Protein AF-0000000073623726 (afdb_homodimer)

Organism: Bos mutus grunniens (NCBI:txid30521)

Radius of gyration: 27.24 Å; Cα contacts (8 Å, |Δi|>4): 676; chains: 2; bounding box: 89×96×60 Å

pLDDT: mean 87.86, std 19.91, range [23.47, 98.88]

Sequence (420 aa):
MVPVLLALLLLLGPAVPEETQAGNYSLSFLYTGLSKPREGFPSFQAVAYLNDQPFFRYNSEGRRAEPLAPWSQVEGMEDWEKESALQRAREDIFMETLSDIMDYYKDREGSHTFQGAFGCELRNNESSGAFWGYAYDGQDFIKFDKEIPAWVPLDPAAQNTKRKWEAEAVYVQRAKAYLEEECPGMLRRYLPYSRTHLDRQGTRCCLCPPMVPVLLALLLLLGPAVPEETQAGNYSLSFLYTGLSKPREGFPSFQAVAYLNDQPFFRYNSEGRRAEPLAPWSQVEGMEDWEKESALQRAREDIFMETLSDIMDYYKDREGSHTFQGAFGCELRNNESSGAFWGYAYDGQDFIKFDKEIPAWVPLDPAAQNTKRKWEAEAVYVQRAKAYLEEECPGMLRRYLPYSRTHLDRQGTRCCLCPP

Structure (mmCIF, N/CA/C/O backbone):
data_AF-0000000073623726-model_v1
#
loop_
_entity.id
_entity.type
_entity.pdbx_description
1 polymer 'Alpha-2-glycoprotein 1, zinc-binding'
#
loop_
_atom_site.group_PDB
_atom_site.id
_atom_site.type_symbol
_atom_site.label_atom_id
_atom_site.label_alt_id
_atom_site.label_comp_id
_atom_site.label_asym_id
_atom_site.label_entity_id
_atom_site.label_seq_id
_atom_site.pdbx_PDB_ins_code
_atom_site.Cartn_x
_atom_site.Cartn_y
_atom_site.Cartn_z
_atom_site.occupancy
_atom_site.B_iso_or_equiv
_atom_site.auth_seq_id
_atom_site.auth_comp_id
_atom_site.auth_asym_id
_atom_site.auth_atom_id
_atom_site.pdbx_PDB_model_num
ATOM 1 N N . MET A 1 1 ? -65 44.281 23.531 1 35.31 1 MET A N 1
ATOM 2 C CA . MET A 1 1 ? -64.125 43.625 22.562 1 35.31 1 MET A CA 1
ATOM 3 C C . MET A 1 1 ? -62.75 43.344 23.172 1 35.31 1 MET A C 1
ATOM 5 O O . MET A 1 1 ? -61.938 44.25 23.344 1 35.31 1 MET A O 1
ATOM 9 N N . VAL A 1 2 ? -62.719 42.344 24.109 1 47.97 2 VAL A N 1
ATOM 10 C CA . VAL A 1 2 ? -61.594 41.938 24.922 1 47.97 2 VAL A CA 1
ATOM 11 C C . VAL A 1 2 ? -60.5 41.344 24.031 1 47.97 2 VAL A C 1
ATOM 13 O O . VAL A 1 2 ? -60.781 40.5 23.172 1 47.97 2 VAL A O 1
ATOM 16 N N . PRO A 1 3 ? -59.406 42.094 23.781 1 46.16 3 PRO A N 1
ATOM 17 C CA . PRO A 1 3 ? -58.312 41.594 22.969 1 46.16 3 PRO A CA 1
ATOM 18 C C . PRO A 1 3 ? -57.812 40.219 23.438 1 46.16 3 PRO A C 1
ATOM 20 O O . PRO A 1 3 ? -57.688 39.969 24.641 1 46.16 3 PRO A O 1
ATOM 23 N N . VAL A 1 4 ? -58.188 39.094 22.734 1 45.75 4 VAL A N 1
ATOM 24 C CA . VAL A 1 4 ? -57.688 37.719 22.922 1 45.75 4 VAL A CA 1
ATOM 25 C C . VAL A 1 4 ? -56.188 37.719 22.688 1 45.75 4 VAL A C 1
ATOM 27 O O . VAL A 1 4 ? -55.719 37.969 21.578 1 45.75 4 VAL A O 1
ATOM 30 N N . LEU A 1 5 ? -55.375 38.125 23.609 1 37.91 5 LEU A N 1
ATOM 31 C CA . LEU A 1 5 ? -53.938 37.844 23.562 1 37.91 5 LEU A CA 1
ATOM 32 C C . LEU A 1 5 ? -53.688 36.375 23.25 1 37.91 5 LEU A C 1
ATOM 34 O O . LEU A 1 5 ? -54 35.5 24.047 1 37.91 5 LEU A O 1
ATOM 38 N N . LEU A 1 6 ? -53.719 35.969 21.953 1 36.72 6 LEU A N 1
ATOM 39 C CA . LEU A 1 6 ? -53.25 34.656 21.547 1 36.72 6 LEU A CA 1
ATOM 40 C C . LEU A 1 6 ? -51.812 34.438 22 1 36.72 6 LEU A C 1
ATOM 42 O O . LEU A 1 6 ? -50.906 35.156 21.562 1 36.72 6 LEU A O 1
ATOM 46 N N . ALA A 1 7 ? -51.625 33.938 23.234 1 39 7 ALA A N 1
ATOM 47 C CA . ALA A 1 7 ? -50.312 33.469 23.672 1 39 7 ALA A CA 1
ATOM 48 C C . ALA A 1 7 ? -49.75 32.438 22.688 1 39 7 ALA A C 1
ATOM 50 O O . ALA A 1 7 ? -50.375 31.391 22.453 1 39 7 ALA A O 1
ATOM 51 N N . LEU A 1 8 ? -49.094 32.969 21.656 1 40.06 8 LEU A N 1
ATOM 52 C CA . LEU A 1 8 ? -48.281 32.062 20.844 1 40.06 8 LEU A CA 1
ATOM 53 C C . LEU A 1 8 ? -47.406 31.188 21.719 1 40.06 8 LEU A C 1
ATOM 55 O O . LEU A 1 8 ? -46.5 31.688 22.391 1 40.06 8 LEU A O 1
ATOM 59 N N . LEU A 1 9 ? -47.906 30.062 22.219 1 37.09 9 LEU A N 1
ATOM 60 C CA . LEU A 1 9 ? -47.094 29.016 22.812 1 37.09 9 LEU A CA 1
ATOM 61 C C . LEU A 1 9 ? -45.969 28.578 21.859 1 37.09 9 LEU A C 1
ATOM 63 O O . LEU A 1 9 ? -46.281 27.984 20.812 1 37.09 9 LEU A O 1
ATOM 67 N N . LEU A 1 10 ? -44.969 29.406 21.766 1 36.5 10 LEU A N 1
ATOM 68 C CA . LEU A 1 10 ? -43.75 28.859 21.125 1 36.5 10 LEU A CA 1
ATOM 69 C C . LEU A 1 10 ? -43.406 27.5 21.703 1 36.5 10 LEU A C 1
ATOM 71 O O . LEU A 1 10 ? -43.188 27.359 22.906 1 36.5 10 LEU A O 1
ATOM 75 N N . LEU A 1 11 ? -44.031 26.422 21.203 1 38 11 LEU A N 1
ATOM 76 C CA . LEU A 1 11 ? -43.594 25.047 21.453 1 38 11 LEU A CA 1
ATOM 77 C C . LEU A 1 11 ? -42.094 24.922 21.281 1 38 11 LEU A C 1
ATOM 79 O O . LEU A 1 11 ? -41.562 24.938 20.172 1 38 11 LEU A O 1
ATOM 83 N N . LEU A 1 12 ? -41.312 25.531 22.188 1 38.84 12 LEU A N 1
ATOM 84 C CA . LEU A 1 12 ? -39.938 25.109 22.219 1 38.84 12 LEU A CA 1
ATOM 85 C C . LEU A 1 12 ? -39.844 23.578 22.281 1 38.84 12 LEU A C 1
ATOM 87 O O . LEU A 1 12 ? -40.281 22.969 23.234 1 38.84 12 LEU A O 1
ATOM 91 N N . GLY A 1 13 ? -40.094 22.922 21.219 1 41.28 13 GLY A N 1
ATOM 92 C CA . GLY A 1 13 ? -39.781 21.5 21.188 1 41.28 13 GLY A CA 1
ATOM 93 C C . GLY A 1 13 ? -38.5 21.156 21.906 1 41.28 13 GLY A C 1
ATOM 94 O O . GLY A 1 13 ? -37.656 22.016 22.141 1 41.28 13 GLY A O 1
ATOM 95 N N . PRO A 1 14 ? -38.469 20.156 22.75 1 44.19 14 PRO A N 1
ATOM 96 C CA . PRO A 1 14 ? -37.25 19.766 23.453 1 44.19 14 PRO A CA 1
ATOM 97 C C . PRO A 1 14 ? -36.031 19.75 22.531 1 44.19 14 PRO A C 1
ATOM 99 O O . PRO A 1 14 ? -36.125 19.297 21.391 1 44.19 14 PRO A O 1
ATOM 102 N N . ALA A 1 15 ? -35.188 20.75 22.578 1 42.47 15 ALA A N 1
ATOM 103 C CA . ALA A 1 15 ? -33.844 20.531 22.016 1 42.47 15 ALA A CA 1
ATOM 104 C C . ALA A 1 15 ? -33.375 19.109 22.281 1 42.47 15 ALA A C 1
ATOM 106 O O . ALA A 1 15 ? -33.281 18.688 23.438 1 42.47 15 ALA A O 1
ATOM 107 N N . VAL A 1 16 ? -33.75 18.109 21.578 1 42.56 16 VAL A N 1
ATOM 108 C CA . VAL A 1 16 ? -32.969 16.859 21.641 1 42.56 16 VAL A CA 1
ATOM 109 C C . VAL A 1 16 ? -31.516 17.156 21.922 1 42.56 16 VAL A C 1
ATOM 111 O O . VAL A 1 16 ? -30.875 17.922 21.188 1 42.56 16 VAL A O 1
ATOM 114 N N . PRO A 1 17 ? -31.094 17.156 23.141 1 41.31 17 PRO A N 1
ATOM 115 C CA . PRO A 1 17 ? -29.656 17.328 23.281 1 41.31 17 PRO A CA 1
ATOM 116 C C . PRO A 1 17 ? -28.859 16.594 22.219 1 41.31 17 PRO A C 1
ATOM 118 O O . PRO A 1 17 ? -29.188 15.453 21.859 1 41.31 17 PRO A O 1
ATOM 121 N N . GLU A 1 18 ? -28.422 17.266 21.188 1 45.72 18 GLU A N 1
ATOM 122 C CA . GLU A 1 18 ? -27.344 16.578 20.484 1 45.72 18 GLU A CA 1
ATOM 123 C C . GLU A 1 18 ? -26.5 15.75 21.438 1 45.72 18 GLU A C 1
ATOM 125 O O . GLU A 1 18 ? -25.828 16.297 22.312 1 45.72 18 GLU A O 1
ATOM 130 N N . GLU A 1 19 ? -27.016 14.758 21.984 1 43.53 19 GLU A N 1
ATOM 131 C CA . GLU A 1 19 ? -26.141 13.883 22.75 1 43.53 19 GLU A CA 1
ATOM 132 C C . GLU A 1 19 ? -24.688 14.016 22.297 1 43.53 19 GLU A C 1
ATOM 134 O O . GLU A 1 19 ? -24.375 13.719 21.141 1 43.53 19 GLU A O 1
ATOM 139 N N . THR A 1 20 ? -23.969 15.039 22.562 1 49.38 20 THR A N 1
ATOM 140 C CA . THR A 1 20 ? -22.516 15.102 22.484 1 49.38 20 THR A CA 1
ATOM 141 C C . THR A 1 20 ? -21.906 13.719 22.703 1 49.38 20 THR A C 1
ATOM 143 O O . THR A 1 20 ? -21.844 13.227 23.828 1 49.38 20 THR A O 1
ATOM 146 N N . GLN A 1 21 ? -22.344 12.648 22.062 1 54.16 21 GLN A N 1
ATOM 147 C CA . GLN A 1 21 ? -21.766 11.328 22.281 1 54.16 21 GLN A CA 1
ATOM 148 C C . GLN A 1 21 ? -20.25 11.406 22.406 1 54.16 21 GLN A C 1
ATOM 150 O O . GLN A 1 21 ? -19.562 11.93 21.531 1 54.16 21 GLN A O 1
ATOM 155 N N . ALA A 1 22 ? -19.703 11.367 23.672 1 64.44 22 ALA A N 1
ATOM 156 C CA . ALA A 1 22 ? -18.391 11.203 24.297 1 64.44 22 ALA A CA 1
ATOM 157 C C . ALA A 1 22 ? -17.609 10.062 23.641 1 64.44 22 ALA A C 1
ATOM 159 O O . ALA A 1 22 ? -18.125 8.969 23.453 1 64.44 22 ALA A O 1
ATOM 160 N N . GLY A 1 23 ? -16.516 10.336 22.703 1 80.12 23 GLY A N 1
ATOM 161 C CA . GLY A 1 23 ? -15.625 9.297 22.203 1 80.12 23 GLY A CA 1
ATOM 162 C C . GLY A 1 23 ? -14.32 9.844 21.656 1 80.12 23 GLY A C 1
ATOM 163 O O . GLY A 1 23 ? -14.156 11.062 21.531 1 80.12 23 GLY A O 1
ATOM 164 N N . ASN A 1 24 ? -13.328 9.023 21.688 1 92.44 24 ASN A N 1
ATOM 165 C CA . ASN A 1 24 ? -12.023 9.32 21.094 1 92.44 24 ASN A CA 1
ATOM 166 C C . ASN A 1 24 ? -11.953 8.875 19.625 1 92.44 24 ASN A C 1
ATOM 168 O O . ASN A 1 24 ? -12.227 7.711 19.328 1 92.44 24 ASN A O 1
ATOM 172 N N . TYR A 1 25 ? -11.797 9.875 18.797 1 96.38 25 TYR A N 1
ATOM 173 C CA . TYR A 1 25 ? -11.719 9.578 17.375 1 96.38 25 TYR A CA 1
ATOM 174 C C . TYR A 1 25 ? -10.461 10.18 16.75 1 96.38 25 TYR A C 1
ATOM 176 O O . TYR A 1 25 ? -9.93 11.172 17.266 1 96.38 25 TYR A O 1
ATOM 184 N N . SER A 1 26 ? -9.984 9.594 15.703 1 97.69 26 SER A N 1
ATOM 185 C CA . SER A 1 26 ? -8.797 10.109 15.023 1 97.69 26 SER A CA 1
ATOM 186 C C . SER A 1 26 ? -8.914 9.938 13.508 1 97.69 26 SER A C 1
ATOM 188 O O . SER A 1 26 ? -9.648 9.07 13.031 1 97.69 26 SER A O 1
ATOM 190 N N . LEU A 1 27 ? -8.305 10.82 12.836 1 97.94 27 LEU A N 1
ATOM 191 C CA . LEU A 1 27 ? -8.086 10.773 11.391 1 97.94 27 LEU A CA 1
ATOM 192 C C . LEU A 1 27 ? -6.598 10.82 11.07 1 97.94 27 LEU A C 1
ATOM 194 O O . LEU A 1 27 ? -5.879 11.695 11.555 1 97.94 27 LEU A O 1
ATOM 198 N N . SER A 1 28 ? -6.141 9.844 10.312 1 98 28 SER A N 1
ATOM 199 C CA . SER A 1 28 ? -4.719 9.812 9.977 1 98 28 SER A CA 1
ATOM 200 C C . SER A 1 28 ? -4.508 9.398 8.523 1 98 28 SER A C 1
ATOM 202 O O . SER A 1 28 ? -5.344 8.703 7.938 1 98 28 SER A O 1
ATOM 204 N N . PHE A 1 29 ? -3.416 9.836 7.98 1 98.31 29 PHE A N 1
ATOM 205 C CA . PHE A 1 29 ? -2.99 9.547 6.617 1 98.31 29 PHE A CA 1
ATOM 206 C C . PHE A 1 29 ? -1.591 8.945 6.605 1 98.31 29 PHE A C 1
ATOM 208 O O . PHE A 1 29 ? -0.676 9.477 7.238 1 98.31 29 PHE A O 1
ATOM 215 N N . LEU A 1 30 ? -1.429 7.867 5.867 1 98.56 30 LEU A N 1
ATOM 216 C CA . LEU A 1 30 ? -0.131 7.227 5.691 1 98.56 30 LEU A CA 1
ATOM 217 C C . LEU A 1 30 ? 0.284 7.238 4.223 1 98.56 30 LEU A C 1
ATOM 219 O O . LEU A 1 30 ? -0.467 6.781 3.357 1 98.56 30 LEU A O 1
ATOM 223 N N . TYR A 1 31 ? 1.413 7.781 4.004 1 98.75 31 TYR A N 1
ATOM 224 C CA . TYR A 1 31 ? 1.994 7.848 2.668 1 98.75 31 TYR A CA 1
ATOM 225 C C . TYR A 1 31 ? 3.238 6.973 2.57 1 98.75 31 TYR A C 1
ATOM 227 O O . TYR A 1 31 ? 4.051 6.934 3.5 1 98.75 31 TYR A O 1
ATOM 235 N N . THR A 1 32 ? 3.375 6.238 1.497 1 98.75 32 THR A N 1
ATOM 236 C CA . THR A 1 32 ? 4.586 5.484 1.204 1 98.75 32 THR A CA 1
ATOM 237 C C . THR A 1 32 ? 5.035 5.715 -0.236 1 98.75 32 THR A C 1
ATOM 239 O O . THR A 1 32 ? 4.246 5.559 -1.17 1 98.75 32 THR A O 1
ATOM 242 N N . GLY A 1 33 ? 6.273 6.133 -0.398 1 98.81 33 GLY A N 1
ATOM 243 C CA . GLY A 1 33 ? 6.902 6.273 -1.7 1 98.81 33 GLY A CA 1
ATOM 244 C C . GLY A 1 33 ? 8.117 5.383 -1.872 1 98.81 33 GLY A C 1
ATOM 245 O O . GLY A 1 33 ? 8.906 5.203 -0.936 1 98.81 33 GLY A O 1
ATOM 246 N N . LEU A 1 34 ? 8.281 4.82 -3.031 1 98.81 34 LEU A N 1
ATOM 247 C CA . LEU A 1 34 ? 9.438 4.008 -3.42 1 98.81 34 LEU A CA 1
ATOM 248 C C . LEU A 1 34 ? 10.203 4.668 -4.559 1 98.81 34 LEU A C 1
ATOM 250 O O . LEU A 1 34 ? 9.609 5.082 -5.559 1 98.81 34 LEU A O 1
ATOM 254 N N . SER A 1 35 ? 11.531 4.68 -4.402 1 98.69 35 SER A N 1
ATOM 255 C CA . SER A 1 35 ? 12.328 5.309 -5.449 1 98.69 35 SER A CA 1
ATOM 256 C C . SER A 1 35 ? 12.484 4.387 -6.656 1 98.69 35 SER A C 1
ATOM 258 O O . SER A 1 35 ? 12.641 4.859 -7.785 1 98.69 35 SER A O 1
ATOM 260 N N . LYS A 1 36 ? 12.445 3.092 -6.41 1 97.62 36 LYS A N 1
ATOM 261 C CA . LYS A 1 36 ? 12.625 2.115 -7.477 1 97.62 36 LYS A CA 1
ATOM 262 C C . LYS A 1 36 ? 11.578 1.011 -7.398 1 97.62 36 LYS A C 1
ATOM 264 O O . LYS A 1 36 ? 11.906 -0.152 -7.16 1 97.62 36 LYS A O 1
ATOM 269 N N . PRO A 1 37 ? 10.391 1.395 -7.75 1 97.12 37 PRO A N 1
ATOM 270 C CA . PRO A 1 37 ? 9.375 0.341 -7.816 1 97.12 37 PRO A CA 1
ATOM 271 C C . PRO A 1 37 ? 9.562 -0.589 -9.016 1 97.12 37 PRO A C 1
ATOM 273 O O . PRO A 1 37 ? 10.062 -0.162 -10.055 1 97.12 37 PRO A O 1
ATOM 276 N N . ARG A 1 38 ? 9.234 -1.825 -8.781 1 95.25 38 ARG A N 1
ATOM 277 C CA . ARG A 1 38 ? 9.164 -2.695 -9.945 1 95.25 38 ARG A CA 1
ATOM 278 C C . ARG A 1 38 ? 8.117 -2.199 -10.938 1 95.25 38 ARG A C 1
ATOM 280 O O . ARG A 1 38 ? 7.125 -1.586 -10.539 1 95.25 38 ARG A O 1
ATOM 287 N N . GLU A 1 39 ? 8.383 -2.586 -12.18 1 93 39 GLU A N 1
ATOM 288 C CA . GLU A 1 39 ? 7.398 -2.23 -13.195 1 93 39 GLU A CA 1
ATOM 289 C C . GLU A 1 39 ? 6.02 -2.785 -12.852 1 93 39 GLU A C 1
ATOM 291 O O . GLU A 1 39 ? 5.895 -3.943 -12.445 1 93 39 GLU A O 1
ATOM 296 N N . GLY A 1 40 ? 5.035 -1.902 -13.023 1 90.81 40 GLY A N 1
ATOM 297 C CA . GLY A 1 40 ? 3.672 -2.316 -12.742 1 90.81 40 GLY A CA 1
ATOM 298 C C . GLY A 1 40 ? 3.242 -2.016 -11.312 1 90.81 40 GLY A C 1
ATOM 299 O O . GLY A 1 40 ? 2.062 -2.135 -10.977 1 90.81 40 GLY A O 1
ATOM 300 N N . PHE A 1 41 ? 4.168 -1.722 -10.461 1 96.25 41 PHE A N 1
ATOM 301 C CA . PHE A 1 41 ? 3.869 -1.354 -9.078 1 96.25 41 PHE A CA 1
ATOM 302 C C . PHE A 1 41 ? 3.748 0.158 -8.938 1 96.25 41 PHE A C 1
ATOM 304 O O . PHE A 1 41 ? 4.43 0.91 -9.633 1 96.25 41 PHE A O 1
ATOM 311 N N . PRO A 1 42 ? 2.936 0.604 -7.996 1 96.75 42 PRO A N 1
ATOM 312 C CA . PRO A 1 42 ? 2.885 2.047 -7.758 1 96.75 42 PRO A CA 1
ATOM 313 C C . PRO A 1 42 ? 4.125 2.57 -7.039 1 96.75 42 PRO A C 1
ATOM 315 O O . PRO A 1 42 ? 4.668 1.894 -6.16 1 96.75 42 PRO A O 1
ATOM 318 N N . SER A 1 43 ? 4.551 3.758 -7.445 1 98.19 43 SER A N 1
ATOM 319 C CA . SER A 1 43 ? 5.664 4.414 -6.766 1 98.19 43 SER A CA 1
ATOM 320 C C . SER A 1 43 ? 5.195 5.117 -5.496 1 98.19 43 SER A C 1
ATOM 322 O O . SER A 1 43 ? 6.004 5.418 -4.617 1 98.19 43 SER A O 1
ATOM 324 N N . PHE A 1 44 ? 3.91 5.414 -5.508 1 98.81 44 PHE A N 1
ATOM 325 C CA . PHE A 1 44 ? 3.328 6.152 -4.391 1 98.81 44 PHE A CA 1
ATOM 326 C C . PHE A 1 44 ? 1.977 5.566 -4 1 98.81 44 PHE A C 1
ATOM 328 O O . PHE A 1 44 ? 1.173 5.211 -4.867 1 98.81 44 PHE A O 1
ATOM 335 N N . GLN A 1 45 ? 1.792 5.492 -2.645 1 98.44 45 GLN A N 1
ATOM 336 C CA . GLN A 1 45 ? 0.503 5.059 -2.115 1 98.44 45 GLN A CA 1
ATOM 337 C C . GLN A 1 45 ? 0.112 5.871 -0.884 1 98.44 45 GLN A C 1
ATOM 339 O O . GLN A 1 45 ? 0.976 6.297 -0.114 1 98.44 45 GLN A O 1
ATOM 344 N N . ALA A 1 46 ? -1.178 6.059 -0.753 1 98.5 46 ALA A N 1
ATOM 345 C CA . ALA A 1 46 ? -1.742 6.727 0.415 1 98.5 46 ALA A CA 1
ATOM 346 C C . ALA A 1 46 ? -2.941 5.957 0.963 1 98.5 46 ALA A C 1
ATOM 348 O O . ALA A 1 46 ? -3.762 5.445 0.197 1 98.5 46 ALA A O 1
ATOM 349 N N . VAL A 1 47 ? -3.016 5.836 2.281 1 97.62 47 VAL A N 1
ATOM 350 C CA . VAL A 1 47 ? -4.188 5.281 2.955 1 97.62 47 VAL A CA 1
ATOM 351 C C . VAL A 1 47 ? -4.609 6.203 4.098 1 97.62 47 VAL A C 1
ATOM 353 O O . VAL A 1 47 ? -3.766 6.691 4.855 1 97.62 47 VAL A O 1
ATOM 356 N N . ALA A 1 48 ? -5.844 6.465 4.129 1 98 48 ALA A N 1
ATOM 357 C CA . ALA A 1 48 ? -6.391 7.227 5.25 1 98 48 ALA A CA 1
ATOM 358 C C . ALA A 1 48 ? -7.117 6.312 6.23 1 98 48 ALA A C 1
ATOM 360 O O . ALA A 1 48 ? -7.727 5.32 5.828 1 98 48 ALA A O 1
ATOM 361 N N . TYR A 1 49 ? -7.059 6.723 7.508 1 96.94 49 TYR A N 1
ATOM 362 C CA . TYR A 1 49 ? -7.672 5.914 8.555 1 96.94 49 TYR A CA 1
ATOM 363 C C . TYR A 1 49 ? -8.602 6.758 9.422 1 96.94 49 TYR A C 1
ATOM 365 O O . TYR A 1 49 ? -8.281 7.902 9.75 1 96.94 49 TYR A O 1
ATOM 373 N N . LEU A 1 50 ? -9.727 6.238 9.688 1 96.69 50 LEU A N 1
ATOM 374 C CA . LEU A 1 50 ? -10.555 6.66 10.812 1 96.69 50 LEU A CA 1
ATOM 375 C C . LEU A 1 50 ? -10.375 5.723 12 1 96.69 50 LEU A C 1
ATOM 377 O O . LEU A 1 50 ? -10.781 4.559 11.945 1 96.69 50 LEU A O 1
ATOM 381 N N . ASN A 1 51 ? -9.789 6.316 13.094 1 94.62 51 ASN A N 1
ATOM 382 C CA . ASN A 1 51 ? -9.242 5.438 14.117 1 94.62 51 ASN A CA 1
ATOM 383 C C . ASN A 1 51 ? -8.312 4.383 13.523 1 94.62 51 ASN A C 1
ATOM 385 O O . ASN A 1 51 ? -7.312 4.723 12.891 1 94.62 51 ASN A O 1
ATOM 389 N N . ASP A 1 52 ? -8.617 3.092 13.703 1 91.62 52 ASP A N 1
ATOM 390 C CA . ASP A 1 52 ? -7.746 2.039 13.18 1 91.62 52 ASP A CA 1
ATOM 391 C C . ASP A 1 52 ? -8.352 1.403 11.93 1 91.62 52 ASP A C 1
ATOM 393 O O . ASP A 1 52 ? -7.867 0.372 11.453 1 91.62 52 ASP A O 1
ATOM 397 N N . GLN A 1 53 ? -9.375 2.08 11.406 1 93.06 53 GLN A N 1
ATOM 398 C CA . GLN A 1 53 ? -10.07 1.532 10.242 1 93.06 53 GLN A CA 1
ATOM 399 C C . GLN A 1 53 ? -9.695 2.291 8.977 1 93.06 53 GLN A C 1
ATOM 401 O O . GLN A 1 53 ? -9.859 3.512 8.906 1 93.06 53 GLN A O 1
ATOM 406 N N . PRO A 1 54 ? -9.242 1.551 7.934 1 94.56 54 PRO A N 1
ATOM 407 C CA . PRO A 1 54 ? -8.969 2.25 6.676 1 94.56 54 PRO A CA 1
ATOM 408 C C . 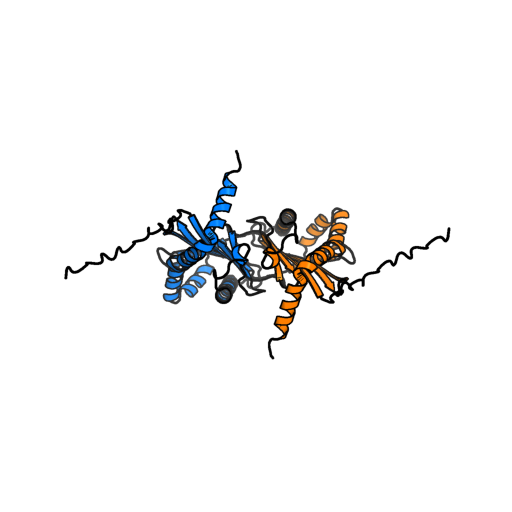PRO A 1 54 ? -10.227 2.854 6.051 1 94.56 54 PRO A C 1
ATOM 410 O O . PRO A 1 54 ? -11.281 2.225 6.055 1 94.56 54 PRO A O 1
ATOM 413 N N . PHE A 1 55 ? -10 4.051 5.559 1 94.31 55 PHE A N 1
ATOM 414 C CA . PHE A 1 55 ? -11.109 4.883 5.109 1 94.31 55 PHE A CA 1
ATOM 415 C C . PHE A 1 55 ? -11.102 5.016 3.59 1 94.31 55 PHE A C 1
ATOM 417 O O . PHE A 1 55 ? -12.125 4.801 2.938 1 94.31 55 PHE A O 1
ATOM 424 N N . PHE A 1 56 ? -9.984 5.398 3.051 1 96.56 56 PHE A N 1
ATOM 425 C CA . PHE A 1 56 ? -9.797 5.383 1.605 1 96.56 56 PHE A CA 1
ATOM 426 C C . PHE A 1 56 ? -8.344 5.09 1.248 1 96.56 56 PHE A C 1
ATOM 428 O O . PHE A 1 56 ? -7.465 5.145 2.109 1 96.56 56 PHE A O 1
ATOM 435 N N . ARG A 1 57 ? -8.203 4.828 -0.018 1 96.75 57 ARG A N 1
ATOM 436 C CA . ARG A 1 57 ? -6.863 4.551 -0.527 1 96.75 57 ARG A CA 1
ATOM 437 C C . ARG A 1 57 ? -6.609 5.293 -1.837 1 96.75 57 ARG A C 1
ATOM 439 O O . ARG A 1 57 ? -7.555 5.699 -2.516 1 96.75 57 ARG A O 1
ATOM 446 N N . TYR A 1 58 ? -5.379 5.504 -2.109 1 97.69 58 TYR A N 1
ATOM 447 C CA . TYR A 1 58 ? -4.863 6.137 -3.318 1 97.69 58 TYR A CA 1
ATOM 448 C C . TYR A 1 58 ? -3.508 5.555 -3.705 1 97.69 58 TYR A C 1
ATOM 450 O O . TYR A 1 58 ? -2.705 5.207 -2.836 1 97.69 58 TYR A O 1
ATOM 458 N N . ASN A 1 59 ? -3.291 5.383 -5.004 1 96.88 59 ASN A N 1
ATOM 459 C CA . ASN A 1 59 ? -1.938 5.062 -5.445 1 96.88 59 ASN A CA 1
ATOM 460 C C . ASN A 1 59 ? -1.613 5.715 -6.785 1 96.88 59 ASN A C 1
ATOM 462 O O . ASN A 1 59 ? -2.504 6.234 -7.457 1 96.88 59 ASN A O 1
ATOM 466 N N . SER A 1 60 ? -0.377 5.703 -7.133 1 97.75 60 SER A N 1
ATOM 467 C CA . SER A 1 60 ? 0.133 6.434 -8.289 1 97.75 60 SER A CA 1
ATOM 468 C C . SER A 1 60 ? -0.296 5.777 -9.594 1 97.75 60 SER A C 1
ATOM 470 O O . SER A 1 60 ? -0.186 6.379 -10.664 1 97.75 60 SER A O 1
ATOM 472 N N . GLU A 1 61 ? -0.776 4.527 -9.617 1 94.25 61 GLU A N 1
ATOM 473 C CA . GLU A 1 61 ? -1.229 3.852 -10.828 1 94.25 61 GLU A CA 1
ATOM 474 C C . GLU A 1 61 ? -2.652 4.266 -11.195 1 94.25 61 GLU A C 1
ATOM 476 O O . GLU A 1 61 ? -2.926 4.641 -12.336 1 94.25 61 GLU A O 1
ATOM 481 N N . GLY A 1 62 ? -3.484 4.258 -10.281 1 92.62 62 GLY A N 1
ATOM 482 C CA . GLY A 1 62 ? -4.875 4.621 -10.516 1 92.62 62 GLY A CA 1
ATOM 483 C C . GLY A 1 62 ? -5.125 6.113 -10.414 1 92.62 62 GLY A C 1
ATOM 484 O O . GLY A 1 62 ? -6.008 6.645 -11.094 1 92.62 62 GLY A O 1
ATOM 485 N N . ARG A 1 63 ? -4.367 6.758 -9.586 1 97.06 63 ARG A N 1
ATOM 486 C CA . ARG A 1 63 ? -4.395 8.195 -9.344 1 97.06 63 ARG A CA 1
ATOM 487 C C . ARG A 1 63 ? -5.801 8.664 -8.969 1 97.06 63 ARG A C 1
ATOM 489 O O . ARG A 1 63 ? -6.242 9.727 -9.391 1 97.06 63 ARG A O 1
ATOM 496 N N . ARG A 1 64 ? -6.512 7.832 -8.289 1 95.44 64 ARG A N 1
ATOM 497 C CA . ARG A 1 64 ? -7.836 8.125 -7.746 1 95.44 64 ARG A CA 1
ATOM 498 C C . ARG A 1 64 ? -7.922 7.73 -6.277 1 95.44 64 ARG A C 1
ATOM 500 O O . ARG A 1 64 ? -7.418 6.676 -5.883 1 95.44 64 ARG A O 1
ATOM 507 N N . ALA A 1 65 ? -8.531 8.625 -5.516 1 97 65 ALA A N 1
ATOM 508 C CA . ALA A 1 65 ? -8.898 8.258 -4.148 1 97 65 ALA A CA 1
ATOM 509 C C . ALA A 1 65 ? -10.18 7.438 -4.121 1 97 65 ALA A C 1
ATOM 511 O O . ALA A 1 65 ? -11.211 7.871 -4.629 1 97 65 ALA A O 1
ATOM 512 N N . GLU A 1 66 ? -10.125 6.289 -3.549 1 94.12 66 GLU A N 1
ATOM 513 C CA . GLU A 1 66 ? -11.266 5.371 -3.527 1 94.12 66 GLU A CA 1
ATOM 514 C C . GLU A 1 66 ? -11.648 5.004 -2.098 1 94.12 66 GLU A C 1
ATOM 516 O O . GLU A 1 66 ? -10.812 4.527 -1.327 1 94.12 66 GLU A O 1
ATOM 521 N N . PRO A 1 67 ? -12.922 5.188 -1.767 1 94.69 67 PRO A N 1
ATOM 522 C CA . PRO A 1 67 ? -13.336 4.797 -0.419 1 94.69 67 PRO A CA 1
ATOM 523 C C . PRO A 1 67 ? -13.281 3.287 -0.196 1 94.69 67 PRO A C 1
ATOM 525 O O . PRO A 1 67 ? -13.469 2.514 -1.139 1 94.69 67 PRO A O 1
ATOM 528 N N . LEU A 1 68 ? -13 2.91 1.03 1 94 68 LEU A N 1
ATOM 529 C CA . LEU A 1 68 ? -12.953 1.51 1.437 1 94 68 LEU A CA 1
ATOM 530 C C . LEU A 1 68 ? -14.195 1.135 2.232 1 94 68 LEU A C 1
ATOM 532 O O . LEU A 1 68 ? -14.852 2.002 2.818 1 94 68 LEU A O 1
ATOM 536 N N . ALA A 1 69 ? -14.523 -0.18 2.201 1 89.06 69 ALA A N 1
ATOM 537 C CA . ALA A 1 69 ? -15.656 -0.622 3.008 1 89.06 69 ALA A CA 1
ATOM 538 C C . ALA A 1 69 ? -15.414 -0.358 4.492 1 89.06 69 ALA A C 1
ATOM 540 O O . ALA A 1 69 ? -14.312 -0.578 4.992 1 89.06 69 ALA A O 1
ATOM 541 N N . PRO A 1 70 ? -16.453 0.123 5.137 1 89.19 70 PRO A N 1
ATOM 542 C CA . PRO A 1 70 ? -17.859 0.239 4.723 1 89.19 70 PRO A CA 1
ATOM 543 C C . PRO A 1 70 ? -18.188 1.609 4.133 1 89.19 70 PRO A C 1
ATOM 545 O O . PRO A 1 70 ? -19.312 1.847 3.705 1 89.19 70 PRO A O 1
ATOM 548 N N . TRP A 1 71 ? -17.203 2.445 4.031 1 92.81 71 TRP A N 1
ATOM 549 C CA . TRP A 1 71 ? -17.469 3.836 3.664 1 92.81 71 TRP A CA 1
ATOM 550 C C . TRP A 1 71 ? -17.734 3.963 2.17 1 92.81 71 TRP A C 1
ATOM 552 O O . TRP A 1 71 ? -18.25 4.984 1.712 1 92.81 71 TRP A O 1
ATOM 562 N N . SER A 1 72 ? -17.375 2.957 1.456 1 90.31 72 SER A N 1
ATOM 563 C CA . SER A 1 72 ? -17.656 2.963 0.025 1 90.31 72 SER A CA 1
ATOM 564 C C . SER A 1 72 ? -19.156 3.006 -0.239 1 90.31 72 SER A C 1
ATOM 566 O O . SER A 1 72 ? -19.594 3.334 -1.346 1 90.31 72 SER A O 1
ATOM 568 N N . GLN A 1 73 ? -19.891 2.705 0.73 1 86.94 73 GLN A N 1
ATOM 569 C CA . GLN A 1 73 ? -21.344 2.674 0.562 1 86.94 73 GLN A CA 1
ATOM 570 C C . GLN A 1 73 ? -21.984 3.955 1.089 1 86.94 73 GLN A C 1
ATOM 572 O O . GLN A 1 73 ? -23.203 4.105 1.044 1 86.94 73 GLN A O 1
ATOM 577 N N . VAL A 1 74 ? -21.156 4.773 1.585 1 88 74 VAL A N 1
ATOM 578 C CA . VAL A 1 74 ? -21.656 6.004 2.186 1 88 74 VAL A CA 1
ATOM 579 C C . VAL A 1 74 ? -21.609 7.137 1.167 1 88 74 VAL A C 1
ATOM 581 O O . VAL A 1 74 ? -20.531 7.52 0.714 1 88 74 VAL A O 1
ATOM 584 N N . GLU A 1 75 ? -22.734 7.664 0.846 1 86.75 75 GLU A N 1
ATOM 585 C CA . GLU A 1 75 ? -22.797 8.766 -0.106 1 86.75 75 GLU A CA 1
ATOM 586 C C . GLU A 1 75 ? -22.656 10.117 0.601 1 86.75 75 GLU A C 1
ATOM 588 O O . GLU A 1 75 ? -23.188 10.305 1.695 1 86.75 75 GLU A O 1
ATOM 593 N N . GLY A 1 76 ? -21.938 11.016 -0.008 1 87.38 76 GLY A N 1
ATOM 594 C CA . GLY A 1 76 ? -21.906 12.391 0.456 1 87.38 76 GLY A CA 1
ATOM 595 C C . GLY A 1 76 ? -20.828 12.648 1.504 1 87.38 76 GLY A C 1
ATOM 596 O O . GLY A 1 76 ? -20.625 13.789 1.924 1 87.38 76 GLY A O 1
ATOM 597 N N . MET A 1 77 ? -20.188 11.656 1.896 1 90.56 77 MET A N 1
ATOM 598 C CA . MET A 1 77 ? -19.188 11.812 2.953 1 90.56 77 MET A CA 1
ATOM 599 C C . MET A 1 77 ? -17.984 12.594 2.449 1 90.56 77 MET A C 1
ATOM 601 O O . MET A 1 77 ? -17.375 13.359 3.201 1 90.56 77 MET A O 1
ATOM 605 N N . GLU A 1 78 ? -17.594 12.359 1.273 1 94 78 GLU A N 1
ATOM 606 C CA . GLU A 1 78 ? -16.406 12.984 0.696 1 94 78 GLU A CA 1
ATOM 607 C C . GLU A 1 78 ? -16.578 13.203 -0.805 1 94 78 GLU A C 1
ATOM 609 O O . GLU A 1 78 ? -17.234 12.414 -1.481 1 94 78 GLU A O 1
ATOM 614 N N . ASP A 1 79 ? -16.156 14.398 -1.234 1 95.62 79 ASP A N 1
ATOM 615 C CA . ASP A 1 79 ? -15.992 14.594 -2.67 1 95.62 79 ASP A CA 1
ATOM 616 C C . ASP A 1 79 ? -14.742 13.883 -3.186 1 95.62 79 ASP A C 1
ATOM 618 O O . ASP A 1 79 ? -13.641 14.43 -3.133 1 95.62 79 ASP A O 1
ATOM 622 N N . TRP A 1 80 ? -14.898 12.781 -3.805 1 95.38 80 TRP A N 1
ATOM 623 C CA . TRP A 1 80 ? -13.781 11.898 -4.125 1 95.38 80 TRP A CA 1
ATOM 624 C C . TRP A 1 80 ? -12.969 12.445 -5.297 1 95.38 80 TRP A C 1
ATOM 626 O O . TRP A 1 80 ? -11.773 12.172 -5.414 1 95.38 80 TRP A O 1
ATOM 636 N N . GLU A 1 81 ? -13.57 13.164 -6.172 1 95.62 81 GLU A N 1
ATOM 637 C CA . GLU A 1 81 ? -12.805 13.805 -7.238 1 95.62 81 GLU A CA 1
ATOM 638 C C . GLU A 1 81 ? -11.867 14.867 -6.684 1 95.62 81 GLU A C 1
ATOM 640 O O . GLU A 1 81 ? -10.711 14.961 -7.105 1 95.62 81 GLU A O 1
ATOM 645 N N . LYS A 1 82 ? -12.398 15.625 -5.797 1 97.19 82 LYS A N 1
ATOM 646 C CA . LYS A 1 82 ? -11.562 16.641 -5.152 1 97.19 82 LYS A CA 1
ATOM 647 C C . LYS A 1 82 ? -10.453 15.992 -4.332 1 97.19 82 LYS A C 1
ATOM 649 O O . LYS A 1 82 ? -9.305 16.453 -4.367 1 97.19 82 LYS A O 1
ATOM 654 N N . GLU A 1 83 ? -10.836 14.961 -3.604 1 97.56 83 GLU A N 1
ATOM 655 C CA . GLU A 1 83 ? -9.836 14.242 -2.832 1 97.56 83 GLU A CA 1
ATOM 656 C C . GLU A 1 83 ? -8.766 13.633 -3.74 1 97.56 83 GLU A C 1
ATOM 658 O O . GLU A 1 83 ? -7.582 13.641 -3.406 1 97.56 83 GLU A O 1
ATOM 663 N N . SER A 1 84 ? -9.172 13.094 -4.898 1 98.12 84 SER A N 1
ATOM 664 C CA . SER A 1 84 ? -8.211 12.562 -5.863 1 98.12 84 SER A CA 1
ATOM 665 C C . SER A 1 84 ? -7.242 13.641 -6.328 1 98.12 84 SER A C 1
ATOM 667 O O . SER A 1 84 ? -6.031 13.406 -6.379 1 98.12 84 SER A O 1
ATOM 669 N N . ALA A 1 85 ? -7.773 14.781 -6.629 1 98.31 85 ALA A N 1
ATOM 670 C CA . ALA A 1 85 ? -6.934 15.898 -7.062 1 98.31 85 ALA A CA 1
ATOM 671 C C . ALA A 1 85 ? -5.938 16.281 -5.977 1 98.31 85 ALA A C 1
ATOM 673 O O . ALA A 1 85 ? -4.766 16.547 -6.266 1 98.31 85 ALA A O 1
ATOM 674 N N . LEU A 1 86 ? -6.426 16.312 -4.789 1 97.5 86 LEU A N 1
ATOM 675 C CA . LEU A 1 86 ? -5.57 16.641 -3.654 1 97.5 86 LEU A CA 1
ATOM 676 C C . LEU A 1 86 ? -4.453 15.609 -3.504 1 97.5 86 LEU A C 1
ATOM 678 O O . LEU A 1 86 ? -3.291 15.977 -3.297 1 97.5 86 LEU A O 1
ATOM 682 N N . GLN A 1 87 ? -4.773 14.367 -3.637 1 98.5 87 GLN A N 1
ATOM 683 C CA . GLN A 1 87 ? -3.773 13.312 -3.494 1 98.5 87 GLN A CA 1
ATOM 684 C C . GLN A 1 87 ? -2.76 13.359 -4.633 1 98.5 87 GLN A C 1
ATOM 686 O O . GLN A 1 87 ? -1.578 13.07 -4.434 1 98.5 87 GLN A O 1
ATOM 691 N N . ARG A 1 88 ? -3.191 13.688 -5.824 1 98.56 88 ARG A N 1
ATOM 692 C CA . ARG A 1 88 ? -2.268 13.844 -6.941 1 98.56 88 ARG A CA 1
ATOM 693 C C . ARG A 1 88 ? -1.249 14.945 -6.66 1 98.56 88 ARG A C 1
ATOM 695 O O . ARG A 1 88 ? -0.052 14.766 -6.898 1 98.56 88 ARG A O 1
ATOM 702 N N . ALA A 1 89 ? -1.754 16.047 -6.156 1 97.56 89 ALA A N 1
ATOM 703 C CA . ALA A 1 89 ? -0.866 17.156 -5.824 1 97.56 89 ALA A CA 1
ATOM 7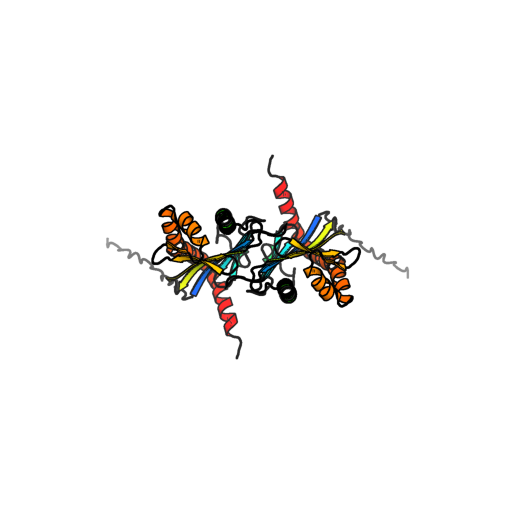04 C C . ALA A 1 89 ? 0.119 16.766 -4.727 1 97.56 89 ALA A C 1
ATOM 706 O O . ALA A 1 89 ? 1.309 17.078 -4.812 1 97.56 89 ALA A O 1
ATOM 707 N N . ARG A 1 90 ? -0.347 16.078 -3.781 1 97.12 90 ARG A N 1
ATOM 708 C CA . ARG A 1 90 ? 0.502 15.648 -2.68 1 97.12 90 ARG A CA 1
ATOM 709 C C . ARG A 1 90 ? 1.527 14.617 -3.154 1 97.12 90 ARG A C 1
ATOM 711 O O . ARG A 1 90 ? 2.676 14.633 -2.707 1 97.12 90 ARG A O 1
ATOM 718 N N . GLU A 1 91 ? 1.078 13.711 -3.994 1 98.62 91 GLU A N 1
ATOM 719 C CA . GLU A 1 91 ? 1.992 12.75 -4.598 1 98.62 91 GLU A CA 1
ATOM 720 C C . GLU A 1 91 ? 3.16 13.445 -5.285 1 98.62 91 GLU A C 1
ATOM 722 O O . GLU A 1 91 ? 4.316 13.062 -5.102 1 98.62 91 GLU A O 1
ATOM 727 N N . ASP A 1 92 ? 2.902 14.461 -6.039 1 98.12 92 ASP A N 1
ATOM 728 C CA . ASP A 1 92 ? 3.936 15.18 -6.781 1 98.12 92 ASP A CA 1
ATOM 729 C C . ASP A 1 92 ? 4.973 15.781 -5.836 1 98.12 92 ASP A C 1
ATOM 731 O O . ASP A 1 92 ? 6.176 15.602 -6.031 1 98.12 92 ASP A O 1
ATOM 735 N N . ILE A 1 93 ? 4.492 16.438 -4.828 1 97.31 93 ILE A N 1
ATOM 736 C CA . ILE A 1 93 ? 5.383 17.062 -3.857 1 97.31 93 ILE A CA 1
ATOM 737 C C . ILE A 1 93 ? 6.176 15.992 -3.111 1 97.31 93 ILE A C 1
ATOM 739 O O . ILE A 1 93 ? 7.379 16.141 -2.896 1 97.31 93 ILE A O 1
ATOM 743 N N . PHE A 1 94 ? 5.523 14.953 -2.775 1 98.5 94 PHE A N 1
ATOM 744 C CA . PHE A 1 94 ? 6.098 13.867 -1.999 1 98.5 94 PHE A CA 1
ATOM 745 C C . PHE A 1 94 ? 7.227 13.188 -2.768 1 98.5 94 PHE A C 1
ATOM 747 O O . PHE A 1 94 ? 8.32 12.992 -2.234 1 98.5 94 PHE A O 1
ATOM 754 N N . MET A 1 95 ? 6.949 12.883 -4.016 1 98.75 95 MET A N 1
ATOM 755 C CA . MET A 1 95 ? 7.926 12.156 -4.824 1 98.75 95 MET A CA 1
ATOM 756 C C . MET A 1 95 ? 9.07 13.078 -5.242 1 98.75 95 MET A C 1
ATOM 758 O O . MET A 1 95 ? 10.211 12.633 -5.363 1 98.75 95 MET A O 1
ATOM 762 N N . GLU A 1 96 ? 8.82 14.344 -5.426 1 98.38 96 GLU A N 1
ATOM 763 C CA . GLU A 1 96 ? 9.898 15.312 -5.652 1 98.38 96 GLU A CA 1
ATOM 764 C C . GLU A 1 96 ? 10.828 15.383 -4.449 1 98.38 96 GLU A C 1
ATOM 766 O O . GLU A 1 96 ? 12.055 15.461 -4.609 1 98.38 96 GLU A O 1
ATOM 771 N N . THR A 1 97 ? 10.227 15.406 -3.309 1 98.56 97 THR A N 1
ATOM 772 C CA . THR A 1 97 ? 11.031 15.453 -2.09 1 98.56 97 THR A CA 1
ATOM 773 C C . THR A 1 97 ? 11.945 14.234 -2.002 1 98.56 97 THR A C 1
ATOM 775 O O . THR A 1 97 ? 13.125 14.352 -1.679 1 98.56 97 THR A O 1
ATOM 778 N N . LEU A 1 98 ? 11.422 13.055 -2.281 1 98.75 98 LEU A N 1
ATOM 779 C CA . LEU A 1 98 ? 12.234 11.844 -2.291 1 98.75 98 LEU A CA 1
ATOM 780 C C . LEU A 1 98 ? 13.398 11.977 -3.266 1 98.75 98 LEU A C 1
ATOM 782 O O . LEU A 1 98 ? 14.539 11.641 -2.93 1 98.75 98 LEU A O 1
ATOM 786 N N . SER A 1 99 ? 13.164 12.516 -4.41 1 98.44 99 SER A N 1
ATOM 787 C CA . SER A 1 99 ? 14.203 12.727 -5.418 1 98.44 99 SER A CA 1
ATOM 788 C C . SER A 1 99 ? 15.281 13.68 -4.914 1 98.44 99 SER A C 1
ATOM 790 O O . SER A 1 99 ? 16.469 13.445 -5.125 1 98.44 99 SER A O 1
ATOM 792 N N . ASP A 1 100 ? 14.844 14.727 -4.262 1 98.56 100 ASP A N 1
ATOM 793 C CA . ASP A 1 100 ? 15.789 15.695 -3.707 1 98.56 100 ASP A CA 1
ATOM 794 C C . ASP A 1 100 ? 16.703 15.039 -2.674 1 98.56 100 ASP A C 1
ATOM 796 O O . ASP A 1 100 ? 17.891 15.344 -2.613 1 98.56 100 ASP A O 1
ATOM 800 N N . ILE A 1 101 ? 16.109 14.219 -1.819 1 98.69 101 ILE A N 1
ATOM 801 C CA . ILE A 1 101 ? 16.891 13.508 -0.808 1 98.69 101 ILE A CA 1
ATOM 802 C C . ILE A 1 101 ? 17.953 12.648 -1.483 1 98.69 101 ILE A C 1
ATOM 804 O O . ILE A 1 101 ? 19.125 12.664 -1.088 1 98.69 101 ILE A O 1
ATOM 808 N N . MET A 1 102 ? 17.547 11.969 -2.496 1 98.5 102 MET A N 1
ATOM 809 C CA . MET A 1 102 ? 18.469 11.094 -3.215 1 98.5 102 MET A CA 1
ATOM 810 C C . MET A 1 102 ? 19.594 11.898 -3.861 1 98.5 102 MET A C 1
ATOM 812 O O . MET A 1 102 ? 20.734 11.453 -3.879 1 98.5 102 MET A O 1
ATOM 816 N N . ASP A 1 103 ? 19.25 13.047 -4.398 1 98.19 103 ASP A N 1
ATOM 817 C CA . ASP A 1 103 ? 20.266 13.93 -4.977 1 98.19 103 ASP A CA 1
ATOM 818 C C . ASP A 1 103 ? 21.266 14.391 -3.918 1 98.19 103 ASP A C 1
ATOM 820 O O . ASP A 1 103 ? 22.469 14.43 -4.172 1 98.19 103 ASP A O 1
ATOM 824 N N . TYR A 1 104 ? 20.75 14.742 -2.766 1 98.12 104 TYR A N 1
ATOM 825 C CA . TYR A 1 104 ? 21.609 15.188 -1.675 1 98.12 104 TYR A CA 1
ATOM 826 C C . TYR A 1 104 ? 22.641 14.117 -1.332 1 98.12 104 TYR A C 1
ATOM 828 O O . TYR A 1 104 ? 23.828 14.43 -1.136 1 98.12 104 TYR A O 1
ATOM 836 N N . TYR A 1 105 ? 22.25 12.906 -1.342 1 97.88 105 TYR A N 1
ATOM 837 C CA . TYR A 1 105 ? 23.141 11.812 -0.947 1 97.88 105 TYR A CA 1
ATOM 838 C C . TYR A 1 105 ? 23.844 11.219 -2.16 1 97.88 105 TYR A C 1
ATOM 840 O O . TYR A 1 105 ? 24.5 10.188 -2.051 1 97.88 105 TYR A O 1
ATOM 848 N N . LYS A 1 106 ? 23.609 11.758 -3.285 1 97.62 106 LYS A N 1
ATOM 849 C CA . LYS A 1 106 ? 24.234 11.328 -4.535 1 97.62 106 LYS A CA 1
ATOM 850 C C . LYS A 1 106 ? 23.938 9.859 -4.82 1 97.62 106 LYS A C 1
ATOM 852 O O . LYS A 1 106 ? 24.844 9.102 -5.184 1 97.62 106 LYS A O 1
ATOM 857 N N . ASP A 1 107 ? 22.703 9.453 -4.574 1 96.44 107 ASP A N 1
ATOM 858 C CA . ASP A 1 107 ? 22.266 8.07 -4.777 1 96.44 107 ASP A CA 1
ATOM 859 C C . ASP A 1 107 ? 20.938 8.023 -5.512 1 96.44 107 ASP A C 1
ATOM 861 O O . ASP A 1 107 ? 19.969 7.41 -5.027 1 96.44 107 ASP A O 1
ATOM 865 N N . ARG A 1 108 ? 20.906 8.453 -6.699 1 93.75 108 ARG A N 1
ATOM 866 C CA . ARG A 1 108 ? 19.688 8.578 -7.488 1 93.75 108 ARG A CA 1
ATOM 867 C C . ARG A 1 108 ? 19.219 7.215 -7.992 1 93.75 108 ARG A C 1
ATOM 869 O O . ARG A 1 108 ? 18.047 7.031 -8.297 1 93.75 108 ARG A O 1
ATOM 876 N N . GLU A 1 109 ? 20.109 6.336 -8.039 1 94.56 109 GLU A N 1
ATOM 877 C CA . GLU A 1 109 ? 19.766 5.043 -8.633 1 94.56 109 GLU A CA 1
ATOM 878 C C . GLU A 1 109 ? 19.422 4.02 -7.555 1 94.56 109 GLU A C 1
ATOM 880 O O . GLU A 1 109 ? 19 2.9 -7.867 1 94.56 109 GLU A O 1
ATOM 885 N N . GLY A 1 110 ? 19.547 4.438 -6.344 1 95.88 110 GLY A N 1
ATOM 886 C CA . GLY A 1 110 ? 19.312 3.502 -5.254 1 95.88 110 GLY A CA 1
ATOM 887 C C . GLY A 1 110 ? 17.844 3.262 -4.98 1 95.88 110 GLY A C 1
ATOM 888 O O . GLY A 1 110 ? 16.984 4.008 -5.461 1 95.88 110 GLY A O 1
ATOM 889 N N . SER A 1 111 ? 17.578 2.168 -4.316 1 97.69 111 SER A N 1
ATOM 890 C CA . SER A 1 111 ? 16.234 1.862 -3.816 1 97.69 111 SER A CA 1
ATOM 891 C C . SER A 1 111 ? 16.031 2.436 -2.42 1 97.69 111 SER A C 1
ATOM 893 O O . SER A 1 111 ? 16.703 2.039 -1.47 1 97.69 111 SER A O 1
ATOM 895 N N . HIS A 1 112 ? 15.125 3.336 -2.332 1 98.62 112 HIS A N 1
ATOM 896 C CA . HIS A 1 112 ? 14.852 4.023 -1.076 1 98.62 112 HIS A CA 1
ATOM 897 C C . HIS A 1 112 ? 13.352 4.148 -0.825 1 98.62 112 HIS A C 1
ATOM 899 O O . HIS A 1 112 ? 12.555 4.066 -1.761 1 98.62 112 HIS A O 1
ATOM 905 N N . THR A 1 113 ? 13.023 4.258 0.441 1 98.75 113 THR A N 1
ATOM 906 C CA . THR A 1 113 ? 11.641 4.473 0.857 1 98.75 113 THR A CA 1
ATOM 907 C C . THR A 1 113 ? 11.484 5.828 1.536 1 98.75 113 THR A C 1
ATOM 909 O O . THR A 1 113 ? 12.391 6.289 2.234 1 98.75 113 THR A O 1
ATOM 912 N N . PHE A 1 114 ? 10.453 6.508 1.178 1 98.88 114 PHE A N 1
ATOM 913 C CA . PHE A 1 114 ? 10 7.715 1.86 1 98.88 114 PHE A CA 1
ATOM 914 C C . PHE A 1 114 ? 8.586 7.543 2.387 1 98.88 114 PHE A C 1
ATOM 916 O O . PHE A 1 114 ? 7.691 7.105 1.656 1 98.88 114 PHE A O 1
ATOM 923 N N . GLN A 1 115 ? 8.375 7.711 3.717 1 98.88 115 GLN A N 1
ATOM 924 C CA . GLN A 1 115 ? 7.07 7.492 4.328 1 98.88 115 GLN A CA 1
ATOM 925 C C . GLN A 1 115 ? 6.621 8.719 5.117 1 98.88 115 GLN A C 1
ATOM 927 O O . GLN A 1 115 ? 7.445 9.422 5.707 1 98.88 115 GLN A O 1
ATOM 932 N N . GLY A 1 116 ? 5.395 9.031 5.051 1 98.69 116 GLY A N 1
ATOM 933 C CA . GLY A 1 116 ? 4.789 10.141 5.773 1 98.69 116 GLY A CA 1
ATOM 934 C C . GLY A 1 116 ? 3.555 9.734 6.555 1 98.69 116 GLY A C 1
ATOM 935 O O . GLY A 1 116 ? 2.758 8.914 6.094 1 98.69 116 GLY A O 1
ATOM 936 N N . ALA A 1 117 ? 3.42 10.289 7.742 1 98.44 117 ALA A N 1
ATOM 937 C CA . ALA A 1 117 ? 2.225 10.117 8.562 1 98.44 117 ALA A CA 1
ATOM 938 C C . ALA A 1 117 ? 1.767 11.453 9.148 1 98.44 117 ALA A C 1
ATOM 940 O O . ALA A 1 117 ? 2.58 12.227 9.656 1 98.44 117 ALA A O 1
ATOM 941 N N . PHE A 1 118 ? 0.488 11.711 9.047 1 98.31 118 PHE A N 1
ATOM 942 C CA . PHE A 1 118 ? -0.067 12.914 9.664 1 98.31 118 PHE A CA 1
ATOM 943 C C . PHE A 1 118 ? -1.547 12.727 9.977 1 98.31 118 PHE A C 1
ATOM 945 O O . PHE A 1 118 ? -2.205 11.859 9.391 1 98.31 118 PHE A O 1
ATOM 952 N N . GLY A 1 119 ? -1.942 13.5 10.961 1 98.12 119 GLY A N 1
ATOM 953 C CA . GLY A 1 119 ? -3.318 13.312 11.398 1 98.12 119 GLY A CA 1
ATOM 954 C C . GLY A 1 119 ? -3.676 14.148 12.609 1 98.12 119 GLY A C 1
ATOM 955 O O . GLY A 1 119 ? -2.891 15 13.039 1 98.12 119 GLY A O 1
ATOM 956 N N . CYS A 1 120 ? -4.918 13.938 12.992 1 98.31 120 CYS A N 1
ATOM 957 C CA . CYS A 1 120 ? -5.488 14.664 14.125 1 98.31 120 CYS A CA 1
ATOM 958 C C . CYS A 1 120 ? -6.355 13.75 14.977 1 98.31 120 CYS A C 1
ATOM 960 O O . CYS A 1 120 ? -6.688 12.633 14.562 1 98.31 120 CYS A O 1
ATOM 962 N N . GLU A 1 121 ? -6.613 14.219 16.234 1 97.44 121 GLU A N 1
ATOM 963 C CA . GLU A 1 121 ? -7.438 13.469 17.172 1 97.44 121 GLU A CA 1
ATOM 964 C C . GLU A 1 121 ? -8.477 14.375 17.844 1 97.44 121 GLU A C 1
ATOM 966 O O . GLU A 1 121 ? -8.188 15.531 18.141 1 97.44 121 GLU A O 1
ATOM 971 N N . LEU A 1 122 ? -9.672 13.789 17.984 1 96.56 122 LEU A N 1
ATOM 972 C CA . LEU A 1 122 ? -10.727 14.438 18.766 1 96.56 122 LEU A CA 1
ATOM 973 C C . LEU A 1 122 ? -11.031 13.656 20.031 1 96.56 122 LEU A C 1
ATOM 975 O O . LEU A 1 122 ? -11.188 12.438 20 1 96.56 122 LEU A O 1
ATOM 979 N N . ARG A 1 123 ? -11.008 14.336 21.172 1 93.31 123 ARG A N 1
ATOM 980 C CA . ARG A 1 123 ? -11.508 13.82 22.438 1 93.31 123 ARG A CA 1
ATOM 981 C C . ARG A 1 123 ? -12.719 14.609 22.922 1 93.31 123 ARG A C 1
ATOM 983 O O . ARG A 1 123 ? -12.625 15.82 23.156 1 93.31 123 ARG A O 1
ATOM 990 N N . ASN A 1 124 ? -13.766 13.836 23.078 1 90.44 124 ASN A N 1
ATOM 991 C CA . ASN A 1 124 ? -15.008 14.5 23.453 1 90.44 124 ASN A CA 1
ATOM 992 C C . ASN A 1 124 ? -15.258 15.734 22.578 1 90.44 124 ASN A C 1
ATOM 994 O O . ASN A 1 124 ? -15.523 16.812 23.109 1 90.44 124 ASN A O 1
ATOM 998 N N . ASN A 1 125 ? -14.984 15.57 21.391 1 88.94 125 ASN A N 1
ATOM 999 C CA . ASN A 1 125 ? -15.25 16.547 20.328 1 88.94 125 ASN A CA 1
ATOM 1000 C C . ASN A 1 125 ? -14.305 17.734 20.406 1 88.94 125 ASN A C 1
ATOM 1002 O O . ASN A 1 125 ? -14.555 18.781 19.797 1 88.94 125 ASN A O 1
ATOM 1006 N N . GLU A 1 126 ? -13.328 17.609 21.141 1 93.25 126 GLU A N 1
ATOM 1007 C CA . GLU A 1 126 ? -12.289 18.641 21.219 1 93.25 126 GLU A CA 1
ATOM 1008 C C . GLU A 1 126 ? -10.977 18.141 20.625 1 93.25 126 GLU A C 1
ATOM 1010 O O . GLU A 1 126 ? -10.586 16.984 20.844 1 93.25 126 GLU A O 1
ATOM 1015 N N . SER A 1 127 ? -10.43 19.125 19.891 1 93.38 127 SER A N 1
ATOM 1016 C CA . SER A 1 127 ? -9.125 18.75 19.344 1 93.38 127 SER A CA 1
ATOM 1017 C C . SER A 1 127 ? -8.133 18.438 20.453 1 93.38 127 SER A C 1
ATOM 1019 O O . SER A 1 127 ? -7.945 19.234 21.375 1 93.38 127 SER A O 1
ATOM 1021 N N . SER A 1 128 ? -7.457 17.219 20.344 1 90.81 128 SER A N 1
ATOM 1022 C CA . SER A 1 128 ? -6.621 16.781 21.453 1 90.81 128 SER A CA 1
ATOM 1023 C C . SER A 1 128 ? -5.219 16.422 20.969 1 90.81 128 SER A C 1
ATOM 1025 O O . SER A 1 128 ? -4.316 16.203 21.781 1 90.81 128 SER A O 1
ATOM 1027 N N . GLY A 1 129 ? -5.023 16.266 19.75 1 93.5 129 GLY A N 1
ATOM 1028 C CA . GLY A 1 129 ? -3.713 15.867 19.25 1 93.5 129 GLY A CA 1
ATOM 1029 C C . GLY A 1 129 ? -3.596 15.945 17.75 1 93.5 129 GLY A C 1
ATOM 1030 O O . GLY A 1 129 ? -4.59 15.797 17.031 1 93.5 129 GLY A O 1
ATOM 1031 N N . ALA A 1 130 ? -2.443 16.234 17.312 1 96.75 130 ALA A N 1
ATOM 1032 C CA . ALA A 1 130 ? -2.098 16.234 15.898 1 96.75 130 ALA A CA 1
ATOM 1033 C C . ALA A 1 130 ? -0.626 15.891 15.695 1 96.75 130 ALA A C 1
ATOM 1035 O O . ALA A 1 130 ? 0.194 16.062 16.594 1 96.75 130 ALA A O 1
ATOM 1036 N N . PHE A 1 131 ? -0.326 15.344 14.617 1 97.88 131 PHE A N 1
ATOM 1037 C CA . PHE A 1 131 ? 1.047 14.984 14.281 1 97.88 131 PHE A CA 1
ATOM 1038 C C . PHE A 1 131 ? 1.276 15.055 12.773 1 97.88 131 PHE A C 1
ATOM 1040 O O . PHE A 1 131 ? 0.333 14.93 11.992 1 97.88 131 PHE A O 1
ATOM 1047 N N . TRP A 1 132 ? 2.457 15.336 12.375 1 98.5 132 TRP A N 1
ATOM 1048 C CA . TRP A 1 132 ? 2.891 15.352 10.984 1 98.5 132 TRP A CA 1
ATOM 1049 C C . TRP A 1 132 ? 4.387 15.078 10.875 1 98.5 132 TRP A C 1
ATOM 1051 O O . TRP A 1 132 ? 5.207 15.906 11.266 1 98.5 132 TRP A O 1
ATOM 1061 N N . GLY A 1 133 ? 4.754 13.898 10.305 1 98.56 133 GLY A N 1
ATOM 1062 C CA . GLY A 1 133 ? 6.152 13.523 10.195 1 98.56 133 GLY A CA 1
ATOM 1063 C C . GLY A 1 133 ? 6.445 12.656 8.984 1 98.56 133 GLY A C 1
ATOM 1064 O O . GLY A 1 133 ? 5.551 12 8.453 1 98.56 133 GLY A O 1
ATOM 1065 N N . TYR A 1 134 ? 7.668 12.711 8.578 1 98.69 134 TYR A N 1
ATOM 1066 C CA . TYR A 1 134 ? 8.156 11.922 7.449 1 98.69 134 TYR A CA 1
ATOM 1067 C C . TYR A 1 134 ? 9.406 11.133 7.84 1 98.69 134 TYR A C 1
ATOM 1069 O O . TYR A 1 134 ? 10.148 11.539 8.734 1 98.69 134 TYR A O 1
ATOM 1077 N N . ALA A 1 135 ? 9.562 10.039 7.172 1 98.81 135 ALA A N 1
ATOM 1078 C CA . ALA A 1 135 ? 10.711 9.164 7.391 1 98.81 135 ALA A CA 1
ATOM 1079 C C . ALA A 1 135 ? 11.367 8.773 6.066 1 98.81 135 ALA A C 1
ATOM 1081 O O . ALA A 1 135 ? 10.68 8.57 5.066 1 98.81 135 ALA A O 1
ATOM 1082 N N . TYR A 1 136 ? 12.641 8.742 6.074 1 98.75 136 TYR A N 1
ATOM 1083 C CA . TYR A 1 136 ? 13.445 8.281 4.953 1 98.75 136 TYR A CA 1
ATOM 1084 C C . TYR A 1 136 ? 14.195 6.996 5.305 1 98.75 136 TYR A C 1
ATOM 1086 O O . TYR A 1 136 ? 14.953 6.965 6.273 1 98.75 136 TYR A O 1
ATOM 1094 N N . ASP A 1 137 ? 13.93 5.98 4.496 1 98.25 137 ASP A N 1
ATOM 1095 C CA . ASP A 1 137 ? 14.531 4.668 4.734 1 98.25 137 ASP A CA 1
ATOM 1096 C C . ASP A 1 137 ? 14.312 4.219 6.176 1 98.25 137 ASP A C 1
ATOM 1098 O O . ASP A 1 137 ? 15.242 3.734 6.828 1 98.25 137 ASP A O 1
ATOM 1102 N N . GLY A 1 138 ? 13.125 4.488 6.668 1 97.56 138 GLY A N 1
ATOM 1103 C CA . GLY A 1 138 ? 12.688 3.986 7.957 1 97.56 138 GLY A CA 1
ATOM 1104 C C . GLY A 1 138 ? 13.133 4.855 9.117 1 97.56 138 GLY A C 1
ATOM 1105 O O . GLY A 1 138 ? 12.773 4.598 10.266 1 97.56 138 GLY A O 1
ATOM 1106 N N . GLN A 1 139 ? 13.859 5.883 8.82 1 97.69 139 GLN A N 1
ATOM 1107 C CA . GLN A 1 139 ? 14.359 6.781 9.859 1 97.69 139 GLN A CA 1
ATOM 1108 C C . GLN A 1 139 ? 13.68 8.141 9.781 1 97.69 139 GLN A C 1
ATOM 1110 O O . GLN A 1 139 ? 13.43 8.656 8.688 1 97.69 139 GLN A O 1
ATOM 1115 N N . ASP A 1 140 ? 13.453 8.664 11.023 1 98.31 140 ASP A N 1
ATOM 1116 C CA . ASP A 1 140 ? 12.82 9.977 11.055 1 98.31 140 ASP A CA 1
ATOM 1117 C C . ASP A 1 140 ? 13.602 10.984 10.227 1 98.31 140 ASP A C 1
ATOM 1119 O O . ASP A 1 140 ? 14.828 11.086 10.352 1 98.31 140 ASP A O 1
ATOM 1123 N N . PHE A 1 141 ? 12.898 11.734 9.445 1 98.75 141 PHE A N 1
ATOM 1124 C CA . PHE A 1 141 ? 13.539 12.633 8.5 1 98.75 141 PHE A CA 1
ATOM 1125 C C . PHE A 1 141 ? 13.211 14.086 8.828 1 98.75 141 PHE A C 1
ATOM 1127 O O . PHE A 1 141 ? 14.102 14.922 8.969 1 98.75 141 PHE A O 1
ATOM 1134 N N . ILE A 1 142 ? 11.906 14.375 8.883 1 98.81 142 ILE A N 1
ATOM 1135 C CA . ILE A 1 142 ? 11.43 15.727 9.172 1 98.81 142 ILE A CA 1
ATOM 1136 C C . ILE A 1 142 ? 10.047 15.656 9.805 1 98.81 142 ILE A C 1
ATOM 1138 O O . ILE A 1 142 ? 9.258 14.758 9.5 1 98.81 142 ILE A O 1
ATOM 1142 N N . LYS A 1 143 ? 9.773 16.547 10.75 1 98.75 143 LYS A N 1
ATOM 1143 C CA . LYS A 1 143 ? 8.453 16.609 11.367 1 98.75 143 LYS A CA 1
ATOM 1144 C C . LYS A 1 143 ? 8 18.062 11.555 1 98.75 143 LYS A C 1
ATOM 1146 O O . LYS A 1 143 ? 8.828 18.969 11.57 1 98.75 143 LYS A O 1
ATOM 1151 N N . PHE A 1 144 ? 6.695 18.25 11.633 1 98.69 144 PHE A N 1
ATOM 1152 C CA . PHE A 1 144 ? 6.145 19.578 11.812 1 98.69 144 PHE A CA 1
ATOM 1153 C C . PHE A 1 144 ? 5.852 19.859 13.281 1 98.69 144 PHE A C 1
ATOM 1155 O O . PHE A 1 144 ? 5.227 19.031 13.953 1 98.69 144 PHE A O 1
ATOM 1162 N N . ASP A 1 145 ? 6.383 20.984 13.773 1 98.12 145 ASP A N 1
ATOM 1163 C CA . ASP A 1 145 ? 6.055 21.469 15.109 1 98.12 145 ASP A CA 1
ATOM 1164 C C . ASP A 1 145 ? 4.949 22.531 15.055 1 98.12 145 ASP A C 1
ATOM 1166 O O . ASP A 1 145 ? 5.172 23.641 14.594 1 98.12 145 ASP A O 1
ATOM 1170 N N . LYS A 1 146 ? 3.883 22.172 15.617 1 95.75 146 LYS A N 1
ATOM 1171 C CA . LYS A 1 146 ? 2.762 23.094 15.5 1 95.75 146 LYS A CA 1
ATOM 1172 C C . LYS A 1 146 ? 2.801 24.141 16.609 1 95.75 146 LYS A C 1
ATOM 1174 O O . LYS A 1 146 ? 2.119 25.172 16.531 1 95.75 146 LYS A O 1
ATOM 1179 N N . GLU A 1 147 ? 3.457 23.859 17.734 1 95.5 147 GLU A N 1
ATOM 1180 C CA . GLU A 1 147 ? 3.576 24.828 18.812 1 95.5 147 GLU A CA 1
ATOM 1181 C C . GLU A 1 147 ? 4.453 26.016 18.391 1 95.5 147 GLU A C 1
ATOM 1183 O O . GLU A 1 147 ? 4.09 27.172 18.609 1 95.5 147 GLU A O 1
ATOM 1188 N N . ILE A 1 148 ? 5.637 25.672 17.984 1 96.31 148 ILE A N 1
ATOM 1189 C CA . ILE A 1 148 ? 6.473 26.625 17.266 1 96.31 148 ILE A CA 1
ATOM 1190 C C . ILE A 1 148 ? 6.461 26.281 15.773 1 96.31 148 ILE A C 1
ATOM 1192 O O . ILE A 1 148 ? 7.297 25.516 15.297 1 96.31 148 ILE A O 1
ATOM 1196 N N . PRO A 1 149 ? 5.48 26.875 15.148 1 97.25 149 PRO A N 1
ATOM 1197 C CA . PRO A 1 149 ? 5.211 26.406 13.789 1 97.25 149 PRO A CA 1
ATOM 1198 C C . PRO A 1 149 ? 6.453 26.422 12.898 1 97.25 149 PRO A C 1
ATOM 1200 O O . PRO A 1 149 ? 6.949 27.484 12.531 1 97.25 149 PRO A O 1
ATOM 1203 N N . ALA A 1 150 ? 6.957 25.25 12.648 1 98.31 150 ALA A N 1
ATOM 1204 C CA . ALA A 1 150 ? 8.133 25.047 11.805 1 98.31 150 ALA A CA 1
ATOM 1205 C C . ALA A 1 150 ? 8.367 23.578 11.523 1 98.31 150 ALA A C 1
ATOM 1207 O O . ALA A 1 150 ? 7.91 22.719 12.281 1 98.31 150 ALA A O 1
ATOM 1208 N N . TRP A 1 151 ? 9 23.359 10.406 1 98.62 151 TRP A N 1
ATOM 1209 C CA . TRP A 1 151 ? 9.5 22.016 10.148 1 98.62 151 TRP A CA 1
ATOM 1210 C C . TRP A 1 151 ? 10.812 21.766 10.875 1 98.62 151 TRP A C 1
ATOM 1212 O O . TRP A 1 151 ? 11.727 22.594 10.82 1 98.62 151 TRP A O 1
ATOM 1222 N N . VAL A 1 152 ? 10.898 20.641 11.578 1 98.81 152 VAL A N 1
ATOM 1223 C CA . VAL A 1 152 ? 12.086 20.266 12.344 1 98.81 152 VAL A CA 1
ATOM 1224 C C . VAL A 1 152 ? 12.859 19.172 11.609 1 98.81 152 VAL A C 1
ATOM 1226 O O . VAL A 1 152 ? 12.414 18.031 11.547 1 98.81 152 VAL A O 1
ATOM 1229 N N . PRO A 1 153 ? 14.031 19.547 11.055 1 98.75 153 PRO A N 1
ATOM 1230 C CA . PRO A 1 153 ? 14.828 18.531 10.367 1 98.75 153 PRO A CA 1
ATOM 1231 C C . PRO A 1 153 ? 15.453 17.531 11.328 1 98.75 153 PRO A C 1
ATOM 1233 O O . PRO A 1 153 ? 15.977 17.906 12.375 1 98.75 153 PRO A O 1
ATOM 1236 N N . LEU A 1 154 ? 15.383 16.266 10.953 1 98.69 154 LEU A N 1
ATOM 1237 C CA . LEU A 1 154 ? 15.938 15.195 11.781 1 98.69 154 LEU A CA 1
ATOM 1238 C C . LEU A 1 154 ? 16.969 14.391 11.008 1 98.69 154 LEU A C 1
ATOM 1240 O O . LEU A 1 154 ? 17.438 13.352 11.484 1 98.69 154 LEU A O 1
ATOM 1244 N N . ASP A 1 155 ? 17.234 14.773 9.852 1 98.19 155 ASP A N 1
ATOM 1245 C CA . ASP A 1 155 ? 18.219 14.258 8.906 1 98.19 155 ASP A CA 1
ATOM 1246 C C . ASP A 1 155 ? 18.984 15.398 8.234 1 98.19 155 ASP A C 1
ATOM 1248 O O . ASP A 1 155 ? 18.422 16.469 7.984 1 98.19 155 ASP A O 1
ATOM 1252 N N . PRO A 1 156 ? 20.281 15.188 7.938 1 98.19 156 PRO A N 1
ATOM 1253 C CA . PRO A 1 156 ? 21.031 16.266 7.285 1 98.19 156 PRO A CA 1
ATOM 1254 C C . PRO A 1 156 ? 20.375 16.734 5.992 1 98.19 156 PRO A C 1
ATOM 1256 O O . PRO A 1 156 ? 20.328 17.938 5.727 1 98.19 156 PRO A O 1
ATOM 1259 N N . ALA A 1 157 ? 19.844 15.836 5.246 1 98.44 157 ALA A N 1
ATOM 1260 C CA . ALA A 1 157 ? 19.219 16.203 3.977 1 98.44 157 ALA A CA 1
ATOM 1261 C C . ALA A 1 157 ? 17.922 16.984 4.203 1 98.44 157 ALA A C 1
ATOM 1263 O O . ALA A 1 157 ? 17.453 17.688 3.303 1 98.44 157 ALA A O 1
ATOM 1264 N N . ALA A 1 158 ? 17.344 16.828 5.391 1 98.81 158 ALA A N 1
ATOM 1265 C CA . ALA A 1 158 ? 16.062 17.438 5.68 1 98.81 158 ALA A CA 1
ATOM 1266 C C . ALA A 1 158 ? 16.188 18.953 5.812 1 98.81 158 ALA A C 1
ATOM 1268 O O . ALA A 1 158 ? 15.18 19.672 5.75 1 98.81 158 ALA A O 1
ATOM 1269 N N . GLN A 1 159 ? 17.422 19.453 6.004 1 98.44 159 GLN A N 1
ATOM 1270 C CA . GLN A 1 159 ? 17.641 20.906 6.059 1 98.44 159 GLN A CA 1
ATOM 1271 C C . GLN A 1 159 ? 17.219 21.562 4.75 1 98.44 159 GLN A C 1
ATOM 1273 O O . GLN A 1 159 ? 16.625 22.656 4.762 1 98.44 159 GLN A O 1
ATOM 1278 N N . ASN A 1 160 ? 17.531 20.938 3.637 1 98.19 160 ASN A N 1
ATOM 1279 C CA . ASN A 1 160 ? 17.125 21.453 2.334 1 98.19 160 ASN A CA 1
ATOM 1280 C C . ASN A 1 160 ? 15.602 21.422 2.174 1 98.19 160 ASN A C 1
ATOM 1282 O O . ASN A 1 160 ? 15.016 22.359 1.621 1 98.19 160 ASN A O 1
ATOM 1286 N N . THR A 1 161 ? 14.984 20.359 2.641 1 98.19 161 THR A N 1
ATOM 1287 C CA . THR A 1 161 ? 13.531 20.234 2.588 1 98.19 161 THR A CA 1
ATOM 1288 C C . THR A 1 161 ? 12.859 21.328 3.41 1 98.19 161 THR A C 1
ATOM 1290 O O . THR A 1 161 ? 11.898 21.938 2.959 1 98.19 161 THR A O 1
ATOM 1293 N N . LYS A 1 162 ? 13.406 21.516 4.594 1 98.31 162 LYS A N 1
ATOM 1294 C CA . LYS A 1 162 ? 12.898 22.578 5.453 1 98.31 162 LYS A CA 1
ATOM 1295 C C . LYS A 1 162 ? 12.945 23.938 4.734 1 98.31 162 LYS A C 1
ATOM 1297 O O . LYS A 1 162 ? 11.961 24.672 4.738 1 98.31 162 LYS A O 1
ATOM 1302 N N . ARG A 1 163 ? 14.055 24.234 4.141 1 97.81 163 ARG A N 1
ATOM 1303 C CA . ARG A 1 163 ? 14.203 25.5 3.445 1 97.81 163 ARG A CA 1
ATOM 1304 C C . ARG A 1 163 ? 13.172 25.641 2.334 1 97.81 163 ARG A C 1
ATOM 1306 O O . ARG A 1 163 ? 12.555 26.703 2.186 1 97.81 163 ARG A O 1
ATOM 1313 N N . LYS A 1 164 ? 12.93 24.562 1.591 1 96.88 164 LYS A N 1
ATOM 1314 C CA . LYS A 1 164 ? 11.977 24.578 0.487 1 96.88 164 LYS A CA 1
ATOM 1315 C C . LYS A 1 164 ? 10.547 24.734 1.001 1 96.88 164 LYS A C 1
ATOM 1317 O O . LYS A 1 164 ? 9.766 25.516 0.461 1 96.88 164 LYS A O 1
ATOM 1322 N N . TRP A 1 165 ? 10.211 24 2.055 1 97.44 165 TRP A N 1
ATOM 1323 C CA . TRP A 1 165 ? 8.844 23.938 2.549 1 97.44 165 TRP A CA 1
ATOM 1324 C C . TRP A 1 165 ? 8.508 25.172 3.387 1 97.44 165 TRP A C 1
ATOM 1326 O O . TRP A 1 165 ? 7.332 25.453 3.645 1 97.44 165 TRP A O 1
ATOM 1336 N N . GLU A 1 166 ? 9.547 25.938 3.801 1 97.56 166 GLU A N 1
ATOM 1337 C CA . GLU A 1 166 ? 9.336 27.156 4.574 1 97.56 166 GLU A CA 1
ATOM 1338 C C . GLU A 1 166 ? 9.695 28.391 3.76 1 97.56 166 GLU A C 1
ATOM 1340 O O . GLU A 1 166 ? 9.891 29.469 4.316 1 97.56 166 GLU A O 1
ATOM 1345 N N . ALA A 1 167 ? 9.875 28.219 2.445 1 96.38 167 ALA A N 1
ATOM 1346 C CA . ALA A 1 167 ? 10.328 29.297 1.585 1 96.38 167 ALA A CA 1
ATOM 1347 C C . ALA A 1 167 ? 9.398 30.516 1.705 1 96.38 167 ALA A C 1
ATOM 1349 O O . ALA A 1 167 ? 9.852 31.656 1.606 1 96.38 167 ALA A O 1
ATOM 1350 N N . GLU A 1 168 ? 8.133 30.234 1.793 1 95.38 168 GLU A N 1
ATOM 1351 C CA . GLU A 1 168 ? 7.137 31.266 2.064 1 95.38 168 GLU A CA 1
ATOM 1352 C C . GLU A 1 168 ? 6.41 31 3.379 1 95.38 168 GLU A C 1
ATOM 1354 O O . GLU A 1 168 ? 6.023 29.859 3.66 1 95.38 168 GLU A O 1
ATOM 1359 N N . ALA A 1 169 ? 6.176 32.062 4.066 1 94.81 169 ALA A N 1
ATOM 1360 C CA . ALA A 1 169 ? 5.547 31.953 5.379 1 94.81 169 ALA A CA 1
ATOM 1361 C C . ALA A 1 169 ? 4.164 31.312 5.27 1 94.81 169 ALA A C 1
ATOM 1363 O O . ALA A 1 169 ? 3.734 30.578 6.168 1 94.81 169 ALA A O 1
ATOM 1364 N N . VAL A 1 170 ? 3.592 31.531 4.195 1 96.25 170 VAL A N 1
ATOM 1365 C CA . VAL A 1 170 ? 2.219 31.078 4.008 1 96.25 170 VAL A CA 1
ATOM 1366 C C . VAL A 1 170 ? 2.174 29.547 4.02 1 96.25 170 VAL A C 1
ATOM 1368 O O . VAL A 1 170 ? 1.19 28.953 4.469 1 96.25 170 VAL A O 1
ATOM 1371 N N . TYR A 1 171 ? 3.188 28.891 3.559 1 95.5 171 TYR A N 1
ATOM 1372 C CA . TYR A 1 171 ? 3.211 27.438 3.535 1 95.5 171 TYR A CA 1
ATOM 1373 C C . TYR A 1 171 ? 3.223 26.875 4.949 1 95.5 171 TYR A C 1
ATOM 1375 O O . TYR A 1 171 ? 2.543 25.875 5.234 1 95.5 171 TYR A O 1
ATOM 1383 N N . VAL A 1 172 ? 3.934 27.484 5.844 1 97.44 172 VAL A N 1
ATOM 1384 C CA . VAL A 1 172 ? 4.008 27.062 7.238 1 97.44 172 VAL A CA 1
ATOM 1385 C C . VAL A 1 172 ? 2.662 27.297 7.922 1 97.44 172 VAL A C 1
ATOM 1387 O O . VAL A 1 172 ? 2.176 26.453 8.664 1 97.44 172 VAL A O 1
ATOM 1390 N N . GLN A 1 173 ? 2.104 28.422 7.637 1 96.88 173 GLN A N 1
ATOM 1391 C CA . GLN A 1 173 ? 0.806 28.75 8.219 1 96.88 173 GLN A CA 1
ATOM 1392 C C . GLN A 1 173 ? -0.268 27.766 7.762 1 96.88 173 GLN A C 1
ATOM 1394 O O . GLN A 1 173 ? -1.135 27.375 8.547 1 96.88 173 GLN A O 1
ATOM 1399 N N . ARG A 1 174 ? -0.181 27.406 6.566 1 96.56 174 ARG A N 1
ATOM 1400 C CA . ARG A 1 174 ? -1.142 26.438 6.027 1 96.56 174 ARG A CA 1
ATOM 1401 C C . ARG A 1 174 ? -0.981 25.078 6.691 1 96.56 174 ARG A C 1
ATOM 1403 O O . ARG A 1 174 ? -1.97 24.391 6.957 1 96.56 174 ARG A O 1
ATOM 1410 N N . ALA A 1 175 ? 0.25 24.656 6.855 1 97.31 175 ALA A N 1
ATOM 1411 C CA . ALA A 1 175 ? 0.501 23.406 7.547 1 97.31 175 ALA A CA 1
ATOM 1412 C C . ALA A 1 175 ? -0.086 23.422 8.953 1 97.31 175 ALA A C 1
ATOM 1414 O O . ALA A 1 175 ? -0.728 22.453 9.375 1 97.31 175 ALA A O 1
ATOM 1415 N N . LYS A 1 176 ? 0.104 24.5 9.641 1 97.25 176 LYS A N 1
ATOM 1416 C CA . LYS A 1 176 ? -0.466 24.656 10.977 1 97.25 176 LYS A CA 1
ATOM 1417 C C . LYS A 1 176 ? -1.991 24.609 10.93 1 97.25 176 LYS A C 1
ATOM 1419 O O . LYS A 1 176 ? -2.627 23.953 11.75 1 97.25 176 LYS A O 1
ATOM 1424 N N . ALA A 1 177 ? -2.518 25.359 10 1 97.31 177 ALA A N 1
ATOM 1425 C CA . ALA A 1 177 ? -3.969 25.422 9.852 1 97.31 177 ALA A CA 1
ATOM 1426 C C . ALA A 1 177 ? -4.551 24.047 9.539 1 97.31 177 ALA A C 1
ATOM 1428 O O . ALA A 1 177 ? -5.641 23.703 10 1 97.31 177 ALA A O 1
ATOM 1429 N N . TYR A 1 178 ? -3.863 23.328 8.742 1 97.25 178 TYR A N 1
ATOM 1430 C CA . TYR A 1 178 ? -4.332 21.969 8.438 1 97.25 178 TYR A CA 1
ATOM 1431 C C . TYR A 1 178 ? -4.477 21.141 9.703 1 97.25 178 TYR A C 1
ATOM 1433 O O . TYR A 1 178 ? -5.508 20.5 9.922 1 97.25 178 TYR A O 1
ATOM 1441 N N . LEU A 1 179 ? -3.465 21.125 10.523 1 97.5 179 LEU A N 1
ATOM 1442 C CA . LEU A 1 179 ? -3.439 20.281 11.711 1 97.5 179 LEU A CA 1
ATOM 1443 C C . LEU A 1 179 ? -4.441 20.781 12.75 1 97.5 179 LEU A C 1
ATOM 1445 O O . LEU A 1 179 ? -5.062 19.969 13.445 1 97.5 179 LEU A O 1
ATOM 1449 N N . GLU A 1 180 ? -4.645 22.062 12.836 1 96.5 180 GLU A N 1
ATOM 1450 C CA . GLU A 1 180 ? -5.418 22.625 13.938 1 96.5 180 GLU A CA 1
ATOM 1451 C C . GLU A 1 180 ? -6.883 22.812 13.547 1 96.5 180 GLU A C 1
ATOM 1453 O O . GLU A 1 180 ? -7.766 22.797 14.406 1 96.5 180 GLU A O 1
ATOM 1458 N N . GLU A 1 181 ? -7.105 22.969 12.258 1 96.81 181 GLU A N 1
ATOM 1459 C CA . GLU A 1 181 ? -8.453 23.328 11.836 1 96.81 181 GLU A CA 1
ATOM 1460 C C . GLU A 1 181 ? -9 22.344 10.805 1 96.81 181 GLU A C 1
ATOM 1462 O O . GLU A 1 181 ? -10.023 21.703 11.031 1 96.81 181 GLU A O 1
ATOM 1467 N N . GLU A 1 182 ? -8.242 22.203 9.711 1 97.19 182 GLU A N 1
ATOM 1468 C CA . GLU A 1 182 ? -8.781 21.453 8.578 1 97.19 182 GLU A CA 1
ATOM 1469 C C . GLU A 1 182 ? -8.945 19.969 8.93 1 97.19 182 GLU A C 1
ATOM 1471 O O . GLU A 1 182 ? -10.008 19.391 8.695 1 97.19 182 GLU A O 1
ATOM 1476 N N . CYS A 1 183 ? -7.91 19.359 9.516 1 97.94 183 CYS A N 1
ATOM 1477 C CA . CYS A 1 183 ? -7.949 17.938 9.875 1 97.94 183 CYS A CA 1
ATOM 1478 C C . CYS A 1 183 ? -9.047 17.656 10.891 1 97.94 183 CYS A C 1
ATOM 1480 O O . CYS A 1 183 ? -9.906 16.812 10.664 1 97.94 183 CYS A O 1
ATOM 1482 N N . PRO A 1 184 ? -9.109 18.391 11.992 1 97.75 184 PRO A N 1
ATOM 1483 C CA . PRO A 1 184 ? -10.219 18.172 12.93 1 97.75 184 PRO A CA 1
ATOM 1484 C C . PRO A 1 184 ? -11.586 18.453 12.305 1 97.75 184 PRO A C 1
ATOM 1486 O O . PRO A 1 184 ? -12.555 17.75 12.617 1 97.75 184 PRO A O 1
ATOM 1489 N N . GLY A 1 185 ? -11.648 19.484 11.453 1 96.44 185 GLY A N 1
ATOM 1490 C CA . GLY A 1 185 ? -12.898 19.766 10.766 1 96.44 185 GLY A CA 1
ATOM 1491 C C . GLY A 1 185 ? -13.375 18.625 9.898 1 96.44 185 GLY A C 1
ATOM 1492 O O . GLY A 1 185 ? -14.562 18.281 9.891 1 96.44 185 GLY A O 1
ATOM 1493 N N . MET A 1 186 ? -12.492 18.078 9.094 1 96.94 186 MET A N 1
ATOM 1494 C CA . MET A 1 186 ? -12.812 16.906 8.273 1 96.94 186 MET A CA 1
ATOM 1495 C C . MET A 1 186 ? -13.305 15.75 9.141 1 96.94 186 MET A C 1
ATOM 1497 O O . MET A 1 186 ? -14.312 15.117 8.828 1 96.94 186 MET A O 1
ATOM 1501 N N . LEU A 1 187 ? -12.531 15.5 10.242 1 96.88 187 LEU A N 1
ATOM 1502 C CA . LEU A 1 187 ? -12.898 14.414 11.148 1 96.88 187 LEU A CA 1
ATOM 1503 C C . LEU A 1 187 ? -14.305 14.617 11.695 1 96.88 187 LEU A C 1
ATOM 1505 O O . LEU A 1 187 ? -15.109 13.68 11.703 1 96.88 187 LEU A O 1
ATOM 1509 N N . ARG A 1 188 ? -14.672 15.789 12.078 1 95.69 188 ARG A N 1
ATOM 1510 C CA . ARG A 1 188 ? -16 16.094 12.578 1 95.69 188 ARG A CA 1
ATOM 1511 C C . ARG A 1 188 ? -17.062 15.844 11.508 1 95.69 188 ARG A C 1
ATOM 1513 O O . ARG A 1 188 ? -18.156 15.375 11.805 1 95.69 188 ARG A O 1
ATOM 1520 N N . ARG A 1 189 ? -16.719 16.188 10.336 1 95.12 189 ARG A N 1
ATOM 1521 C CA . ARG A 1 189 ? -17.656 16 9.227 1 95.12 189 ARG A CA 1
ATOM 1522 C C . ARG A 1 189 ? -17.875 14.516 8.945 1 95.12 189 ARG A C 1
ATOM 1524 O O . ARG A 1 189 ? -18.969 14.117 8.516 1 95.12 189 ARG A O 1
ATOM 1531 N N . TYR A 1 190 ? -16.922 13.695 9.164 1 96.06 190 TYR A N 1
ATOM 1532 C CA . TYR A 1 190 ? -17 12.266 8.859 1 96.06 190 TYR A CA 1
ATOM 1533 C C . TYR A 1 190 ? -17.75 11.516 9.953 1 96.06 190 TYR A C 1
ATOM 1535 O O . TYR A 1 190 ? -18.328 10.461 9.711 1 96.06 190 TYR A O 1
ATOM 1543 N N . LEU A 1 191 ? -17.734 11.984 11.125 1 94.38 191 LEU A N 1
ATOM 1544 C CA . LEU A 1 191 ? -18.141 11.234 12.305 1 94.38 191 LEU A CA 1
ATOM 1545 C C . LEU A 1 191 ? -19.641 10.914 12.242 1 94.38 191 LEU A C 1
ATOM 1547 O O . LEU A 1 191 ? -20.047 9.805 12.586 1 94.38 191 LEU A O 1
ATOM 1551 N N . PRO A 1 192 ? -20.453 11.805 11.805 1 92.69 192 PRO A N 1
ATOM 1552 C CA . PRO A 1 192 ? -21.875 11.438 11.719 1 92.69 192 PRO A CA 1
ATOM 1553 C C . PRO A 1 192 ? -22.109 10.18 10.875 1 92.69 192 PRO A C 1
ATOM 1555 O O . PRO A 1 192 ? -23.047 9.422 11.141 1 92.69 192 PRO A O 1
ATOM 1558 N N . TYR A 1 193 ? -21.25 9.961 9.938 1 92.25 193 TYR A N 1
ATOM 1559 C CA . TYR A 1 193 ? -21.391 8.812 9.055 1 92.25 193 TYR A CA 1
ATOM 1560 C C . TYR A 1 193 ? -20.672 7.59 9.633 1 92.25 193 TYR A C 1
ATOM 1562 O O . TYR A 1 193 ? -20.828 6.477 9.125 1 92.25 193 TYR A O 1
ATOM 1570 N N . SER A 1 194 ? -19.859 7.77 10.703 1 93.06 194 SER A N 1
ATOM 1571 C CA . SER A 1 194 ? -18.859 6.738 11 1 93.06 194 SER A CA 1
ATOM 1572 C C . SER A 1 194 ? -18.938 6.312 12.461 1 93.06 194 SER A C 1
ATOM 1574 O O . SER A 1 194 ? -18.422 5.254 12.828 1 93.06 194 SER A O 1
ATOM 1576 N N . ARG A 1 195 ? -19.516 7.039 13.273 1 90.44 195 ARG A N 1
ATOM 1577 C CA . ARG A 1 195 ? -19.469 6.828 14.719 1 90.44 195 ARG A CA 1
ATOM 1578 C C . ARG A 1 195 ? -19.984 5.438 15.086 1 90.44 195 ARG A C 1
ATOM 1580 O O . ARG A 1 195 ? -19.359 4.738 15.891 1 90.44 195 ARG A O 1
ATOM 1587 N N . THR A 1 196 ? -21.094 5.16 14.523 1 87.38 196 THR A N 1
ATOM 1588 C CA . THR A 1 196 ? -21.703 3.879 14.859 1 87.38 196 THR A CA 1
ATOM 1589 C C . THR A 1 196 ? -20.75 2.727 14.547 1 87.38 196 THR A C 1
ATOM 1591 O O . THR A 1 196 ? -20.594 1.806 15.352 1 87.38 196 THR A O 1
ATOM 1594 N N . HIS A 1 197 ? -20.156 2.83 13.453 1 88.06 197 HIS A N 1
ATOM 1595 C CA . HIS A 1 197 ? -19.234 1.786 13.039 1 88.06 197 HIS A CA 1
ATOM 1596 C C . HIS A 1 197 ? -17.969 1.798 13.898 1 88.06 197 HIS A C 1
ATOM 1598 O O . HIS A 1 197 ? -17.484 0.743 14.312 1 88.06 197 HIS A O 1
ATOM 1604 N N . LEU A 1 198 ? -17.438 2.914 14.172 1 90.38 198 LEU A N 1
ATOM 1605 C CA . LEU A 1 198 ? -16.188 3.051 14.906 1 90.38 198 LEU A CA 1
ATOM 1606 C C . LEU A 1 198 ? -16.375 2.648 16.359 1 90.38 198 LEU A C 1
ATOM 1608 O O . LEU A 1 198 ? -15.461 2.068 16.969 1 90.38 198 LEU A O 1
ATOM 1612 N N . ASP A 1 199 ? -17.516 2.918 16.891 1 87.38 199 ASP A N 1
ATOM 1613 C CA . ASP A 1 199 ? -17.797 2.584 18.281 1 87.38 199 ASP A CA 1
ATOM 1614 C C . ASP A 1 199 ? -18.047 1.086 18.438 1 87.38 199 ASP A C 1
ATOM 1616 O O . ASP A 1 199 ? -17.781 0.521 19.5 1 87.38 199 ASP A O 1
ATOM 1620 N N . ARG A 1 200 ? -18.578 0.439 17.516 1 77 200 ARG A N 1
ATOM 1621 C CA . ARG A 1 200 ? -18.812 -1 17.562 1 77 200 ARG A CA 1
ATOM 1622 C C . ARG A 1 200 ? -17.484 -1.769 17.516 1 77 200 ARG A C 1
ATOM 1624 O O . ARG A 1 200 ? -17.328 -2.787 18.203 1 77 200 ARG A O 1
ATOM 1631 N N . GLN A 1 201 ? -16.594 -1.45 16.703 1 68.62 201 GLN A N 1
ATOM 1632 C CA . GLN A 1 201 ? -15.312 -2.127 16.562 1 68.62 201 GLN A CA 1
ATOM 1633 C C . GLN A 1 201 ? -14.453 -1.957 17.812 1 68.62 201 GLN A C 1
ATOM 1635 O O . GLN A 1 201 ? -13.648 -2.832 18.141 1 68.62 201 GLN A O 1
ATOM 1640 N N . GLY A 1 202 ? -14.5 -0.886 18.453 1 54.84 202 GLY A N 1
ATOM 1641 C CA . GLY A 1 202 ? -13.773 -0.657 19.688 1 54.84 202 GLY A CA 1
ATOM 1642 C C . GLY A 1 202 ? -14.227 -1.56 20.828 1 54.84 202 GLY A C 1
ATOM 1643 O O . GLY A 1 202 ? -13.422 -1.934 21.688 1 54.84 202 GLY A O 1
ATOM 1644 N N . THR A 1 203 ? -15.422 -1.81 20.891 1 47.53 203 THR A N 1
ATOM 1645 C CA . THR A 1 203 ? -15.945 -2.689 21.938 1 47.53 203 THR A CA 1
ATOM 1646 C C . THR A 1 203 ? -15.57 -4.145 21.656 1 47.53 203 THR A C 1
ATOM 1648 O O . THR A 1 203 ? -15.578 -4.98 22.562 1 47.53 203 THR A O 1
ATOM 1651 N N . ARG A 1 204 ? -15.445 -4.516 20.359 1 43.06 204 ARG A N 1
ATOM 1652 C CA . ARG A 1 204 ? -15.156 -5.914 20.062 1 43.06 204 ARG A CA 1
ATOM 1653 C C . ARG A 1 204 ? -13.797 -6.324 20.625 1 43.06 204 ARG A C 1
ATOM 1655 O O . ARG A 1 204 ? -13.602 -7.484 21 1 43.06 204 ARG A O 1
ATOM 1662 N N . CYS A 1 205 ? -12.875 -5.551 20.703 1 39.47 205 CYS A N 1
ATOM 1663 C CA . CYS A 1 205 ? -11.609 -6.035 21.234 1 39.47 205 CYS A CA 1
ATOM 1664 C C . CYS A 1 205 ? -11.719 -6.328 22.734 1 39.47 205 CYS A C 1
ATOM 1666 O O . CYS A 1 205 ? -10.82 -6.941 23.312 1 39.47 205 CYS A O 1
ATOM 1668 N N . CYS A 1 206 ? -12.5 -5.625 23.453 1 34.75 206 CYS A N 1
ATOM 1669 C CA . CYS A 1 206 ? -12.32 -5.762 24.891 1 34.75 206 CYS A CA 1
ATOM 1670 C C . CYS A 1 206 ? -12.953 -7.051 25.406 1 34.75 206 CYS A C 1
ATOM 1672 O O . CYS A 1 206 ? -12.82 -7.387 26.578 1 34.75 206 CYS A O 1
ATOM 1674 N N . LEU A 1 207 ? -13.945 -7.508 24.766 1 29.61 207 LEU A N 1
ATOM 1675 C CA . LEU A 1 207 ? -14.586 -8.57 25.516 1 29.61 207 LEU A CA 1
ATOM 1676 C C . LEU A 1 207 ? -13.883 -9.906 25.281 1 29.61 207 LEU A C 1
ATOM 1678 O O . LEU A 1 207 ? -14.469 -10.836 24.734 1 29.61 207 LEU A O 1
ATOM 1682 N N . CYS A 1 208 ? -12.609 -9.93 24.844 1 30.38 208 CYS A N 1
ATOM 1683 C CA . CYS A 1 208 ? -12.062 -11.258 25.062 1 30.38 208 CYS A CA 1
ATOM 1684 C C . CYS A 1 208 ? -12.148 -11.641 26.531 1 30.38 208 CYS A C 1
ATOM 1686 O O . CYS A 1 208 ? -11.688 -10.891 27.406 1 30.38 208 CYS A O 1
ATOM 1688 N N . PRO A 1 209 ? -13.086 -12.453 26.859 1 25.39 209 PRO A N 1
ATOM 1689 C CA . PRO A 1 209 ? -12.977 -12.891 28.25 1 25.39 209 PRO A CA 1
ATOM 1690 C C . PRO A 1 209 ? -11.547 -13.25 28.641 1 25.39 209 PRO A C 1
ATOM 1692 O O . PRO A 1 209 ? -10.742 -13.625 27.781 1 25.39 209 PRO A O 1
ATOM 1695 N N . PRO A 1 210 ? -11.141 -12.875 30 1 23.47 210 PRO A N 1
ATOM 1696 C CA . PRO A 1 210 ? -9.844 -13.406 30.453 1 23.47 210 PRO A CA 1
ATOM 1697 C C . PRO A 1 210 ? -9.664 -14.883 30.109 1 23.47 210 PRO A C 1
ATOM 1699 O O . PRO A 1 210 ? -10.641 -15.625 30.016 1 23.47 210 PRO A O 1
ATOM 1702 N N . MET B 1 1 ? -56.406 -53.75 -24.656 1 35.53 1 MET B N 1
ATOM 1703 C CA . MET B 1 1 ? -55.719 -52.812 -23.781 1 35.53 1 MET B CA 1
ATOM 1704 C C . MET B 1 1 ? -54.531 -52.188 -24.516 1 35.53 1 MET B C 1
ATOM 1706 O O . MET B 1 1 ? -53.531 -52.844 -24.766 1 35.53 1 MET B O 1
ATOM 1710 N N . VAL B 1 2 ? -54.875 -51.219 -25.406 1 48.75 2 VAL B N 1
ATOM 1711 C CA . VAL B 1 2 ? -53.969 -50.5 -26.297 1 48.75 2 VAL B CA 1
ATOM 1712 C C . VAL B 1 2 ? -52.969 -49.688 -25.484 1 48.75 2 VAL B C 1
ATOM 1714 O O . VAL B 1 2 ? -53.344 -48.969 -24.562 1 48.75 2 VAL B O 1
ATOM 1717 N N . PRO B 1 3 ? -51.688 -50.156 -25.359 1 47.03 3 PRO B N 1
ATOM 1718 C CA . PRO B 1 3 ? -50.656 -49.469 -24.594 1 47.03 3 PRO B CA 1
ATOM 1719 C C . PRO B 1 3 ? -50.469 -48 -25.047 1 47.03 3 PRO B C 1
ATOM 1721 O O . PRO B 1 3 ? -50.406 -47.75 -26.25 1 47.03 3 PRO B O 1
ATOM 1724 N N . VAL B 1 4 ? -51.125 -47 -24.359 1 46.31 4 VAL B N 1
ATOM 1725 C CA . VAL B 1 4 ? -50.906 -45.562 -24.578 1 46.31 4 VAL B CA 1
ATOM 1726 C C . VAL B 1 4 ? -49.438 -45.219 -24.391 1 46.31 4 VAL B C 1
ATOM 1728 O O . VAL B 1 4 ? -48.875 -45.406 -23.297 1 46.31 4 VAL B O 1
ATOM 1731 N N . LEU B 1 5 ? -48.594 -45.375 -25.359 1 38.91 5 LEU B N 1
ATOM 1732 C CA . LEU B 1 5 ? -47.25 -44.844 -25.375 1 38.91 5 LEU B CA 1
ATOM 1733 C C . LEU B 1 5 ? -47.25 -43.375 -25.031 1 38.91 5 LEU B C 1
ATOM 1735 O O . LEU B 1 5 ? -47.75 -42.562 -25.797 1 38.91 5 LEU B O 1
ATOM 1739 N N . LEU B 1 6 ? -47.375 -43 -23.734 1 37.66 6 LEU B N 1
ATOM 1740 C CA . LEU B 1 6 ? -47.156 -41.625 -23.312 1 37.66 6 LEU B CA 1
ATOM 1741 C C . LEU B 1 6 ? -45.812 -41.094 -23.812 1 37.66 6 LEU B C 1
ATOM 1743 O O . LEU B 1 6 ? -44.75 -41.594 -23.422 1 37.66 6 LEU B O 1
ATOM 1747 N N . ALA B 1 7 ? -45.812 -40.469 -25.016 1 40 7 ALA B N 1
ATOM 1748 C CA . ALA B 1 7 ? -44.656 -39.719 -25.5 1 40 7 ALA B CA 1
ATOM 1749 C C . ALA B 1 7 ? -44.219 -38.656 -24.5 1 40 7 ALA B C 1
ATOM 1751 O O . ALA B 1 7 ? -45 -37.719 -24.219 1 40 7 ALA B O 1
ATOM 1752 N N . LEU B 1 8 ? -43.438 -39.062 -23.516 1 40.31 8 LEU B N 1
ATOM 1753 C CA . LEU B 1 8 ? -42.781 -38.062 -22.672 1 40.31 8 LEU B CA 1
ATOM 1754 C C . LEU B 1 8 ? -42.094 -37 -23.531 1 40.31 8 LEU B C 1
ATOM 1756 O O . LEU B 1 8 ? -41.125 -37.312 -24.234 1 40.31 8 LEU B O 1
ATOM 1760 N N . LEU B 1 9 ? -42.844 -36 -24 1 37.94 9 LEU B N 1
ATOM 1761 C CA . LEU B 1 9 ? -42.219 -34.781 -24.594 1 37.94 9 LEU B CA 1
ATOM 1762 C C . LEU B 1 9 ? -41.219 -34.188 -23.641 1 37.94 9 LEU B C 1
ATOM 1764 O O . LEU B 1 9 ? -41.562 -33.625 -22.594 1 37.94 9 LEU B O 1
ATOM 1768 N N . LEU B 1 10 ? -40.031 -34.812 -23.609 1 36.81 10 LEU B N 1
ATOM 1769 C CA . LEU B 1 10 ? -38.938 -34.062 -22.984 1 36.81 10 LEU B CA 1
ATOM 1770 C C . LEU B 1 10 ? -38.844 -32.656 -23.531 1 36.81 10 LEU B C 1
ATOM 1772 O O . LEU B 1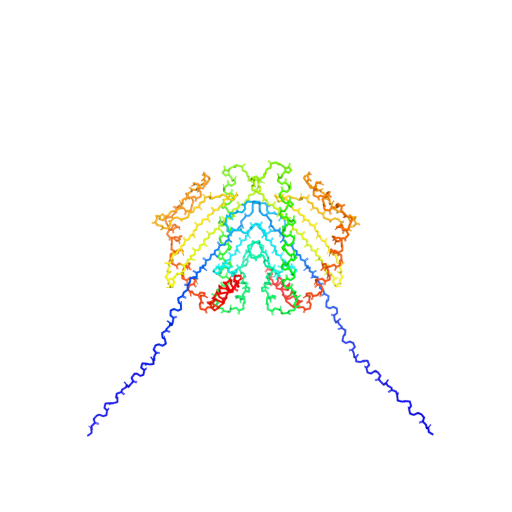 10 ? -38.625 -32.469 -24.734 1 36.81 10 LEU B O 1
ATOM 1776 N N . LEU B 1 11 ? -39.656 -31.719 -23.047 1 38.5 11 LEU B N 1
ATOM 1777 C CA . LEU B 1 11 ? -39.469 -30.297 -23.281 1 38.5 11 LEU B CA 1
ATOM 1778 C C . LEU B 1 11 ? -38 -29.906 -23.094 1 38.5 11 LEU B C 1
ATOM 1780 O O . LEU B 1 11 ? -37.5 -29.844 -21.969 1 38.5 11 LEU B O 1
ATOM 1784 N N . LEU B 1 12 ? -37.156 -30.344 -24.016 1 39.34 12 LEU B N 1
ATOM 1785 C CA . LEU B 1 12 ? -35.844 -29.688 -24.031 1 39.34 12 LEU B CA 1
ATOM 1786 C C . LEU B 1 12 ? -36 -28.172 -24.047 1 39.34 12 LEU B C 1
ATOM 1788 O O . LEU B 1 12 ? -36.531 -27.609 -25 1 39.34 12 LEU B O 1
ATOM 1792 N N . GLY B 1 13 ? -36.406 -27.594 -22.969 1 41.94 13 GLY B N 1
ATOM 1793 C CA . GLY B 1 13 ? -36.312 -26.141 -22.906 1 41.94 13 GLY B CA 1
ATOM 1794 C C . GLY B 1 13 ? -35.094 -25.578 -23.578 1 41.94 13 GLY B C 1
ATOM 1795 O O . GLY B 1 13 ? -34.125 -26.281 -23.797 1 41.94 13 GLY B O 1
ATOM 1796 N N . PRO B 1 14 ? -35.219 -24.547 -24.391 1 44.94 14 PRO B N 1
ATOM 1797 C CA . PRO B 1 14 ? -34.062 -23.953 -25.062 1 44.94 14 PRO B CA 1
ATOM 1798 C C . PRO B 1 14 ? -32.875 -23.781 -24.125 1 44.94 14 PRO B C 1
ATOM 1800 O O . PRO B 1 14 ? -33.031 -23.359 -22.969 1 44.94 14 PRO B O 1
ATOM 1803 N N . ALA B 1 15 ? -31.906 -24.656 -24.172 1 43.69 15 ALA B N 1
ATOM 1804 C CA . ALA B 1 15 ? -30.609 -24.281 -23.594 1 43.69 15 ALA B CA 1
ATOM 1805 C C . ALA B 1 15 ? -30.312 -22.812 -23.844 1 43.69 15 ALA B C 1
ATOM 1807 O O . ALA B 1 15 ? -30.219 -22.375 -24.984 1 43.69 15 ALA B O 1
ATOM 1808 N N . VAL B 1 16 ? -30.844 -21.891 -23.125 1 42.91 16 VAL B N 1
ATOM 1809 C CA . VAL B 1 16 ? -30.266 -20.547 -23.172 1 42.91 16 VAL B CA 1
ATOM 1810 C C . VAL B 1 16 ? -28.75 -20.641 -23.391 1 42.91 16 VAL B C 1
ATOM 1812 O O . VAL B 1 16 ? -28.047 -21.312 -22.641 1 42.91 16 VAL B O 1
ATOM 1815 N N . PRO B 1 17 ? -28.297 -20.547 -24.609 1 40.97 17 PRO B N 1
ATOM 1816 C CA . PRO B 1 17 ? -26.844 -20.531 -24.703 1 40.97 17 PRO B CA 1
ATOM 1817 C C . PRO B 1 17 ? -26.188 -19.734 -23.578 1 40.97 17 PRO B C 1
ATOM 1819 O O . PRO B 1 17 ? -26.672 -18.656 -23.219 1 40.97 17 PRO B O 1
ATOM 1822 N N . GLU B 1 18 ? -25.734 -20.359 -22.547 1 45.72 18 GLU B N 1
ATOM 1823 C CA . GLU B 1 18 ? -24.766 -19.578 -21.781 1 45.72 18 GLU B CA 1
ATOM 1824 C C . GLU B 1 18 ? -23.984 -18.625 -22.703 1 45.72 18 GLU B C 1
ATOM 1826 O O . GLU B 1 18 ? -23.219 -19.078 -23.562 1 45.72 18 GLU B O 1
ATOM 1831 N N . GLU B 1 19 ? -24.609 -17.688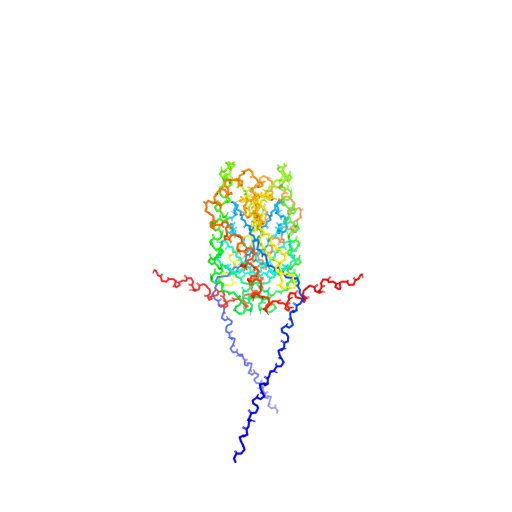 -23.25 1 43.84 19 GLU B N 1
ATOM 1832 C CA . GLU B 1 19 ? -23.812 -16.719 -23.969 1 43.84 19 GLU B CA 1
ATOM 1833 C C . GLU B 1 19 ? -22.375 -16.703 -23.469 1 43.84 19 GLU B C 1
ATOM 1835 O O . GLU B 1 19 ? -22.125 -16.406 -22.297 1 43.84 19 GLU B O 1
ATOM 1840 N N . THR B 1 20 ? -21.531 -17.641 -23.734 1 49.25 20 THR B N 1
ATOM 1841 C CA . THR B 1 20 ? -20.078 -17.531 -23.609 1 49.25 20 THR B CA 1
ATOM 1842 C C . THR B 1 20 ? -19.625 -16.094 -23.766 1 49.25 20 THR B C 1
ATOM 1844 O O . THR B 1 20 ? -19.594 -15.562 -24.875 1 49.25 20 THR B O 1
ATOM 1847 N N . GLN B 1 21 ? -20.203 -15.109 -23.125 1 54.28 21 GLN B N 1
ATOM 1848 C CA . GLN B 1 21 ? -19.766 -13.727 -23.281 1 54.28 21 GLN B CA 1
ATOM 1849 C C . GLN B 1 21 ? -18.25 -13.633 -23.359 1 54.28 21 GLN B C 1
ATOM 1851 O O . GLN B 1 21 ? -17.547 -14.094 -22.469 1 54.28 21 GLN B O 1
ATOM 1856 N N . ALA B 1 22 ? -17.656 -13.523 -24.609 1 64.88 22 ALA B N 1
ATOM 1857 C CA . ALA B 1 22 ? -16.359 -13.219 -25.203 1 64.88 22 ALA B CA 1
ATOM 1858 C C . ALA B 1 22 ? -15.711 -12.016 -24.531 1 64.88 22 ALA B C 1
ATOM 1860 O O . ALA B 1 22 ? -16.344 -10.977 -24.344 1 64.88 22 ALA B O 1
ATOM 1861 N N . GLY B 1 23 ? -14.656 -12.18 -23.516 1 80.5 23 GLY B N 1
ATOM 1862 C CA . GLY B 1 23 ? -13.883 -11.055 -23 1 80.5 23 GLY B CA 1
ATOM 1863 C C . GLY B 1 23 ? -12.547 -11.477 -22.422 1 80.5 23 GLY B C 1
ATOM 1864 O O . GLY B 1 23 ? -12.266 -12.664 -22.281 1 80.5 23 GLY B O 1
ATOM 1865 N N . ASN B 1 24 ? -11.648 -10.547 -22.422 1 92.5 24 ASN B N 1
ATOM 1866 C CA . ASN B 1 24 ? -10.336 -10.719 -21.781 1 92.5 24 ASN B CA 1
ATOM 1867 C C . ASN B 1 24 ? -10.359 -10.266 -20.328 1 92.5 24 ASN B C 1
ATOM 1869 O O . ASN B 1 24 ? -10.758 -9.133 -20.031 1 92.5 24 ASN B O 1
ATOM 1873 N N . TYR B 1 25 ? -10.109 -11.234 -19.484 1 96.38 25 TYR B N 1
ATOM 1874 C CA . TYR B 1 25 ? -10.102 -10.93 -18.062 1 96.38 25 TYR B CA 1
ATOM 1875 C C . TYR B 1 25 ? -8.812 -11.398 -17.406 1 96.38 25 TYR B C 1
ATOM 1877 O O . TYR B 1 25 ? -8.164 -12.328 -17.891 1 96.38 25 TYR B O 1
ATOM 1885 N N . SER B 1 26 ? -8.43 -10.766 -16.344 1 97.69 26 SER B N 1
ATOM 1886 C CA . SER B 1 26 ? -7.219 -11.156 -15.617 1 97.69 26 SER B CA 1
ATOM 1887 C C . SER B 1 26 ? -7.398 -11 -14.117 1 97.69 26 SER B C 1
ATOM 1889 O O . SER B 1 26 ? -8.234 -10.219 -13.656 1 97.69 26 SER B O 1
ATOM 1891 N N . LEU B 1 27 ? -6.73 -11.812 -13.414 1 97.94 27 LEU B N 1
ATOM 1892 C CA . LEU B 1 27 ? -6.559 -11.75 -11.969 1 97.94 27 LEU B CA 1
ATOM 1893 C C . LEU B 1 27 ? -5.082 -11.641 -11.602 1 97.94 27 LEU B C 1
ATOM 1895 O O . LEU B 1 27 ? -4.262 -12.445 -12.055 1 97.94 27 LEU B O 1
ATOM 1899 N N . SER B 1 28 ? -4.746 -10.617 -10.844 1 98 28 SER B N 1
ATOM 1900 C CA . SER B 1 28 ? -3.348 -10.445 -10.461 1 98 28 SER B CA 1
ATOM 1901 C C . SER B 1 28 ? -3.221 -10.008 -9.008 1 98 28 SER B C 1
ATOM 1903 O O . SER B 1 28 ? -4.145 -9.414 -8.445 1 98 28 SER B O 1
ATOM 1905 N N . PHE B 1 29 ? -2.105 -10.336 -8.43 1 98.25 29 PHE B N 1
ATOM 1906 C CA . PHE B 1 29 ? -1.753 -10 -7.059 1 98.25 29 PHE B CA 1
ATOM 1907 C C . PHE B 1 29 ? -0.425 -9.258 -7.004 1 98.25 29 PHE B C 1
ATOM 1909 O O . PHE B 1 29 ? 0.557 -9.68 -7.613 1 98.25 29 PHE B O 1
ATOM 1916 N N . LEU B 1 30 ? -0.397 -8.18 -6.262 1 98.56 30 LEU B N 1
ATOM 1917 C CA . LEU B 1 30 ? 0.821 -7.402 -6.047 1 98.56 30 LEU B CA 1
ATOM 1918 C C . LEU B 1 30 ? 1.19 -7.375 -4.566 1 98.56 30 LEU B C 1
ATOM 1920 O O . LEU B 1 30 ? 0.369 -7.008 -3.723 1 98.56 30 LEU B O 1
ATOM 1924 N N . TYR B 1 31 ? 2.367 -7.789 -4.316 1 98.75 31 TYR B N 1
ATOM 1925 C CA . TYR B 1 31 ? 2.912 -7.793 -2.963 1 98.75 31 TYR B CA 1
ATOM 1926 C C . TYR B 1 31 ? 4.055 -6.793 -2.83 1 98.75 31 TYR B C 1
ATOM 1928 O O . TYR B 1 31 ? 4.887 -6.668 -3.734 1 98.75 31 TYR B O 1
ATOM 1936 N N . THR B 1 32 ? 4.074 -6.059 -1.747 1 98.81 32 THR B N 1
ATOM 1937 C CA . THR B 1 32 ? 5.191 -5.18 -1.42 1 98.81 32 THR B CA 1
ATOM 1938 C C . THR B 1 32 ? 5.621 -5.367 0.033 1 98.81 32 THR B C 1
ATOM 1940 O O . THR B 1 32 ? 4.793 -5.293 0.944 1 98.81 32 THR B O 1
ATOM 1943 N N . GLY B 1 33 ? 6.887 -5.652 0.235 1 98.81 33 GLY B N 1
ATOM 1944 C CA . GLY B 1 33 ? 7.496 -5.73 1.554 1 98.81 33 GLY B CA 1
ATOM 1945 C C . GLY B 1 33 ? 8.602 -4.715 1.76 1 98.81 33 GLY B C 1
ATOM 1946 O O . GLY B 1 33 ? 9.391 -4.453 0.846 1 98.81 33 GLY B O 1
ATOM 1947 N N . LEU B 1 34 ? 8.664 -4.145 2.928 1 98.81 34 LEU B N 1
ATOM 1948 C CA . LEU B 1 34 ? 9.711 -3.215 3.35 1 98.81 34 LEU B CA 1
ATOM 1949 C C . LEU B 1 34 ? 10.516 -3.789 4.512 1 98.81 34 LEU B C 1
ATOM 1951 O O . LEU B 1 34 ? 9.938 -4.266 5.492 1 98.81 34 LEU B O 1
ATOM 1955 N N . SER B 1 35 ? 11.836 -3.656 4.398 1 98.69 35 SER B N 1
ATOM 1956 C CA . SER B 1 35 ? 12.664 -4.199 5.469 1 98.69 35 SER B CA 1
ATOM 1957 C C . SER B 1 35 ? 12.688 -3.27 6.68 1 98.69 35 SER B C 1
ATOM 1959 O O . SER B 1 35 ? 12.867 -3.719 7.812 1 98.69 35 SER B O 1
ATOM 1961 N N . LYS B 1 36 ? 12.516 -1.987 6.43 1 97.62 36 LYS B N 1
ATOM 1962 C CA . LYS B 1 36 ? 12.57 -0.996 7.5 1 97.62 36 LYS B CA 1
ATOM 1963 C C . LYS B 1 36 ? 11.414 -0.008 7.395 1 97.62 36 LYS B C 1
ATOM 1965 O O . LYS B 1 36 ? 11.625 1.184 7.16 1 97.62 36 LYS B O 1
ATOM 1970 N N . PRO B 1 37 ? 10.258 -0.517 7.699 1 97.19 37 PRO B N 1
ATOM 1971 C CA . PRO B 1 37 ? 9.133 0.423 7.734 1 97.19 37 PRO B CA 1
ATOM 1972 C C . PRO B 1 37 ? 9.195 1.366 8.938 1 97.19 37 PRO B C 1
ATOM 1974 O O . PRO B 1 37 ? 9.695 0.991 10 1 97.19 37 PRO B O 1
ATOM 1977 N N . ARG B 1 38 ? 8.75 2.574 8.688 1 95.38 38 ARG B N 1
ATOM 1978 C CA . ARG B 1 38 ? 8.555 3.432 9.852 1 95.38 38 ARG B CA 1
ATOM 1979 C C . ARG B 1 38 ? 7.527 2.828 10.805 1 95.38 38 ARG B C 1
ATOM 1981 O O . ARG B 1 38 ? 6.613 2.119 10.383 1 95.38 38 ARG B O 1
ATOM 1988 N N . GLU B 1 39 ? 7.715 3.229 12.062 1 93.12 39 GLU B N 1
ATOM 1989 C CA . GLU B 1 39 ? 6.742 2.771 13.047 1 93.12 39 GLU B CA 1
ATOM 1990 C C . GLU B 1 39 ? 5.324 3.184 12.656 1 93.12 39 GLU B C 1
ATOM 1992 O O . GLU B 1 39 ? 5.094 4.324 12.25 1 93.12 39 GLU B O 1
ATOM 1997 N N . GLY B 1 40 ? 4.43 2.199 12.789 1 91 40 GLY B N 1
ATOM 1998 C CA . GLY B 1 40 ? 3.041 2.473 12.461 1 91 40 GLY B CA 1
ATOM 1999 C C . GLY B 1 40 ? 2.688 2.125 11.023 1 91 40 GLY B C 1
ATOM 2000 O O . GLY B 1 40 ? 1.513 2.117 10.656 1 91 40 GLY B O 1
ATOM 2001 N N . PHE B 1 41 ? 3.664 1.934 10.195 1 96.31 41 PHE B N 1
ATOM 2002 C CA . PHE B 1 41 ? 3.447 1.535 8.812 1 96.31 41 PHE B CA 1
ATOM 2003 C C . PHE B 1 41 ? 3.488 0.018 8.672 1 96.31 41 PHE B C 1
ATOM 2005 O O . PHE B 1 41 ? 4.223 -0.658 9.398 1 96.31 41 PHE B O 1
ATOM 2012 N N . PRO B 1 42 ? 2.754 -0.505 7.703 1 96.81 42 PRO B N 1
ATOM 2013 C CA . PRO B 1 42 ? 2.861 -1.946 7.465 1 96.81 42 PRO B CA 1
ATOM 2014 C C . PRO B 1 42 ? 4.176 -2.336 6.789 1 96.81 42 PRO B C 1
ATOM 2016 O O . PRO B 1 42 ? 4.668 -1.604 5.926 1 96.81 42 PRO B O 1
ATOM 2019 N N . SER B 1 43 ? 4.711 -3.477 7.223 1 98.19 43 SER B N 1
ATOM 2020 C CA . SER B 1 43 ? 5.906 -4.012 6.578 1 98.19 43 SER B CA 1
ATOM 2021 C C . SER B 1 43 ? 5.555 -4.758 5.297 1 98.19 43 SER B C 1
ATOM 2023 O O . SER B 1 43 ? 6.414 -4.969 4.438 1 98.19 43 SER B O 1
ATOM 2025 N N . PHE B 1 44 ? 4.301 -5.195 5.273 1 98.81 44 PHE B N 1
ATOM 2026 C CA . PHE B 1 44 ? 3.834 -5.984 4.141 1 98.81 44 PHE B CA 1
ATOM 2027 C C . PHE B 1 44 ? 2.441 -5.543 3.709 1 98.81 44 PHE B C 1
ATOM 2029 O O . PHE B 1 44 ? 1.581 -5.273 4.551 1 98.81 44 PHE B O 1
ATOM 2036 N N . GLN B 1 45 ? 2.291 -5.488 2.348 1 98.44 45 GLN B N 1
ATOM 2037 C CA . GLN B 1 45 ? 0.981 -5.191 1.776 1 98.44 45 GLN B CA 1
ATOM 2038 C C . GLN B 1 45 ? 0.716 -6.039 0.538 1 98.44 45 GLN B C 1
ATOM 2040 O O . GLN B 1 45 ? 1.644 -6.375 -0.202 1 98.44 45 GLN B O 1
ATOM 2045 N N . ALA B 1 46 ? -0.542 -6.359 0.37 1 98.56 46 ALA B N 1
ATOM 2046 C CA . ALA B 1 46 ? -0.998 -7.082 -0.815 1 98.56 46 ALA B CA 1
ATOM 2047 C C . ALA B 1 46 ? -2.252 -6.438 -1.401 1 98.56 46 ALA B C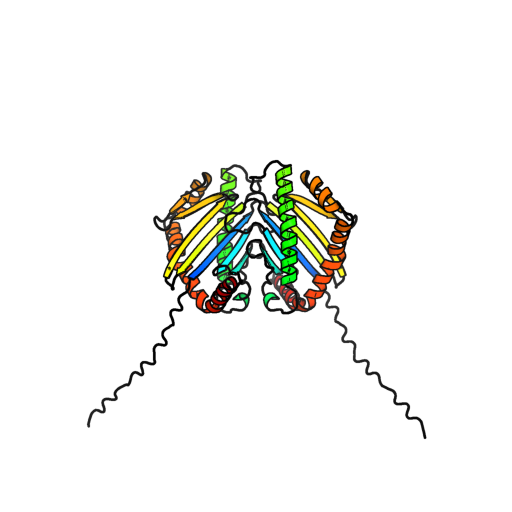 1
ATOM 2049 O O . ALA B 1 46 ? -3.141 -6.012 -0.662 1 98.56 46 ALA B O 1
ATOM 2050 N N . VAL B 1 47 ? -2.299 -6.32 -2.723 1 97.69 47 VAL B N 1
ATOM 2051 C CA . VAL B 1 47 ? -3.5 -5.891 -3.434 1 97.69 47 VAL B CA 1
ATOM 2052 C C . VAL B 1 47 ? -3.791 -6.852 -4.586 1 97.69 47 VAL B C 1
ATOM 2054 O O . VAL B 1 47 ? -2.879 -7.254 -5.312 1 97.69 47 VAL B O 1
ATOM 2057 N N . ALA B 1 48 ? -4.988 -7.234 -4.656 1 98 48 ALA B N 1
ATOM 2058 C CA . ALA B 1 48 ? -5.422 -8.047 -5.789 1 98 48 ALA B CA 1
ATOM 2059 C C . ALA B 1 48 ? -6.207 -7.215 -6.797 1 98 48 ALA B C 1
ATOM 2061 O O . ALA B 1 48 ? -6.93 -6.289 -6.414 1 98 48 ALA B O 1
ATOM 2062 N N . TYR B 1 49 ? -6.07 -7.621 -8.078 1 97 49 TYR B N 1
ATOM 2063 C CA . TYR B 1 49 ? -6.734 -6.879 -9.141 1 97 49 TYR B CA 1
ATOM 2064 C C . TYR B 1 49 ? -7.543 -7.812 -10.031 1 97 49 TYR B C 1
ATOM 2066 O O . TYR B 1 49 ? -7.098 -8.922 -10.352 1 97 49 TYR B O 1
ATOM 2074 N N . LEU B 1 50 ? -8.711 -7.418 -10.336 1 96.75 50 LEU B N 1
ATOM 2075 C CA . LEU B 1 50 ? -9.453 -7.922 -11.484 1 96.75 50 LEU B CA 1
ATOM 2076 C C . LEU B 1 50 ? -9.336 -6.965 -12.664 1 96.75 50 LEU B C 1
ATOM 2078 O O . LEU B 1 50 ? -9.867 -5.852 -12.625 1 96.75 50 LEU B O 1
ATOM 2082 N N . ASN B 1 51 ? -8.664 -7.492 -13.734 1 94.62 51 ASN B N 1
ATOM 2083 C CA . ASN B 1 51 ? -8.195 -6.559 -14.75 1 94.62 51 ASN B CA 1
ATOM 2084 C C . ASN B 1 51 ? -7.395 -5.414 -14.125 1 94.62 51 ASN B C 1
ATOM 2086 O O . ASN B 1 51 ? -6.391 -5.645 -13.453 1 94.62 51 ASN B O 1
ATOM 2090 N N . ASP B 1 52 ? -7.809 -4.164 -14.312 1 91.56 52 ASP B N 1
ATOM 2091 C CA . ASP B 1 52 ? -7.074 -3.029 -13.766 1 91.56 52 ASP B CA 1
ATOM 2092 C C . ASP B 1 52 ? -7.773 -2.461 -12.539 1 91.56 52 ASP B C 1
ATOM 2094 O O . ASP B 1 52 ? -7.414 -1.387 -12.047 1 91.56 52 ASP B O 1
ATOM 2098 N N . GLN B 1 53 ? -8.75 -3.242 -12.047 1 93.06 53 GLN B N 1
ATOM 2099 C CA . GLN B 1 53 ? -9.531 -2.77 -10.906 1 93.06 53 GLN B CA 1
ATOM 2100 C C . GLN B 1 53 ? -9.109 -3.484 -9.625 1 93.06 53 GLN B C 1
ATOM 2102 O O . GLN B 1 53 ? -9.141 -4.715 -9.555 1 93.06 53 GLN B O 1
ATOM 2107 N N . PRO B 1 54 ? -8.773 -2.697 -8.57 1 94.56 54 PRO B N 1
ATOM 2108 C CA . PRO B 1 54 ? -8.461 -3.363 -7.301 1 94.56 54 PRO B CA 1
ATOM 2109 C C . PRO B 1 54 ? -9.656 -4.098 -6.707 1 94.56 54 PRO B C 1
ATOM 2111 O O . PRO B 1 54 ? -10.781 -3.58 -6.738 1 94.56 54 PRO B O 1
ATOM 2114 N N . PHE B 1 55 ? -9.328 -5.262 -6.211 1 94.38 55 PHE B N 1
ATOM 2115 C CA . PHE B 1 55 ? -10.359 -6.211 -5.797 1 94.38 55 PHE B CA 1
ATOM 2116 C C . PHE B 1 55 ? -10.383 -6.348 -4.277 1 94.38 55 PHE B C 1
ATOM 2118 O O . PHE B 1 55 ? -11.445 -6.25 -3.658 1 94.38 55 PHE B O 1
ATOM 2125 N N . PHE B 1 56 ? -9.242 -6.605 -3.707 1 96.56 56 PHE B N 1
ATOM 2126 C CA . PHE B 1 56 ? -9.109 -6.574 -2.254 1 96.56 56 PHE B CA 1
ATOM 2127 C C . PHE B 1 56 ? -7.707 -6.133 -1.852 1 96.56 56 PHE B C 1
ATOM 2129 O O . PHE B 1 56 ? -6.797 -6.094 -2.686 1 96.56 56 PHE B O 1
ATOM 2136 N N . ARG B 1 57 ? -7.625 -5.855 -0.587 1 96.75 57 ARG B N 1
ATOM 2137 C CA . ARG B 1 57 ? -6.34 -5.441 -0.036 1 96.75 57 ARG B CA 1
ATOM 2138 C C . ARG B 1 57 ? -6.051 -6.152 1.281 1 96.75 57 ARG B C 1
ATOM 2140 O O . ARG B 1 57 ? -6.969 -6.656 1.935 1 96.75 57 ARG B O 1
ATOM 2147 N N . TYR B 1 58 ? -4.82 -6.23 1.59 1 97.69 58 TYR B N 1
ATOM 2148 C CA . TYR B 1 58 ? -4.277 -6.809 2.814 1 97.69 58 TYR B CA 1
ATOM 2149 C C . TYR B 1 58 ? -3.002 -6.09 3.238 1 97.69 58 TYR B C 1
ATOM 2151 O O . TYR B 1 58 ? -2.213 -5.66 2.395 1 97.69 58 TYR B O 1
ATOM 2159 N N . ASN B 1 59 ? -2.838 -5.91 4.559 1 97 59 ASN B N 1
ATOM 2160 C CA . ASN B 1 59 ? -1.538 -5.449 5.035 1 97 59 ASN B CA 1
ATOM 2161 C C . ASN B 1 59 ? -1.188 -6.066 6.387 1 97 59 ASN B C 1
ATOM 2163 O O . ASN B 1 59 ? -2.039 -6.68 7.035 1 97 59 ASN B O 1
ATOM 2167 N N . SER B 1 60 ? 0.027 -5.926 6.766 1 97.81 60 SER B N 1
ATOM 2168 C CA . SER B 1 60 ? 0.575 -6.605 7.934 1 97.81 60 SER B CA 1
ATOM 2169 C C . SER B 1 60 ? 0.043 -5.996 9.227 1 97.81 60 SER B C 1
ATOM 2171 O O . SER B 1 60 ? 0.187 -6.582 10.305 1 97.81 60 SER B O 1
ATOM 2173 N N . GLU B 1 61 ? -0.565 -4.805 9.234 1 94.31 61 GLU B N 1
ATOM 2174 C CA . GLU B 1 61 ? -1.122 -4.184 10.438 1 94.31 61 GLU B CA 1
ATOM 2175 C C . GLU B 1 61 ? -2.504 -4.746 10.758 1 94.31 61 GLU B C 1
ATOM 2177 O O . GLU B 1 61 ? -2.766 -5.156 11.891 1 94.31 61 GLU B O 1
ATOM 2182 N N . GLY B 1 62 ? -3.314 -4.812 9.82 1 92.75 62 GLY B N 1
ATOM 2183 C CA . GLY B 1 62 ? -4.664 -5.32 10.016 1 92.75 62 GLY B CA 1
ATOM 2184 C C . GLY B 1 62 ? -4.754 -6.832 9.906 1 92.75 62 GLY B C 1
ATOM 2185 O O . GLY B 1 62 ? -5.605 -7.453 10.547 1 92.75 62 GLY B O 1
ATOM 2186 N N . ARG B 1 63 ? -3.908 -7.395 9.102 1 97.12 63 ARG B N 1
ATOM 2187 C CA . ARG B 1 63 ? -3.779 -8.828 8.852 1 97.12 63 ARG B CA 1
ATOM 2188 C C . ARG B 1 63 ? -5.113 -9.438 8.438 1 97.12 63 ARG B C 1
ATOM 2190 O O . ARG B 1 63 ? -5.457 -10.539 8.859 1 97.12 63 ARG B O 1
ATOM 2197 N N . ARG B 1 64 ? -5.883 -8.68 7.734 1 95.5 64 ARG B N 1
ATOM 2198 C CA . ARG B 1 64 ? -7.152 -9.109 7.156 1 95.5 64 ARG B CA 1
ATOM 2199 C C . ARG B 1 64 ? -7.238 -8.727 5.684 1 95.5 64 ARG B C 1
ATOM 2201 O O . ARG B 1 64 ? -6.836 -7.625 5.301 1 95.5 64 ARG B O 1
ATOM 2208 N N . ALA B 1 65 ? -7.73 -9.68 4.902 1 97.06 65 ALA B N 1
ATOM 2209 C CA . ALA B 1 65 ? -8.086 -9.359 3.521 1 97.06 65 ALA B CA 1
ATOM 2210 C C . ALA B 1 65 ? -9.445 -8.672 3.457 1 97.06 65 ALA B C 1
ATOM 2212 O O . ALA B 1 65 ? -10.445 -9.211 3.936 1 97.06 65 ALA B O 1
ATOM 2213 N N . GLU B 1 66 ? -9.5 -7.523 2.885 1 94.25 66 GLU B N 1
ATOM 2214 C CA . GLU B 1 66 ? -10.719 -6.727 2.828 1 94.25 66 GLU B CA 1
ATOM 2215 C C . GLU B 1 66 ? -11.102 -6.402 1.386 1 94.25 66 GLU B C 1
ATOM 2217 O O . GLU B 1 66 ? -10.297 -5.844 0.636 1 94.25 66 GLU B O 1
ATOM 2222 N N . PRO B 1 67 ? -12.336 -6.719 1.02 1 94.75 67 PRO B N 1
ATOM 2223 C CA . PRO B 1 67 ? -12.758 -6.371 -0.34 1 94.75 67 PRO B CA 1
ATOM 2224 C C . PRO B 1 67 ? -12.852 -4.863 -0.562 1 94.75 67 PRO B C 1
ATOM 2226 O O . PRO B 1 67 ? -13.141 -4.113 0.376 1 94.75 67 PRO B O 1
ATOM 2229 N N . LEU B 1 68 ? -12.578 -4.457 -1.783 1 94 68 LEU B N 1
ATOM 2230 C CA . LEU B 1 68 ? -12.664 -3.059 -2.186 1 94 68 LEU B CA 1
ATOM 2231 C C . LEU B 1 68 ? -13.922 -2.812 -3.018 1 94 68 LEU B C 1
ATOM 2233 O O . LEU B 1 68 ? -14.469 -3.744 -3.611 1 94 68 LEU B O 1
ATOM 2237 N N . ALA B 1 69 ? -14.375 -1.538 -2.998 1 89 69 ALA B N 1
ATOM 2238 C CA . ALA B 1 69 ? -15.531 -1.218 -3.838 1 89 69 ALA B CA 1
ATOM 2239 C C . ALA B 1 69 ? -15.211 -1.459 -5.312 1 89 69 ALA B C 1
ATOM 2241 O O . ALA B 1 69 ? -14.125 -1.126 -5.785 1 89 69 ALA B O 1
ATOM 2242 N N . PRO B 1 70 ? -16.188 -2.041 -5.988 1 89.19 70 PRO B N 1
ATOM 2243 C CA . PRO B 1 70 ? -17.578 -2.305 -5.609 1 89.19 70 PRO B CA 1
ATOM 2244 C C . PRO B 1 70 ? -17.781 -3.703 -5.027 1 89.19 70 PRO B C 1
ATOM 2246 O O . PRO B 1 70 ? -18.891 -4.062 -4.637 1 89.19 70 PRO B O 1
ATOM 2249 N N . TRP B 1 71 ? -16.719 -4.43 -4.898 1 92.94 71 TRP B N 1
ATOM 2250 C CA . TRP B 1 71 ? -16.828 -5.84 -4.531 1 92.94 71 TRP B CA 1
ATOM 2251 C C . TRP B 1 71 ? -17.141 -5.992 -3.047 1 92.94 71 TRP B C 1
ATOM 2253 O O . TRP B 1 71 ? -17.547 -7.066 -2.6 1 92.94 71 TRP B O 1
ATOM 2263 N N . SER B 1 72 ? -16.906 -4.961 -2.326 1 90.62 72 SER B N 1
ATOM 2264 C CA . SER B 1 72 ? -17.234 -4.996 -0.903 1 90.62 72 SER B CA 1
ATOM 2265 C C . SER B 1 72 ? -18.719 -5.195 -0.683 1 90.62 72 SER B C 1
ATOM 2267 O O . SER B 1 72 ? -19.156 -5.57 0.412 1 90.62 72 SER B O 1
ATOM 2269 N N . GLN B 1 73 ? -19.453 -4.973 -1.672 1 87.19 73 GLN B N 1
ATOM 2270 C CA . GLN B 1 73 ? -20.906 -5.094 -1.546 1 87.19 73 GLN B CA 1
ATOM 2271 C C . GLN B 1 73 ? -21.391 -6.43 -2.094 1 87.19 73 GLN B C 1
ATOM 2273 O O . GLN B 1 73 ? -22.594 -6.707 -2.088 1 87.19 73 GLN B O 1
ATOM 2278 N N . VAL B 1 74 ? -20.453 -7.16 -2.561 1 88.44 74 VAL B N 1
ATOM 2279 C CA . VAL B 1 74 ? -20.812 -8.43 -3.18 1 88.44 74 VAL B CA 1
ATOM 2280 C C . VAL B 1 74 ? -20.688 -9.562 -2.16 1 88.44 74 VAL B C 1
ATOM 2282 O O . VAL B 1 74 ? -19.578 -9.828 -1.664 1 88.44 74 VAL B O 1
ATOM 2285 N N . GLU B 1 75 ? -21.75 -10.195 -1.887 1 87.12 75 GLU B N 1
ATOM 2286 C CA . GLU B 1 75 ? -21.734 -11.305 -0.936 1 87.12 75 GLU B CA 1
ATOM 2287 C C . GLU B 1 75 ? -21.438 -12.625 -1.636 1 87.12 75 GLU B C 1
ATOM 2289 O O . GLU B 1 75 ? -21.906 -12.867 -2.746 1 87.12 75 GLU B O 1
ATOM 2294 N N . GLY B 1 76 ? -20.641 -13.453 -1.001 1 87.69 76 GLY B N 1
ATOM 2295 C CA . GLY B 1 76 ? -20.453 -14.82 -1.461 1 87.69 76 GLY B CA 1
ATOM 2296 C C . GLY B 1 76 ? -19.344 -14.961 -2.475 1 87.69 76 GLY B C 1
ATOM 2297 O O . GLY B 1 76 ? -19 -16.078 -2.891 1 87.69 76 GLY B O 1
ATOM 2298 N N . MET B 1 77 ? -18.781 -13.914 -2.848 1 90.81 77 MET B N 1
ATOM 2299 C CA . MET B 1 77 ? -17.75 -13.969 -3.871 1 90.81 77 MET B CA 1
ATOM 2300 C C . MET B 1 77 ? -16.469 -14.617 -3.328 1 90.81 77 MET B C 1
ATOM 2302 O O . MET B 1 77 ? -15.766 -15.312 -4.059 1 90.81 77 MET B O 1
ATOM 2306 N N . GLU B 1 78 ? -16.156 -14.344 -2.139 1 94.12 78 GLU B N 1
ATOM 2307 C CA . GLU B 1 78 ? -14.938 -14.844 -1.525 1 94.12 78 GLU B CA 1
ATOM 2308 C C . GLU B 1 78 ? -15.117 -15.07 -0.029 1 94.12 78 GLU B C 1
ATOM 2310 O O . GLU B 1 78 ? -15.875 -14.352 0.627 1 94.12 78 GLU B O 1
ATOM 2315 N N . ASP B 1 79 ? -14.586 -16.219 0.416 1 95.69 79 ASP B N 1
ATOM 2316 C CA . ASP B 1 79 ? -14.438 -16.406 1.856 1 95.69 79 ASP B CA 1
ATOM 2317 C C . ASP B 1 79 ? -13.289 -15.562 2.404 1 95.69 79 ASP B C 1
ATOM 2319 O O . ASP B 1 79 ? -12.133 -16 2.383 1 95.69 79 ASP B O 1
ATOM 2323 N N . TRP B 1 80 ? -13.578 -14.484 3.01 1 95.5 80 TRP B N 1
ATOM 2324 C CA . TRP B 1 80 ? -12.57 -13.492 3.359 1 95.5 80 TRP B CA 1
ATOM 2325 C C . TRP B 1 80 ? -11.742 -13.945 4.559 1 95.5 80 TRP B C 1
ATOM 2327 O O . TRP B 1 80 ? -10.586 -13.547 4.711 1 95.5 80 TRP B O 1
ATOM 2337 N N . GLU B 1 81 ? -12.281 -14.719 5.422 1 95.75 81 GLU B N 1
ATOM 2338 C CA . GLU B 1 81 ? -11.484 -15.281 6.512 1 95.75 81 GLU B CA 1
ATOM 2339 C C . GLU B 1 81 ? -10.422 -16.234 5.984 1 95.75 81 GLU B C 1
ATOM 2341 O O . GLU B 1 81 ? -9.273 -16.219 6.438 1 95.75 81 GLU B O 1
ATOM 2346 N N . LYS B 1 82 ? -10.844 -17.047 5.082 1 97.19 82 LYS B N 1
ATOM 2347 C CA . LYS B 1 82 ? -9.898 -17.969 4.465 1 97.19 82 LYS B CA 1
ATOM 2348 C C . LYS B 1 82 ? -8.828 -17.203 3.68 1 97.19 82 LYS B C 1
ATOM 2350 O O . LYS B 1 82 ? -7.645 -17.547 3.748 1 97.19 82 LYS B O 1
ATOM 2355 N N . GLU B 1 83 ? -9.305 -16.219 2.939 1 97.62 83 GLU B N 1
ATOM 2356 C CA . GLU B 1 83 ? -8.359 -15.398 2.195 1 97.62 83 GLU B CA 1
ATOM 2357 C C . GLU B 1 83 ? -7.387 -14.688 3.137 1 97.62 83 GLU B C 1
ATOM 2359 O O . GLU B 1 83 ? -6.199 -14.57 2.836 1 97.62 83 GLU B O 1
ATOM 2364 N N . SER B 1 84 ? -7.875 -14.188 4.277 1 98.19 84 SER B N 1
ATOM 2365 C CA . SER B 1 84 ? -7.008 -13.562 5.266 1 98.19 84 SER B CA 1
ATOM 2366 C C . SER B 1 84 ? -5.938 -14.531 5.762 1 98.19 84 SER B C 1
ATOM 2368 O O . SER B 1 84 ? -4.762 -14.18 5.848 1 98.19 84 SER B O 1
ATOM 2370 N N . ALA B 1 85 ? -6.355 -15.719 6.043 1 98.31 85 ALA B N 1
ATOM 2371 C CA . ALA B 1 85 ? -5.414 -16.734 6.504 1 98.31 85 ALA B CA 1
ATOM 2372 C C . ALA B 1 85 ? -4.352 -17.031 5.445 1 98.31 85 ALA B C 1
ATOM 2374 O O . ALA B 1 85 ? -3.17 -17.172 5.77 1 98.31 85 ALA B O 1
ATOM 2375 N N . LEU B 1 86 ? -4.809 -17.094 4.246 1 97.44 86 LEU B N 1
ATOM 2376 C CA . LEU B 1 86 ? -3.889 -17.328 3.141 1 97.44 86 LEU B CA 1
ATOM 2377 C C . LEU B 1 86 ? -2.879 -16.203 3.021 1 97.44 86 LEU B C 1
ATOM 2379 O O . LEU B 1 86 ? -1.683 -16.438 2.85 1 97.44 86 LEU B O 1
ATOM 2383 N N . GLN B 1 87 ? -3.33 -14.992 3.145 1 98.5 87 GLN B N 1
ATOM 2384 C CA . GLN B 1 87 ? -2.439 -13.844 3.033 1 98.5 87 GLN B CA 1
ATOM 2385 C C . GLN B 1 87 ? -1.462 -13.789 4.203 1 98.5 87 GLN B C 1
ATOM 2387 O O . GLN B 1 87 ? -0.312 -13.375 4.039 1 98.5 87 GLN B O 1
ATOM 2392 N N . ARG B 1 88 ? -1.896 -14.156 5.379 1 98.56 88 ARG B N 1
ATOM 2393 C CA . ARG B 1 88 ? -0.992 -14.219 6.523 1 98.56 88 ARG B CA 1
ATOM 2394 C C . ARG B 1 88 ? 0.143 -15.203 6.273 1 98.56 88 ARG B C 1
ATOM 2396 O O . ARG B 1 88 ? 1.307 -14.906 6.547 1 98.56 88 ARG B O 1
ATOM 2403 N N . ALA B 1 89 ? -0.225 -16.359 5.758 1 97.5 89 ALA B N 1
ATOM 2404 C CA . ALA B 1 89 ? 0.783 -17.359 5.449 1 97.5 89 ALA B CA 1
ATOM 2405 C C . ALA B 1 89 ? 1.755 -16.875 4.383 1 97.5 89 ALA B C 1
ATOM 2407 O O . ALA B 1 89 ? 2.967 -17.062 4.504 1 97.5 89 ALA B O 1
ATOM 2408 N N . ARG B 1 90 ? 1.245 -16.234 3.424 1 97.06 90 ARG B N 1
ATOM 2409 C CA . ARG B 1 90 ? 2.078 -15.711 2.348 1 97.06 90 ARG B CA 1
ATOM 2410 C C . ARG B 1 90 ? 2.977 -14.586 2.854 1 97.06 90 ARG B C 1
ATOM 2412 O O . ARG B 1 90 ? 4.133 -14.477 2.445 1 97.06 90 ARG B O 1
ATOM 2419 N N . GLU B 1 91 ? 2.396 -13.734 3.682 1 98.62 91 GLU B N 1
ATOM 2420 C CA . GLU B 1 91 ? 3.186 -12.68 4.316 1 98.62 91 GLU B CA 1
ATOM 2421 C C . GLU B 1 91 ? 4.395 -13.258 5.039 1 98.62 91 GLU B C 1
ATOM 2423 O O . GLU B 1 91 ? 5.512 -12.758 4.895 1 98.62 91 GLU B O 1
ATOM 2428 N N . ASP B 1 92 ? 4.223 -14.289 5.785 1 98.12 92 ASP B N 1
ATOM 2429 C CA . ASP B 1 92 ? 5.301 -14.891 6.562 1 98.12 92 ASP B CA 1
ATOM 2430 C C . ASP B 1 92 ? 6.426 -15.383 5.652 1 98.12 92 ASP B C 1
ATOM 2432 O O . ASP B 1 92 ? 7.594 -15.07 5.883 1 98.12 92 ASP B O 1
ATOM 2436 N N . ILE B 1 93 ? 6.051 -16.078 4.629 1 97.25 93 ILE B N 1
ATOM 2437 C CA . ILE B 1 93 ? 7.031 -16.609 3.691 1 97.25 93 ILE B CA 1
ATOM 2438 C C . ILE B 1 93 ? 7.73 -15.469 2.969 1 97.25 93 ILE B C 1
ATOM 2440 O O . ILE B 1 93 ? 8.953 -15.492 2.789 1 97.25 93 ILE B O 1
ATOM 2444 N N . PHE B 1 94 ? 6.984 -14.508 2.607 1 98.5 94 PHE B N 1
ATOM 2445 C CA . PHE B 1 94 ? 7.465 -13.359 1.846 1 98.5 94 PHE B CA 1
ATOM 2446 C C . PHE B 1 94 ? 8.492 -12.57 2.65 1 98.5 94 PHE B C 1
ATOM 2448 O O . PHE B 1 94 ? 9.578 -12.266 2.15 1 98.5 94 PHE B O 1
ATOM 2455 N N . MET B 1 95 ? 8.148 -12.305 3.889 1 98.75 95 MET B N 1
ATOM 2456 C CA . MET B 1 95 ? 9.016 -11.484 4.727 1 98.75 95 MET B CA 1
ATOM 2457 C C . MET B 1 95 ? 10.242 -12.273 5.18 1 98.75 95 MET B C 1
ATOM 2459 O O . MET B 1 95 ? 11.328 -11.711 5.336 1 98.75 95 MET B O 1
ATOM 2463 N N . GLU B 1 96 ? 10.117 -13.562 5.355 1 98.38 96 GLU B N 1
ATOM 2464 C CA . GLU B 1 96 ? 11.273 -14.414 5.617 1 98.38 96 GLU B CA 1
ATOM 2465 C C . GLU B 1 96 ? 12.25 -14.391 4.441 1 98.38 96 GLU B C 1
ATOM 2467 O O . GLU B 1 96 ? 13.469 -14.336 4.641 1 98.38 96 GLU B O 1
ATOM 2472 N N . THR B 1 97 ? 11.688 -14.477 3.283 1 98.56 97 THR B N 1
ATOM 2473 C CA . THR B 1 97 ? 12.523 -14.43 2.092 1 98.56 97 THR B CA 1
ATOM 2474 C C . THR B 1 97 ? 13.305 -13.117 2.029 1 98.56 97 THR B C 1
ATOM 2476 O O . THR B 1 97 ? 14.508 -13.117 1.746 1 98.56 97 THR B O 1
ATOM 2479 N N . LEU B 1 98 ? 12.664 -12.008 2.291 1 98.75 98 LEU B N 1
ATOM 2480 C CA . LEU B 1 98 ? 13.344 -10.711 2.324 1 98.75 98 LEU B CA 1
ATOM 2481 C C . LEU B 1 98 ? 14.484 -10.727 3.334 1 98.75 98 LEU B C 1
ATOM 2483 O O . LEU B 1 98 ? 15.594 -10.281 3.033 1 98.75 98 LEU B O 1
ATOM 2487 N N . SER B 1 99 ? 14.266 -11.297 4.465 1 98.5 99 SER B N 1
ATOM 2488 C CA . SER B 1 99 ? 15.289 -11.391 5.504 1 98.5 99 SER B CA 1
ATOM 2489 C C . SER B 1 99 ? 16.469 -12.234 5.039 1 98.5 99 SER B C 1
ATOM 2491 O O . SER B 1 99 ? 17.625 -11.875 5.281 1 98.5 99 SER B O 1
ATOM 2493 N N . ASP B 1 100 ? 16.172 -13.32 4.371 1 98.56 100 ASP B N 1
ATOM 2494 C CA . ASP B 1 100 ? 17.234 -14.188 3.848 1 98.56 100 ASP B CA 1
ATOM 2495 C C . ASP B 1 100 ? 18.109 -13.438 2.842 1 98.56 100 ASP B C 1
ATOM 2497 O O . ASP B 1 100 ? 19.328 -13.609 2.818 1 98.56 100 ASP B O 1
ATOM 2501 N N . ILE B 1 101 ? 17.469 -12.672 1.979 1 98.69 101 ILE B N 1
ATOM 2502 C CA . ILE B 1 101 ? 18.203 -11.883 0.991 1 98.69 101 ILE B CA 1
ATOM 2503 C C . ILE B 1 101 ? 19.141 -10.914 1.698 1 98.69 101 ILE B C 1
ATOM 2505 O O . ILE B 1 101 ? 20.328 -10.812 1.339 1 98.69 101 ILE B O 1
ATOM 2509 N N . MET B 1 102 ? 18.625 -10.281 2.689 1 98.5 102 MET B N 1
ATOM 2510 C CA . MET B 1 102 ? 19.438 -9.312 3.436 1 98.5 102 MET B CA 1
ATOM 2511 C C . MET B 1 102 ? 20.609 -10 4.121 1 98.5 102 MET B C 1
ATOM 2513 O O . MET B 1 102 ? 21.703 -9.445 4.172 1 98.5 102 MET B O 1
ATOM 2517 N N . ASP B 1 103 ? 20.391 -11.18 4.648 1 98.19 103 ASP B N 1
ATOM 2518 C CA . ASP B 1 103 ? 21.453 -11.961 5.258 1 98.19 103 ASP B CA 1
ATOM 2519 C C . ASP B 1 103 ? 22.531 -12.305 4.23 1 98.19 103 ASP B C 1
ATOM 2521 O O . ASP B 1 103 ? 23.734 -12.227 4.527 1 98.19 103 ASP B O 1
ATOM 2525 N N . TYR B 1 104 ? 22.109 -12.703 3.066 1 98.19 104 TYR B N 1
ATOM 2526 C CA . TYR B 1 104 ? 23.031 -13.055 2.004 1 98.19 104 TYR B CA 1
ATOM 2527 C C . TYR B 1 104 ? 23.969 -11.883 1.69 1 98.19 104 TYR B C 1
ATOM 2529 O O . TYR B 1 104 ? 25.172 -12.07 1.533 1 98.19 104 TYR B O 1
ATOM 2537 N N . TYR B 1 105 ? 23.438 -10.719 1.681 1 97.94 105 TYR B N 1
ATOM 2538 C CA . TYR B 1 105 ? 24.219 -9.547 1.313 1 97.94 105 TYR B CA 1
ATOM 2539 C C . TYR B 1 105 ? 24.812 -8.883 2.547 1 97.94 105 TYR B C 1
ATOM 2541 O O . TYR B 1 105 ? 25.375 -7.789 2.461 1 97.94 105 TYR B O 1
ATOM 2549 N N . LYS B 1 106 ? 24.609 -9.445 3.674 1 97.62 106 LYS B N 1
ATOM 2550 C CA . LYS B 1 106 ? 25.141 -8.961 4.941 1 97.62 106 LYS B CA 1
ATOM 2551 C C . LYS B 1 106 ? 24.688 -7.531 5.219 1 97.62 106 LYS B C 1
ATOM 2553 O O . LYS B 1 106 ? 25.5 -6.684 5.613 1 97.62 106 LYS B O 1
ATOM 2558 N N . ASP B 1 107 ? 23.438 -7.254 4.918 1 96.44 107 ASP B N 1
ATOM 2559 C CA . ASP B 1 107 ? 22.859 -5.93 5.109 1 96.44 107 ASP B CA 1
ATOM 2560 C C . ASP B 1 107 ? 21.5 -6.02 5.797 1 96.44 107 ASP B C 1
ATOM 2562 O O . ASP B 1 107 ? 20.5 -5.512 5.281 1 96.44 107 ASP B O 1
ATOM 2566 N N . ARG B 1 108 ? 21.484 -6.465 7.004 1 93.88 108 ARG B N 1
ATOM 2567 C CA . ARG B 1 108 ? 20.266 -6.711 7.75 1 93.88 108 ARG B CA 1
ATOM 2568 C C . ARG B 1 108 ? 19.641 -5.406 8.234 1 93.88 108 ARG B C 1
ATOM 2570 O O . ARG B 1 108 ? 18.438 -5.344 8.508 1 93.88 108 ARG B O 1
ATOM 2577 N N . GLU B 1 109 ? 20.422 -4.434 8.305 1 94.62 109 GLU B N 1
ATOM 2578 C CA . GLU B 1 109 ? 19.938 -3.18 8.875 1 94.62 109 GLU B CA 1
ATOM 2579 C C . GLU B 1 109 ? 19.531 -2.197 7.789 1 94.62 109 GLU B C 1
ATOM 2581 O O . GLU B 1 109 ? 18.984 -1.128 8.078 1 94.62 109 GLU B O 1
ATOM 2586 N N . GLY B 1 110 ? 19.719 -2.592 6.566 1 95.94 110 GLY B N 1
ATOM 2587 C CA . GLY B 1 110 ? 19.438 -1.688 5.469 1 95.94 110 GLY B CA 1
ATOM 2588 C C . GLY B 1 110 ? 17.953 -1.6 5.148 1 95.94 110 GLY B C 1
ATOM 2589 O O . GLY B 1 110 ? 17.156 -2.428 5.605 1 95.94 110 GLY B O 1
ATOM 2590 N N . SER B 1 111 ? 17.609 -0.537 4.477 1 97.69 111 SER B N 1
ATOM 2591 C CA . SER B 1 111 ? 16.266 -0.37 3.941 1 97.69 111 SER B CA 1
ATOM 2592 C C . SER B 1 111 ? 16.156 -0.962 2.541 1 97.69 111 SER B C 1
ATOM 2594 O O . SER B 1 111 ? 16.812 -0.5 1.61 1 97.69 111 SER B O 1
ATOM 2596 N N . HIS B 1 112 ? 15.344 -1.948 2.422 1 98.62 112 HIS B N 1
ATOM 2597 C CA . HIS B 1 112 ? 15.18 -2.66 1.159 1 98.62 112 HIS B CA 1
ATOM 2598 C C . HIS B 1 112 ? 13.711 -2.936 0.866 1 98.62 112 HIS B C 1
ATOM 2600 O O . HIS B 1 112 ? 12.883 -2.943 1.779 1 98.62 112 HIS B O 1
ATOM 2606 N N . THR B 1 113 ? 13.422 -3.084 -0.396 1 98.75 113 THR B N 1
ATOM 2607 C CA . THR B 1 113 ? 12.086 -3.441 -0.851 1 98.75 113 THR B CA 1
ATOM 2608 C C . THR B 1 113 ? 12.094 -4.805 -1.532 1 98.75 113 THR B C 1
ATOM 2610 O O . THR B 1 113 ? 13.062 -5.172 -2.197 1 98.75 113 THR B O 1
ATOM 2613 N N . PHE B 1 114 ? 11.125 -5.582 -1.214 1 98.81 114 PHE B N 1
ATOM 2614 C CA . PHE B 1 114 ? 10.82 -6.832 -1.906 1 98.81 114 PHE B CA 1
ATOM 2615 C C . PHE B 1 114 ? 9.414 -6.805 -2.479 1 98.81 114 PHE B C 1
ATOM 2617 O O . PHE B 1 114 ? 8.461 -6.469 -1.775 1 98.81 114 PHE B O 1
ATOM 2624 N N . GLN B 1 115 ? 9.273 -6.996 -3.816 1 98.88 115 GLN B N 1
ATOM 2625 C CA . GLN B 1 115 ? 7.973 -6.914 -4.469 1 98.88 115 GLN B CA 1
ATOM 2626 C C . GLN B 1 115 ? 7.676 -8.18 -5.266 1 98.88 115 GLN B C 1
ATOM 2628 O O . GLN B 1 115 ? 8.586 -8.797 -5.824 1 98.88 115 GLN B O 1
ATOM 2633 N N . GLY B 1 116 ? 6.48 -8.617 -5.238 1 98.69 116 GLY B N 1
ATOM 2634 C CA . GLY B 1 116 ? 6.016 -9.781 -5.977 1 98.69 116 GLY B CA 1
ATOM 2635 C C . GLY B 1 116 ? 4.773 -9.508 -6.801 1 98.69 116 GLY B C 1
ATOM 2636 O O . GLY B 1 116 ? 3.883 -8.773 -6.363 1 98.69 116 GLY B O 1
ATOM 2637 N N . ALA B 1 117 ? 4.73 -10.062 -7.98 1 98.44 117 ALA B N 1
ATOM 2638 C CA . ALA B 1 117 ? 3.549 -10.023 -8.836 1 98.44 117 ALA B CA 1
ATOM 2639 C C . ALA B 1 117 ? 3.25 -11.398 -9.43 1 98.44 117 ALA B C 1
ATOM 2641 O O . ALA B 1 117 ? 4.156 -12.086 -9.914 1 98.44 117 ALA B O 1
ATOM 2642 N N . PHE B 1 118 ? 1.999 -11.789 -9.375 1 98.31 118 PHE B N 1
ATOM 2643 C CA . PHE B 1 118 ? 1.593 -13.031 -10.008 1 98.31 118 PHE B CA 1
ATOM 2644 C C . PHE B 1 118 ? 0.111 -13 -10.367 1 98.31 118 PHE B C 1
ATOM 2646 O O . PHE B 1 118 ? -0.653 -12.219 -9.797 1 98.31 118 PHE B O 1
ATOM 2653 N N . GLY B 1 119 ? -0.172 -13.812 -11.359 1 98.12 119 GLY B N 1
ATOM 2654 C CA . GLY B 1 119 ? -1.547 -13.773 -11.836 1 98.12 119 GLY B CA 1
ATOM 2655 C C . GLY B 1 119 ? -1.781 -14.648 -13.055 1 98.12 119 GLY B C 1
ATOM 2656 O O . GLY B 1 119 ? -0.899 -15.406 -13.461 1 98.12 119 GLY B O 1
ATOM 2657 N N . CYS B 1 120 ? -3.027 -14.562 -13.484 1 98.31 120 CYS B N 1
ATOM 2658 C CA . CYS B 1 120 ? -3.488 -15.336 -14.625 1 98.31 120 CYS B CA 1
ATOM 2659 C C . CYS B 1 120 ? -4.422 -14.516 -15.508 1 98.31 120 CYS B C 1
ATOM 2661 O O . CYS B 1 120 ? -4.875 -13.445 -15.102 1 98.31 120 CYS B O 1
ATOM 2663 N N . GLU B 1 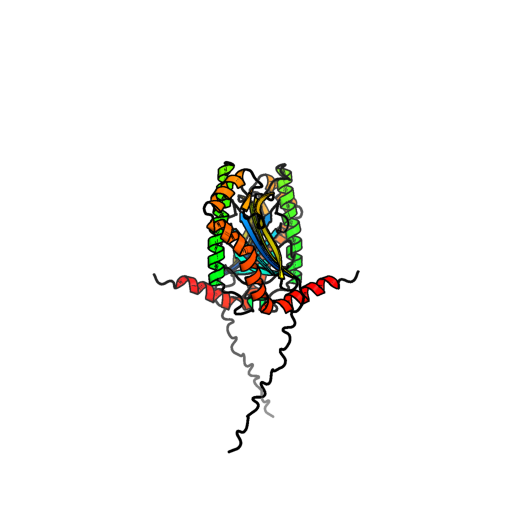121 ? -4.578 -15.016 -16.766 1 97.44 121 GLU B N 1
ATOM 2664 C CA . GLU B 1 121 ? -5.453 -14.359 -17.734 1 97.44 121 GLU B CA 1
ATOM 2665 C C . GLU B 1 121 ? -6.367 -15.367 -18.422 1 97.44 121 GLU B C 1
ATOM 2667 O O . GLU B 1 121 ? -5.957 -16.484 -18.719 1 97.44 121 GLU B O 1
ATOM 2672 N N . LEU B 1 122 ? -7.617 -14.906 -18.609 1 96.56 122 LEU B N 1
ATOM 2673 C CA . LEU B 1 122 ? -8.578 -15.656 -19.406 1 96.56 122 LEU B CA 1
ATOM 2674 C C . LEU B 1 122 ? -8.914 -14.914 -20.703 1 96.56 122 LEU B C 1
ATOM 2676 O O . LEU B 1 122 ? -9.203 -13.711 -20.672 1 96.56 122 LEU B O 1
ATOM 2680 N N . ARG B 1 123 ? -8.797 -15.578 -21.828 1 93.25 123 ARG B N 1
ATOM 2681 C CA . ARG B 1 123 ? -9.297 -15.117 -23.109 1 93.25 123 ARG B CA 1
ATOM 2682 C C . ARG B 1 123 ? -10.398 -16.031 -23.641 1 93.25 123 ARG B C 1
ATOM 2684 O O . ARG B 1 123 ? -10.172 -17.219 -23.859 1 93.25 123 ARG B O 1
ATOM 2691 N N . ASN B 1 124 ? -11.523 -15.375 -23.812 1 90.44 124 ASN B N 1
ATOM 2692 C CA . ASN B 1 124 ? -12.68 -16.172 -24.219 1 90.44 124 ASN B CA 1
ATOM 2693 C C . ASN B 1 124 ? -12.82 -17.422 -23.375 1 90.44 124 ASN B C 1
ATOM 2695 O O . ASN B 1 124 ? -12.953 -18.531 -23.906 1 90.44 124 ASN B O 1
ATOM 2699 N N . ASN B 1 125 ? -12.602 -17.234 -22.156 1 88.81 125 ASN B N 1
ATOM 2700 C CA . ASN B 1 125 ? -12.797 -18.219 -21.109 1 88.81 125 ASN B CA 1
ATOM 2701 C C . ASN B 1 125 ? -11.727 -19.312 -21.156 1 88.81 125 ASN B C 1
ATOM 2703 O O . ASN B 1 125 ? -11.898 -20.375 -20.562 1 88.81 125 ASN B O 1
ATOM 2707 N N . GLU B 1 126 ? -10.75 -19.078 -21.875 1 93.25 126 GLU B N 1
ATOM 2708 C CA . GLU B 1 126 ? -9.609 -19.984 -21.906 1 93.25 126 GLU B CA 1
ATOM 2709 C C . GLU B 1 126 ? -8.375 -19.359 -21.266 1 93.25 126 GLU B C 1
ATOM 2711 O O . GLU B 1 126 ? -8.094 -18.172 -21.484 1 93.25 126 GLU B O 1
ATOM 2716 N N . SER B 1 127 ? -7.754 -20.281 -20.531 1 93.31 127 SER B N 1
ATOM 2717 C CA . SER B 1 127 ? -6.52 -19.781 -19.938 1 93.31 127 SER B CA 1
ATOM 2718 C C . SER B 1 127 ? -5.523 -19.359 -21.016 1 93.31 127 SER B C 1
ATOM 2720 O O . SER B 1 127 ? -5.227 -20.141 -21.922 1 93.31 127 SER B O 1
ATOM 2722 N N . SER B 1 128 ? -4.988 -18.078 -20.891 1 90.75 128 SER B N 1
ATOM 2723 C CA . SER B 1 128 ? -4.164 -17.562 -21.969 1 90.75 128 SER B CA 1
ATOM 2724 C C . SER B 1 128 ? -2.824 -17.047 -21.453 1 90.75 128 SER B C 1
ATOM 2726 O O . SER B 1 128 ? -1.919 -16.766 -22.234 1 90.75 128 SER B O 1
ATOM 2728 N N . GLY B 1 129 ? -2.686 -16.875 -20.219 1 93.62 129 GLY B N 1
ATOM 2729 C CA . GLY B 1 129 ? -1.437 -16.359 -19.688 1 93.62 129 GLY B CA 1
ATOM 2730 C C . GLY B 1 129 ? -1.359 -16.422 -18.172 1 93.62 129 GLY B C 1
ATOM 2731 O O . GLY B 1 129 ? -2.385 -16.359 -17.5 1 93.62 129 GLY B O 1
ATOM 2732 N N . ALA B 1 130 ? -0.188 -16.594 -17.719 1 96.75 130 ALA B N 1
ATOM 2733 C CA . ALA B 1 130 ? 0.113 -16.562 -16.297 1 96.75 130 ALA B CA 1
ATOM 2734 C C . ALA B 1 130 ? 1.533 -16.062 -16.047 1 96.75 130 ALA B C 1
ATOM 2736 O O . ALA B 1 130 ? 2.395 -16.156 -16.922 1 96.75 130 ALA B O 1
ATOM 2737 N N . PHE B 1 131 ? 1.741 -15.492 -14.953 1 97.81 131 PHE B N 1
ATOM 2738 C CA . PHE B 1 131 ? 3.059 -14.984 -14.586 1 97.81 131 PHE B CA 1
ATOM 2739 C C . PHE B 1 131 ? 3.25 -15.031 -13.07 1 97.81 131 PHE B C 1
ATOM 2741 O O . PHE B 1 131 ? 2.275 -15.008 -12.32 1 97.81 131 PHE B O 1
ATOM 2748 N N . TRP B 1 132 ? 4.438 -15.195 -12.641 1 98.5 132 TRP B N 1
ATOM 2749 C CA . TRP B 1 132 ? 4.828 -15.164 -11.234 1 98.5 132 TRP B CA 1
ATOM 2750 C C . TRP B 1 132 ? 6.285 -14.734 -11.086 1 98.5 132 TRP B C 1
ATOM 2752 O O . TRP B 1 132 ? 7.199 -15.469 -11.453 1 98.5 132 TRP B O 1
ATOM 2762 N N . GLY B 1 133 ? 6.508 -13.516 -10.5 1 98.56 133 GLY B N 1
ATOM 2763 C CA . GLY B 1 133 ? 7.855 -12.992 -10.352 1 98.56 133 GLY B CA 1
ATOM 2764 C C . GLY B 1 133 ? 8.023 -12.109 -9.133 1 98.56 133 GLY B C 1
ATOM 2765 O O . GLY B 1 133 ? 7.051 -11.539 -8.633 1 98.56 133 GLY B O 1
ATOM 2766 N N . TYR B 1 134 ? 9.234 -12.031 -8.695 1 98.69 134 TYR B N 1
ATOM 2767 C CA . TYR B 1 134 ? 9.609 -11.203 -7.555 1 98.69 134 TYR B CA 1
ATOM 2768 C C . TYR B 1 134 ? 10.773 -10.289 -7.906 1 98.69 134 TYR B C 1
ATOM 2770 O O . TYR B 1 134 ? 11.586 -10.609 -8.781 1 98.69 134 TYR B O 1
ATOM 2778 N N . ALA B 1 135 ? 10.789 -9.164 -7.234 1 98.81 135 ALA B N 1
ATOM 2779 C CA . ALA B 1 135 ? 11.852 -8.172 -7.418 1 98.81 135 ALA B CA 1
ATOM 2780 C C . ALA B 1 135 ? 12.414 -7.723 -6.074 1 98.81 135 ALA B C 1
ATOM 2782 O O . ALA B 1 135 ? 11.68 -7.598 -5.09 1 98.81 135 ALA B O 1
ATOM 2783 N N . TYR B 1 136 ? 13.68 -7.559 -6.043 1 98.75 136 TYR B N 1
ATOM 2784 C CA . TYR B 1 136 ? 14.398 -7.02 -4.895 1 98.75 136 TYR B CA 1
ATOM 2785 C C . TYR B 1 136 ? 15.023 -5.668 -5.227 1 98.75 136 TYR B C 1
ATOM 2787 O O . TYR B 1 136 ? 15.805 -5.551 -6.168 1 98.75 136 TYR B O 1
ATOM 2795 N N . ASP B 1 137 ? 14.633 -4.684 -4.426 1 98.25 137 ASP B N 1
ATOM 2796 C CA . ASP B 1 137 ? 15.094 -3.314 -4.645 1 98.25 137 ASP B CA 1
ATOM 2797 C C . ASP B 1 137 ? 14.867 -2.883 -6.094 1 98.25 137 ASP B C 1
ATOM 2799 O O . ASP B 1 137 ? 15.75 -2.299 -6.719 1 98.25 137 ASP B O 1
ATOM 2803 N N . GLY B 1 138 ? 13.727 -3.285 -6.609 1 97.56 138 GLY B N 1
ATOM 2804 C CA . GLY B 1 138 ? 13.273 -2.832 -7.914 1 97.56 138 GLY B CA 1
ATOM 2805 C C . GLY B 1 138 ? 13.836 -3.645 -9.062 1 97.56 138 GLY B C 1
ATOM 2806 O O . GLY B 1 138 ? 13.484 -3.422 -10.227 1 97.56 138 GLY B O 1
ATOM 2807 N N . GLN B 1 139 ? 14.672 -4.594 -8.734 1 97.75 139 GLN B N 1
ATOM 2808 C CA . GLN B 1 139 ? 15.297 -5.426 -9.758 1 97.75 139 GLN B CA 1
ATOM 2809 C C . GLN B 1 139 ? 14.758 -6.855 -9.703 1 97.75 139 GLN B C 1
ATOM 2811 O O . GLN B 1 139 ? 14.531 -7.398 -8.625 1 97.75 139 GLN B O 1
ATOM 2816 N N . ASP B 1 140 ? 14.633 -7.391 -10.961 1 98.25 140 ASP B N 1
ATOM 2817 C CA . ASP B 1 140 ? 14.141 -8.758 -11.016 1 98.25 140 ASP B CA 1
ATOM 2818 C C . ASP B 1 140 ? 15 -9.688 -10.164 1 98.25 140 ASP B C 1
ATOM 2820 O O . ASP B 1 140 ? 16.234 -9.656 -10.242 1 98.25 140 ASP B O 1
ATOM 2824 N N . PHE B 1 141 ? 14.352 -10.5 -9.406 1 98.81 141 PHE B N 1
ATOM 2825 C CA . PHE B 1 141 ? 15.055 -11.336 -8.438 1 98.81 141 PHE B CA 1
ATOM 2826 C C . PHE B 1 141 ? 14.883 -12.812 -8.773 1 98.81 141 PHE B C 1
ATOM 2828 O O . PHE B 1 141 ? 15.867 -13.547 -8.883 1 98.81 141 PHE B O 1
ATOM 2835 N N . ILE B 1 142 ? 13.625 -13.234 -8.859 1 98.81 142 ILE B N 1
ATOM 2836 C CA . ILE B 1 142 ? 13.305 -14.625 -9.164 1 98.81 142 ILE B CA 1
ATOM 2837 C C . ILE B 1 142 ? 11.938 -14.703 -9.844 1 98.81 142 ILE B C 1
ATOM 2839 O O . ILE B 1 142 ? 11.047 -13.898 -9.555 1 98.81 142 ILE B O 1
ATOM 2843 N N . LYS B 1 143 ? 11.797 -15.625 -10.789 1 98.75 143 LYS B N 1
ATOM 2844 C CA . LYS B 1 143 ? 10.508 -15.82 -11.453 1 98.75 143 LYS B CA 1
ATOM 2845 C C . LYS B 1 143 ? 10.211 -17.312 -11.648 1 98.75 143 LYS B C 1
ATOM 2847 O O . LYS B 1 143 ? 11.133 -18.141 -11.648 1 98.75 143 LYS B O 1
ATOM 2852 N N . PHE B 1 144 ? 8.938 -17.641 -11.766 1 98.69 144 PHE B N 1
ATOM 2853 C CA . PHE B 1 144 ? 8.539 -19.031 -11.961 1 98.69 144 PHE B CA 1
ATOM 2854 C C . PHE B 1 144 ? 8.32 -19.328 -13.438 1 98.69 144 PHE B C 1
ATOM 2856 O O . PHE B 1 144 ? 7.633 -18.578 -14.133 1 98.69 144 PHE B O 1
ATOM 2863 N N . ASP B 1 145 ? 8.977 -20.391 -13.914 1 98.12 145 ASP B N 1
ATOM 2864 C CA . ASP B 1 145 ? 8.742 -20.906 -15.258 1 98.12 145 ASP B CA 1
ATOM 2865 C C . ASP B 1 145 ? 7.754 -22.062 -15.242 1 98.12 145 ASP B C 1
ATOM 2867 O O . ASP B 1 145 ? 8.078 -23.156 -14.766 1 98.12 145 ASP B O 1
ATOM 2871 N N . LYS B 1 146 ? 6.664 -21.828 -15.828 1 95.69 146 LYS B N 1
ATOM 2872 C CA . LYS B 1 146 ? 5.645 -22.875 -15.75 1 95.69 146 LYS B CA 1
ATOM 2873 C C . LYS B 1 146 ? 5.828 -23.906 -16.859 1 95.69 146 LYS B C 1
ATOM 2875 O O . LYS B 1 146 ? 5.254 -24.984 -16.797 1 95.69 146 LYS B O 1
ATOM 2880 N N . GLU B 1 147 ? 6.492 -23.531 -17.969 1 95.5 147 GLU B N 1
ATOM 2881 C CA . GLU B 1 147 ? 6.746 -24.5 -19.031 1 95.5 147 GLU B CA 1
ATOM 2882 C C . GLU B 1 147 ? 7.73 -25.578 -18.594 1 95.5 147 GLU B C 1
ATOM 2884 O O . GLU B 1 147 ? 7.5 -26.766 -18.812 1 95.5 147 GLU B O 1
ATOM 2889 N N . ILE B 1 148 ? 8.859 -25.109 -18.141 1 96.31 148 ILE B N 1
ATOM 2890 C CA . ILE B 1 148 ? 9.766 -25.969 -17.375 1 96.31 148 ILE B CA 1
ATOM 2891 C C . ILE B 1 148 ? 9.672 -25.641 -15.891 1 96.31 148 ILE B C 1
ATOM 2893 O O . ILE B 1 148 ? 10.406 -24.781 -15.391 1 96.31 148 ILE B O 1
ATOM 2897 N N . PRO B 1 149 ? 8.742 -26.344 -15.305 1 97.25 149 PRO B N 1
ATOM 2898 C CA . PRO B 1 149 ? 8.383 -25.922 -13.953 1 97.25 149 PRO B CA 1
ATOM 2899 C C . PRO B 1 149 ? 9.594 -25.797 -13.031 1 97.25 149 PRO B C 1
ATOM 2901 O O . PRO B 1 149 ? 10.18 -26.797 -12.641 1 97.25 149 PRO B O 1
ATOM 2904 N N . ALA B 1 150 ? 9.961 -24.578 -12.75 1 98.31 150 ALA B N 1
ATOM 2905 C CA . ALA B 1 150 ? 11.086 -24.25 -11.875 1 98.31 150 ALA B CA 1
ATOM 2906 C C . ALA B 1 150 ? 11.156 -22.75 -11.594 1 98.31 150 ALA B C 1
ATOM 2908 O O . ALA B 1 150 ? 10.633 -21.953 -12.359 1 98.31 150 ALA B O 1
ATOM 2909 N N . TRP B 1 151 ? 11.727 -22.484 -10.461 1 98.62 151 TRP B N 1
ATOM 2910 C CA . TRP B 1 151 ? 12.07 -21.094 -10.188 1 98.62 151 TRP B CA 1
ATOM 2911 C C . TRP B 1 151 ? 13.375 -20.719 -10.875 1 98.62 151 TRP B C 1
ATOM 2913 O O . TRP B 1 151 ? 14.367 -21.438 -10.781 1 98.62 151 TRP B O 1
ATOM 2923 N N . VAL B 1 152 ? 13.359 -19.578 -11.578 1 98.81 152 VAL B N 1
ATOM 2924 C CA . VAL B 1 152 ? 14.523 -19.094 -12.312 1 98.81 152 VAL B CA 1
ATOM 2925 C C . VAL B 1 152 ? 15.156 -17.922 -11.562 1 98.81 152 VAL B C 1
ATOM 2927 O O . VAL B 1 152 ? 14.586 -16.828 -11.516 1 98.81 152 VAL B O 1
ATOM 2930 N N . PRO B 1 153 ? 16.359 -18.172 -10.961 1 98.75 153 PRO B N 1
ATOM 2931 C CA . PRO B 1 153 ? 17.016 -17.062 -10.25 1 98.75 153 PRO B CA 1
ATOM 2932 C C . PRO B 1 153 ? 17.562 -16 -11.188 1 98.75 153 PRO B C 1
ATOM 2934 O O . PRO B 1 153 ? 18.141 -16.328 -12.227 1 98.75 153 PRO B O 1
ATOM 2937 N N . LEU B 1 154 ? 17.344 -14.75 -10.828 1 98.69 154 LEU B N 1
ATOM 2938 C CA . LEU B 1 154 ? 17.812 -13.625 -11.641 1 98.69 154 LEU B CA 1
ATOM 2939 C C . LEU B 1 154 ? 18.734 -12.719 -10.836 1 98.69 154 LEU B C 1
ATOM 2941 O O . LEU B 1 154 ? 19.109 -11.633 -11.297 1 98.69 154 LEU B O 1
ATOM 2945 N N . ASP B 1 155 ? 18.984 -13.07 -9.656 1 98.19 155 ASP B N 1
ATOM 2946 C CA . ASP B 1 155 ? 19.891 -12.461 -8.688 1 98.19 155 ASP B CA 1
ATOM 2947 C C . ASP B 1 155 ? 20.75 -13.516 -7.992 1 98.19 155 ASP B C 1
ATOM 2949 O O . ASP B 1 155 ? 20.297 -14.633 -7.762 1 98.19 155 ASP B O 1
ATOM 2953 N N . PRO B 1 156 ? 22 -13.18 -7.652 1 98.19 156 PRO B N 1
ATOM 2954 C CA . PRO B 1 156 ? 22.844 -14.164 -6.977 1 98.19 156 PRO B CA 1
ATOM 2955 C C . PRO B 1 156 ? 22.203 -14.711 -5.703 1 98.19 156 PRO B C 1
ATOM 2957 O O . PRO B 1 156 ? 22.266 -15.914 -5.438 1 98.19 156 PRO B O 1
ATOM 2960 N N . ALA B 1 157 ? 21.562 -13.867 -4.984 1 98.44 157 ALA B N 1
ATOM 2961 C CA . ALA B 1 157 ? 20.938 -14.297 -3.732 1 98.44 157 ALA B CA 1
ATOM 2962 C C . ALA B 1 157 ? 19.75 -15.211 -3.996 1 98.44 157 ALA B C 1
ATOM 2964 O O . ALA B 1 157 ? 19.328 -15.961 -3.113 1 98.44 157 ALA B O 1
ATOM 2965 N N . ALA B 1 158 ? 19.188 -15.117 -5.195 1 98.81 158 ALA B N 1
ATOM 2966 C CA . ALA B 1 158 ? 17.984 -15.859 -5.523 1 98.81 158 ALA B CA 1
ATOM 2967 C C . ALA B 1 158 ? 18.266 -17.344 -5.645 1 98.81 158 ALA B C 1
ATOM 2969 O O . ALA B 1 158 ? 17.344 -18.172 -5.621 1 98.81 158 ALA B O 1
ATOM 2970 N N . GLN B 1 159 ? 19.562 -17.719 -5.801 1 98.44 159 GLN B N 1
ATOM 2971 C CA . GLN B 1 159 ? 19.922 -19.125 -5.848 1 98.44 159 GLN B CA 1
ATOM 2972 C C . GLN B 1 159 ? 19.547 -19.844 -4.551 1 98.44 159 GLN B C 1
ATOM 2974 O O . GLN B 1 159 ? 19.062 -20.984 -4.578 1 98.44 159 GLN B O 1
ATOM 2979 N N . ASN B 1 160 ? 19.75 -19.188 -3.436 1 98.19 160 ASN B N 1
ATOM 2980 C CA . ASN B 1 160 ? 19.344 -19.734 -2.145 1 98.19 160 ASN B CA 1
ATOM 2981 C C . ASN B 1 160 ? 17.828 -19.875 -2.033 1 98.19 160 ASN B C 1
ATOM 2983 O O . ASN B 1 160 ? 17.328 -20.859 -1.499 1 98.19 160 ASN B O 1
ATOM 2987 N N . THR B 1 161 ? 17.125 -18.875 -2.518 1 98.19 161 THR B N 1
ATOM 2988 C CA . THR B 1 161 ? 15.664 -18.891 -2.51 1 98.19 161 THR B CA 1
ATOM 2989 C C . THR B 1 161 ? 15.141 -20.047 -3.354 1 98.19 161 THR B C 1
ATOM 2991 O O . THR B 1 161 ? 14.234 -20.766 -2.928 1 98.19 161 THR B O 1
ATOM 2994 N N . LYS B 1 162 ? 15.727 -20.188 -4.512 1 98.31 162 LYS B N 1
ATOM 2995 C CA . LYS B 1 162 ? 15.367 -21.297 -5.387 1 98.31 162 LYS B CA 1
ATOM 2996 C C . LYS B 1 162 ? 15.523 -22.625 -4.668 1 98.31 162 LYS B C 1
ATOM 2998 O O . LYS B 1 162 ? 14.625 -23.469 -4.699 1 98.31 162 LYS B O 1
ATOM 3003 N N . ARG B 1 163 ? 16.641 -22.812 -4.039 1 97.81 163 ARG B N 1
ATOM 3004 C CA . ARG B 1 163 ? 16.906 -24.062 -3.336 1 97.81 163 ARG B CA 1
ATOM 3005 C C . ARG B 1 163 ? 15.852 -24.312 -2.258 1 97.81 163 ARG B C 1
ATOM 3007 O O . ARG B 1 163 ? 15.352 -25.438 -2.123 1 97.81 163 ARG B O 1
ATOM 3014 N N . LYS B 1 164 ? 15.484 -23.281 -1.527 1 96.81 164 LYS B N 1
ATOM 3015 C CA . LYS B 1 164 ? 14.5 -23.391 -0.455 1 96.81 164 LYS B CA 1
ATOM 3016 C C . LYS B 1 164 ? 13.109 -23.688 -1.014 1 96.81 164 LYS B C 1
ATOM 3018 O O . LYS B 1 164 ? 12.398 -24.562 -0.498 1 96.81 164 LYS B O 1
ATOM 3023 N N . TRP B 1 165 ? 12.734 -23 -2.068 1 97.44 165 TRP B N 1
ATOM 3024 C CA . TRP B 1 165 ? 11.383 -23.078 -2.605 1 97.44 165 TRP B CA 1
ATOM 3025 C C . TRP B 1 165 ? 11.203 -24.328 -3.451 1 97.44 165 TRP B C 1
ATOM 3027 O O . TRP B 1 165 ? 10.078 -24.734 -3.746 1 97.44 165 TRP B O 1
ATOM 3037 N N . GLU B 1 166 ? 12.328 -24.984 -3.838 1 97.56 166 GLU B N 1
ATOM 3038 C CA . GLU B 1 166 ? 12.273 -26.219 -4.617 1 97.56 166 GLU B CA 1
ATOM 3039 C C . GLU B 1 166 ? 12.734 -27.406 -3.789 1 97.56 166 GLU B C 1
ATOM 3041 O O . GLU B 1 166 ? 13.055 -28.469 -4.34 1 97.56 166 GLU B O 1
ATOM 3046 N N . ALA B 1 167 ? 12.859 -27.219 -2.463 1 96.31 167 ALA B N 1
ATOM 3047 C CA . ALA B 1 167 ? 13.391 -28.266 -1.587 1 96.31 167 ALA B CA 1
ATOM 3048 C C . ALA B 1 167 ? 12.602 -29.562 -1.733 1 96.31 167 ALA B C 1
ATOM 3050 O O . ALA B 1 167 ? 13.164 -30.656 -1.619 1 96.31 167 ALA B O 1
ATOM 3051 N N . GLU B 1 168 ? 11.32 -29.406 -1.862 1 95.31 168 GLU B N 1
ATOM 3052 C CA . GLU B 1 168 ? 10.445 -30.547 -2.164 1 95.31 168 GLU B CA 1
ATOM 3053 C C . GLU B 1 168 ? 9.734 -30.344 -3.5 1 95.31 168 GLU B C 1
ATOM 3055 O O . GLU B 1 168 ? 9.234 -29.266 -3.795 1 95.31 168 GLU B O 1
ATOM 3060 N N . ALA B 1 169 ? 9.633 -31.438 -4.195 1 94.75 169 ALA B N 1
ATOM 3061 C CA . ALA B 1 169 ? 9.039 -31.391 -5.527 1 94.75 169 ALA B CA 1
ATOM 3062 C C . ALA B 1 169 ? 7.594 -30.906 -5.465 1 94.75 169 ALA B C 1
ATOM 3064 O O . ALA B 1 169 ? 7.117 -30.219 -6.379 1 94.75 169 ALA B O 1
ATOM 3065 N N . VAL B 1 170 ? 7.02 -31.188 -4.418 1 96.25 170 VAL B N 1
ATOM 3066 C CA . VAL B 1 170 ? 5.602 -30.875 -4.273 1 96.25 170 VAL B CA 1
ATOM 3067 C C . VAL B 1 170 ? 5.395 -29.359 -4.289 1 96.25 170 VAL B C 1
ATOM 3069 O O . VAL B 1 170 ? 4.371 -28.875 -4.77 1 96.25 170 VAL B O 1
ATOM 3072 N N . TYR B 1 171 ? 6.332 -28.609 -3.793 1 95.56 171 TYR B N 1
ATOM 3073 C CA . TYR B 1 171 ? 6.203 -27.156 -3.771 1 95.56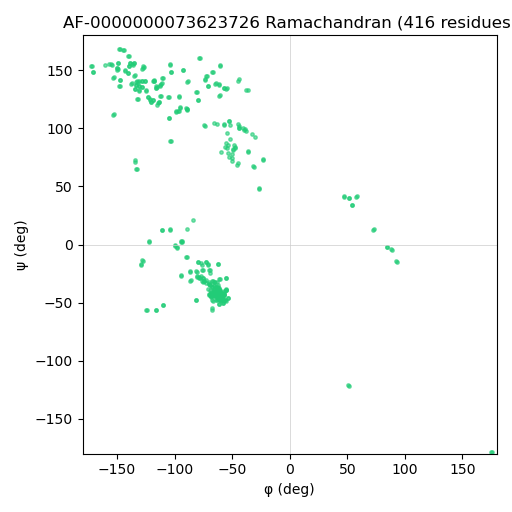 171 TYR B CA 1
ATOM 3074 C C . TYR B 1 171 ? 6.199 -26.594 -5.188 1 95.56 171 TYR B C 1
ATOM 3076 O O . TYR B 1 171 ? 5.43 -25.672 -5.492 1 95.56 171 TYR B O 1
ATOM 3084 N N . VAL B 1 172 ? 6.984 -27.125 -6.059 1 97.5 172 VAL B N 1
ATOM 3085 C CA . VAL B 1 172 ? 7.051 -26.688 -7.453 1 97.5 172 VAL B CA 1
ATOM 3086 C C . VAL B 1 172 ? 5.758 -27.062 -8.172 1 97.5 172 VAL B C 1
ATOM 3088 O O . VAL B 1 172 ? 5.207 -26.266 -8.93 1 97.5 172 VAL B O 1
ATOM 3091 N N . GLN B 1 173 ? 5.32 -28.234 -7.91 1 96.88 173 GLN B N 1
ATOM 3092 C CA . GLN B 1 173 ? 4.082 -28.703 -8.523 1 96.88 173 GLN B CA 1
ATOM 3093 C C . GLN B 1 173 ? 2.9 -27.828 -8.102 1 96.88 173 GLN B C 1
ATOM 3095 O O . GLN B 1 173 ? 2.021 -27.531 -8.914 1 96.88 173 GLN B O 1
ATOM 3100 N N . ARG B 1 174 ? 2.906 -27.469 -6.898 1 96.56 174 ARG B N 1
ATOM 3101 C CA . ARG B 1 174 ? 1.837 -26.625 -6.395 1 96.56 174 ARG B CA 1
ATOM 3102 C C . ARG B 1 174 ? 1.874 -25.25 -7.051 1 96.56 174 ARG B C 1
ATOM 3104 O O . ARG B 1 174 ? 0.828 -24.672 -7.352 1 96.56 174 ARG B O 1
ATOM 3111 N N . ALA B 1 175 ? 3.072 -24.703 -7.191 1 97.31 175 ALA B N 1
ATOM 3112 C CA . ALA B 1 175 ? 3.211 -23.422 -7.871 1 97.31 175 ALA B CA 1
ATOM 3113 C C . ALA B 1 175 ? 2.672 -23.5 -9.297 1 97.31 175 ALA B C 1
ATOM 3115 O O . ALA B 1 175 ? 1.949 -22.594 -9.742 1 97.31 175 ALA B O 1
ATOM 3116 N N . LYS B 1 176 ? 2.984 -24.547 -9.969 1 97.25 176 LYS B N 1
ATOM 3117 C CA . LYS B 1 176 ? 2.473 -24.766 -11.328 1 97.25 176 LYS B CA 1
ATOM 3118 C C . LYS B 1 176 ? 0.952 -24.891 -11.328 1 97.25 176 LYS B C 1
ATOM 3120 O O . LYS B 1 176 ? 0.275 -24.281 -12.156 1 97.25 176 LYS B O 1
ATOM 3125 N N . ALA B 1 177 ? 0.469 -25.672 -10.406 1 97.31 177 ALA B N 1
ATOM 3126 C CA . ALA B 1 177 ? -0.972 -25.875 -10.305 1 97.31 177 ALA B CA 1
ATOM 3127 C C . ALA B 1 177 ? -1.702 -24.578 -10.008 1 97.31 177 ALA B C 1
ATOM 3129 O O . ALA B 1 177 ? -2.807 -24.344 -10.508 1 97.31 177 ALA B O 1
ATOM 3130 N N . TYR B 1 178 ? -1.11 -23.797 -9.195 1 97.25 178 TYR B N 1
ATOM 3131 C CA . TYR B 1 178 ? -1.726 -22.5 -8.906 1 97.25 178 TYR B CA 1
ATOM 3132 C C . TYR B 1 178 ? -1.915 -21.688 -10.18 1 97.25 178 TYR B C 1
ATOM 3134 O O . TYR B 1 178 ? -2.998 -21.156 -10.422 1 97.25 178 TYR B O 1
ATOM 3142 N N . LEU B 1 179 ? -0.896 -21.562 -10.961 1 97.5 179 LEU B N 1
ATOM 3143 C CA . LEU B 1 179 ? -0.92 -20.719 -12.148 1 97.5 179 LEU B CA 1
ATOM 3144 C C . LEU B 1 179 ? -1.836 -21.312 -13.211 1 97.5 179 LEU B C 1
ATOM 3146 O O . LEU B 1 179 ? -2.514 -20.562 -13.93 1 97.5 179 LEU B O 1
ATOM 3150 N N . GLU B 1 180 ? -1.9 -22.609 -13.312 1 96.44 180 GLU B N 1
ATOM 3151 C CA . GLU B 1 180 ? -2.582 -23.25 -14.438 1 96.44 180 GLU B CA 1
ATOM 3152 C C . GLU B 1 180 ? -4.027 -23.578 -14.086 1 96.44 180 GLU B C 1
ATOM 3154 O O . GLU B 1 180 ? -4.887 -23.656 -14.969 1 96.44 180 GLU B O 1
ATOM 3159 N N . GLU B 1 181 ? -4.273 -23.781 -12.805 1 96.75 181 GLU B N 1
ATOM 3160 C CA . GLU B 1 181 ? -5.594 -24.281 -12.43 1 96.75 181 GLU B CA 1
ATOM 3161 C C . GLU B 1 181 ? -6.266 -23.359 -11.414 1 96.75 181 GLU B C 1
ATOM 3163 O O . GLU B 1 181 ? -7.352 -22.844 -11.664 1 96.75 181 GLU B O 1
ATOM 3168 N N . GLU B 1 182 ? -5.562 -23.141 -10.297 1 97.19 182 GLU B N 1
ATOM 3169 C CA . GLU B 1 182 ? -6.203 -22.453 -9.188 1 97.19 182 GLU B CA 1
ATOM 3170 C C . GLU B 1 182 ? -6.512 -21 -9.547 1 97.19 182 GLU B C 1
ATOM 3172 O O . GLU B 1 182 ? -7.637 -20.531 -9.344 1 97.19 182 GLU B O 1
ATOM 3177 N N . CYS B 1 183 ? -5.531 -20.266 -10.094 1 97.94 183 CYS B N 1
ATOM 3178 C CA . CYS B 1 183 ? -5.703 -18.859 -10.453 1 97.94 183 CYS B CA 1
ATOM 3179 C C . CYS B 1 183 ? -6.793 -18.703 -11.5 1 97.94 183 CYS B C 1
ATOM 3181 O O . CYS B 1 183 ? -7.742 -17.938 -11.305 1 97.94 183 CYS B O 1
ATOM 3183 N N . PRO B 1 184 ? -6.754 -19.438 -12.602 1 97.75 184 PRO B N 1
ATOM 3184 C CA . PRO B 1 184 ? -7.844 -19.328 -13.57 1 97.75 184 PRO B CA 1
ATOM 3185 C C . PRO B 1 184 ? -9.195 -19.75 -12.992 1 97.75 184 PRO B C 1
ATOM 3187 O O . PRO B 1 184 ? -10.227 -19.156 -13.328 1 97.75 184 PRO B O 1
ATOM 3190 N N . GLY B 1 185 ? -9.172 -20.781 -12.133 1 96.5 185 GLY B N 1
ATOM 3191 C CA . GLY B 1 185 ? -10.398 -21.203 -11.484 1 96.5 185 GLY B CA 1
ATOM 3192 C C . GLY B 1 185 ? -11.023 -20.125 -10.633 1 96.5 185 GLY B C 1
ATOM 3193 O O . GLY B 1 185 ? -12.242 -19.906 -10.664 1 96.5 185 GLY B O 1
ATOM 3194 N N . MET B 1 186 ? -10.234 -19.469 -9.812 1 97 186 MET B N 1
ATOM 3195 C CA . MET B 1 186 ? -10.703 -18.359 -9.008 1 97 186 MET B CA 1
ATOM 3196 C C . MET B 1 186 ? -11.281 -17.25 -9.891 1 97 186 MET B C 1
ATOM 3198 O O . MET B 1 186 ? -12.359 -16.734 -9.609 1 97 186 MET B O 1
ATOM 3202 N N . LEU B 1 187 ? -10.508 -16.922 -10.961 1 96.94 187 LEU B N 1
ATOM 3203 C CA . LEU B 1 187 ? -10.953 -15.883 -11.883 1 96.94 187 LEU B CA 1
ATOM 3204 C C . LEU B 1 187 ? -12.32 -16.219 -12.469 1 96.94 187 LEU B C 1
ATOM 3206 O O . LEU B 1 187 ? -13.219 -15.375 -12.5 1 96.94 187 LEU B O 1
ATOM 3210 N N . ARG B 1 188 ? -12.547 -17.422 -12.852 1 95.75 188 ARG B N 1
ATOM 3211 C CA . ARG B 1 188 ? -13.828 -17.875 -13.391 1 95.75 188 ARG B CA 1
ATOM 3212 C C . ARG B 1 188 ? -14.938 -17.734 -12.344 1 95.75 188 ARG B C 1
ATOM 3214 O O . ARG B 1 188 ? -16.062 -17.391 -12.68 1 95.75 188 ARG B O 1
ATOM 3221 N N . ARG B 1 189 ? -14.594 -18.047 -11.18 1 95.25 189 ARG B N 1
ATOM 3222 C CA . ARG B 1 189 ? -15.57 -17.953 -10.102 1 95.25 189 ARG B CA 1
ATOM 3223 C C . ARG B 1 189 ? -15.961 -16.516 -9.828 1 95.25 189 ARG B C 1
ATOM 3225 O O . ARG B 1 189 ? -17.094 -16.234 -9.438 1 95.25 189 ARG B O 1
ATOM 3232 N N . TYR B 1 190 ? -15.086 -15.578 -10.016 1 96.12 190 TYR B N 1
ATOM 3233 C CA . TYR B 1 190 ? -15.32 -14.172 -9.711 1 96.12 190 TYR B CA 1
ATOM 3234 C C . TYR B 1 190 ? -16.109 -13.5 -10.828 1 96.12 190 TYR B C 1
ATOM 3236 O O . TYR B 1 190 ? -16.812 -12.516 -10.602 1 96.12 190 TYR B O 1
ATOM 3244 N N . LEU B 1 191 ? -16.016 -13.969 -12.008 1 94.44 191 LEU B N 1
ATOM 3245 C CA . LEU B 1 191 ? -16.484 -13.266 -13.195 1 94.44 191 LEU B CA 1
ATOM 3246 C C . LEU B 1 191 ? -18 -13.109 -13.18 1 94.44 191 LEU B C 1
ATOM 3248 O O . LEU B 1 191 ? -18.516 -12.055 -13.531 1 94.44 191 LEU B O 1
ATOM 3252 N N . PRO B 1 192 ? -18.734 -14.086 -12.758 1 92.94 192 PRO B N 1
ATOM 3253 C CA . PRO B 1 192 ? -20.172 -13.875 -12.711 1 92.94 192 PRO B CA 1
ATOM 3254 C C . PRO B 1 192 ? -20.562 -12.648 -11.875 1 92.94 192 PRO B C 1
ATOM 3256 O O . PRO B 1 192 ? -21.578 -12 -12.164 1 92.94 192 PRO B O 1
ATOM 3259 N N . TYR B 1 193 ? -19.75 -12.336 -10.922 1 92.44 193 TYR B N 1
ATOM 3260 C CA . TYR B 1 193 ? -20.047 -11.211 -10.039 1 92.44 193 TYR B CA 1
ATOM 3261 C C . TYR B 1 193 ? -19.453 -9.914 -10.594 1 92.44 193 TYR B C 1
ATOM 3263 O O . TYR B 1 193 ? -19.734 -8.828 -10.094 1 92.44 193 TYR B O 1
ATOM 3271 N N . SER B 1 194 ? -18.594 -10.016 -11.633 1 93.12 194 SER B N 1
ATOM 3272 C CA . SER B 1 194 ? -17.719 -8.883 -11.906 1 93.12 194 SER B CA 1
ATOM 3273 C C . SER B 1 194 ? -17.781 -8.461 -13.367 1 93.12 194 SER B C 1
ATOM 3275 O O . SER B 1 194 ? -17.375 -7.355 -13.727 1 93.12 194 SER B O 1
ATOM 3277 N N . ARG B 1 195 ? -18.266 -9.242 -14.203 1 90.56 195 ARG B N 1
ATOM 3278 C CA . ARG B 1 195 ? -18.188 -9.031 -15.641 1 90.56 195 ARG B CA 1
ATOM 3279 C C . ARG B 1 195 ? -18.828 -7.699 -16.031 1 90.56 195 ARG B C 1
ATOM 3281 O O . ARG B 1 195 ? -18.266 -6.938 -16.812 1 90.56 195 ARG B O 1
ATOM 3288 N N . THR B 1 196 ? -19.969 -7.535 -15.5 1 87.56 196 THR B N 1
ATOM 3289 C CA . THR B 1 196 ? -20.703 -6.324 -15.852 1 87.56 196 THR B CA 1
ATOM 3290 C C . THR B 1 196 ? -19.891 -5.082 -15.516 1 87.56 196 THR B C 1
ATOM 3292 O O . TH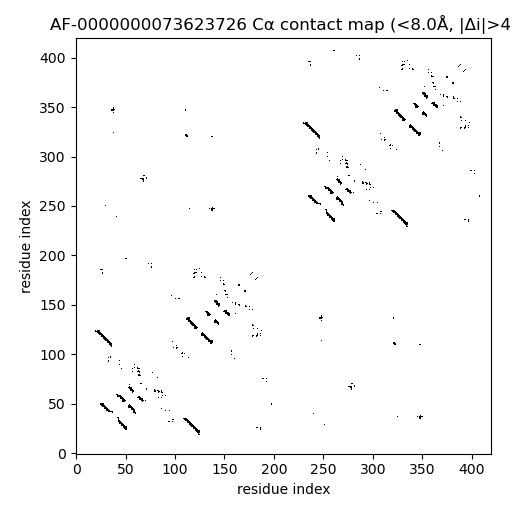R B 1 196 ? -19.812 -4.148 -16.312 1 87.56 196 THR B O 1
ATOM 3295 N N . HIS B 1 197 ? -19.328 -5.121 -14.406 1 88.25 197 HIS B N 1
ATOM 3296 C CA . HIS B 1 197 ? -18.531 -3.984 -13.961 1 88.25 197 HIS B CA 1
ATOM 3297 C C . HIS B 1 197 ? -17.25 -3.861 -14.781 1 88.25 197 HIS B C 1
ATOM 3299 O O . HIS B 1 197 ? -16.875 -2.76 -15.188 1 88.25 197 HIS B O 1
ATOM 3305 N N . LEU B 1 198 ? -16.609 -4.918 -15.039 1 90.56 198 LEU B N 1
ATOM 3306 C CA . LEU B 1 198 ? -15.32 -4.922 -15.734 1 90.56 198 LEU B CA 1
ATOM 3307 C C . LEU B 1 198 ? -15.5 -4.539 -17.203 1 90.56 198 LEU B C 1
ATOM 3309 O O . LEU B 1 198 ? -14.641 -3.863 -17.781 1 90.56 198 LEU B O 1
ATOM 3313 N N . ASP B 1 199 ? -16.594 -4.926 -17.75 1 87.56 199 ASP B N 1
ATOM 3314 C CA . ASP B 1 199 ? -16.859 -4.621 -19.156 1 87.56 199 ASP B CA 1
ATOM 3315 C C . ASP B 1 199 ? -17.266 -3.158 -19.328 1 87.56 199 ASP B C 1
ATOM 3317 O O . ASP B 1 199 ? -17.031 -2.568 -20.391 1 87.56 199 ASP B O 1
ATOM 3321 N N . ARG B 1 200 ? -17.891 -2.582 -18.406 1 77.06 200 ARG B N 1
ATOM 3322 C CA . ARG B 1 200 ? -18.266 -1.175 -18.484 1 77.06 200 ARG B CA 1
ATOM 3323 C C . ARG B 1 200 ? -17.047 -0.271 -18.391 1 77.06 200 ARG B C 1
ATOM 3325 O O . ARG B 1 200 ? -16.969 0.763 -19.062 1 77.06 200 ARG B O 1
ATOM 3332 N N . GLN B 1 201 ? -16.141 -0.5 -17.547 1 68.69 201 GLN B N 1
ATOM 3333 C CA . GLN B 1 201 ? -14.938 0.306 -17.359 1 68.69 201 GLN B CA 1
ATOM 3334 C C . GLN B 1 201 ? -14.031 0.234 -18.578 1 68.69 201 GLN B C 1
ATOM 3336 O O . GLN B 1 201 ? -13.32 1.193 -18.891 1 68.69 201 GLN B O 1
ATOM 3341 N N . GLY B 1 202 ? -13.945 -0.825 -19.219 1 54.78 202 GLY B N 1
ATOM 3342 C CA . GLY B 1 202 ? -13.164 -0.963 -20.438 1 54.78 202 GLY B CA 1
ATOM 3343 C C . GLY B 1 202 ? -13.672 -0.094 -21.578 1 54.78 202 GLY B C 1
ATOM 3344 O O . GLY B 1 202 ? -12.891 0.384 -22.406 1 54.78 202 GLY B O 1
ATOM 3345 N N . THR B 1 203 ? -14.891 0.035 -21.656 1 47.62 203 THR B N 1
ATOM 3346 C CA . THR B 1 203 ? -15.469 0.879 -22.688 1 47.62 203 THR B CA 1
ATOM 3347 C C . THR B 1 203 ? -15.25 2.355 -22.375 1 47.62 203 THR B C 1
ATOM 3349 O O . THR B 1 203 ? -15.258 3.197 -23.281 1 47.62 203 THR B O 1
ATOM 3352 N N . ARG B 1 204 ? -15.242 2.729 -21.078 1 43.97 204 ARG B N 1
ATOM 3353 C CA . ARG B 1 204 ? -15.094 4.141 -20.75 1 43.97 204 ARG B CA 1
ATOM 3354 C C . ARG B 1 204 ? -13.75 4.676 -21.234 1 43.97 204 ARG B C 1
ATOM 3356 O O . ARG B 1 204 ? -13.648 5.836 -21.641 1 43.97 204 ARG B O 1
ATOM 3363 N N . CYS B 1 205 ? -12.773 3.969 -21.219 1 39.62 205 CYS B N 1
ATOM 3364 C CA . CYS B 1 205 ? -11.508 4.516 -21.703 1 39.62 205 CYS B CA 1
ATOM 3365 C C . CYS B 1 205 ? -11.555 4.73 -23.219 1 39.62 205 CYS B C 1
ATOM 3367 O O . CYS B 1 205 ? -10.641 5.328 -23.781 1 39.62 205 CYS B O 1
ATOM 3369 N N . CYS B 1 206 ? -12.336 4.059 -23.891 1 35.62 206 CYS B N 1
ATOM 3370 C CA . CYS B 1 206 ? -12.273 4.219 -25.344 1 35.62 206 CYS B CA 1
ATOM 3371 C C . CYS B 1 206 ? -12.945 5.512 -25.781 1 35.62 206 CYS B C 1
ATOM 3373 O O . CYS B 1 206 ? -12.836 5.914 -26.938 1 35.62 206 CYS B O 1
ATOM 3375 N N . LEU B 1 207 ? -13.852 6 -25.078 1 30.38 207 LEU B N 1
ATOM 3376 C CA . LEU B 1 207 ? -14.562 7.121 -25.672 1 30.38 207 LEU B CA 1
ATOM 3377 C C . LEU B 1 207 ? -13.891 8.445 -25.328 1 30.38 207 LEU B C 1
ATOM 3379 O O . LEU B 1 207 ? -14.562 9.477 -25.234 1 30.38 207 LEU B O 1
ATOM 3383 N N . CYS B 1 208 ? -12.656 8.477 -24.797 1 31.95 208 CYS B N 1
ATOM 3384 C CA . CYS B 1 208 ? -12.094 9.82 -24.875 1 31.95 208 CYS B CA 1
ATOM 3385 C C . CYS B 1 208 ? -12.055 10.32 -26.312 1 31.95 208 CYS B C 1
ATOM 3387 O O . CYS B 1 208 ? -11.523 9.641 -27.188 1 31.95 208 CYS B O 1
ATOM 3389 N N . PRO B 1 209 ? -12.961 11.18 -26.641 1 25.98 209 PRO B N 1
ATOM 3390 C CA . PRO B 1 209 ? -12.773 11.719 -27.984 1 25.98 209 PRO B CA 1
ATOM 3391 C C . PRO B 1 209 ? -11.328 12.102 -28.281 1 25.98 209 PRO B C 1
ATOM 3393 O O . PRO B 1 209 ? -10.57 12.406 -27.344 1 25.98 209 PRO B O 1
ATOM 3396 N N . PRO B 1 210 ? -10.852 11.789 -29.641 1 23.75 210 PRO B N 1
ATOM 3397 C CA . PRO B 1 210 ? -9.531 12.312 -30 1 23.75 210 PRO B CA 1
ATOM 3398 C C . PRO B 1 210 ? -9.328 13.766 -29.578 1 23.75 210 PRO B C 1
ATOM 3400 O O . PRO B 1 210 ? -10.305 14.523 -29.484 1 23.75 210 PRO B O 1
#

Solvent-accessible surface area (backbone atoms only — not comparable to full-atom values): 22906 Å² total; per-residue (Å²): 135,77,81,77,76,76,77,76,73,73,74,74,62,78,73,68,69,74,69,76,75,76,49,80,46,34,35,37,37,41,35,45,33,41,68,34,48,39,89,94,51,56,40,34,37,37,40,29,24,50,59,95,40,64,38,31,36,32,34,61,76,76,60,44,43,42,48,22,56,75,51,53,75,51,80,83,72,64,64,47,69,60,49,14,53,51,49,52,55,47,48,52,55,52,54,49,50,51,50,51,46,23,54,70,70,72,42,77,83,47,49,46,41,37,36,36,43,35,33,24,29,30,45,62,83,31,84,69,45,60,50,39,36,31,24,47,50,39,34,67,22,35,33,55,36,70,89,66,74,41,67,47,59,61,35,83,62,26,51,60,50,39,51,64,58,51,66,43,70,63,52,46,52,48,54,44,42,35,47,72,43,50,43,47,50,52,45,60,66,42,36,84,81,37,44,73,60,56,55,53,59,60,55,60,68,63,67,58,72,132,134,80,81,78,77,77,76,76,74,74,74,73,62,79,74,69,69,72,70,74,75,76,48,80,46,34,36,37,37,40,36,44,34,40,67,34,49,38,89,95,50,56,39,33,37,36,40,30,24,50,58,93,40,63,38,30,37,33,34,60,74,76,60,43,45,41,48,22,56,76,49,52,76,52,82,83,71,64,64,44,69,60,48,14,53,50,50,52,55,49,48,53,55,52,54,49,50,50,49,52,47,24,54,71,69,70,42,76,84,47,49,45,41,38,34,36,43,35,32,23,29,29,45,62,84,31,84,70,46,61,50,40,38,33,25,48,51,40,34,67,22,35,32,57,34,71,89,67,72,41,66,46,58,61,34,84,62,26,51,60,51,37,52,63,58,51,67,44,69,63,50,44,52,48,55,42,42,35,47,70,43,51,42,47,49,52,47,60,64,41,36,85,82,36,46,73,61,56,55,51,57,60,52,58,70,64,65,60,73,133

Nearest PDB structures (foldseek):
  1t80-assembly1_A  TM=9.869E-01  e=2.310E-28  Homo sapiens
  6r2u-assembly2_B  TM=9.751E-01  e=2.605E-28  Homo sapiens
  1zag-assembly4_D  TM=9.826E-01  e=6.043E-28  Homo sapiens
  5u6q-assembly1_C  TM=9.222E-01  e=1.759E-20  Homo sapiens
  4l8s-assembly1_C  TM=8.949E-01  e=5.634E-18  Bos taurus

Foldseek 3Di:
DPPPPPPPPPCPPPPPPPPLPFDKKKKKKKKKAKLDDDPPDFRIKMWMDIHNHTAWIATPVVLWIAGDPPCNVPPPLDDRVVVSVVVVVVVVVQVVLVCLLCVVVVHSPDIKMKMKMWIWMAGSLDTDDIWIFMAIRNHTAWTADLVPQAIDGPDPSCVVVRCVQPVDVVSSVVVNCCRHPVRSVSSVSNCVVPVVVVVVVVVVVPPPPD/DPPPPPPPPPCPPPPPPPPLPFDKKKKKKKKKAKLDDDPPDFRIKMWMDIHNHTAWIATPVVLWIAGDPPCNVPPPLDDRVVVSVVVVVVVVVQVVLVCLLCVVVVNSPDIKMKMKMWIWMAGSLDTDDIWIFMAIRNHTAWTADLVPQAIDGPDPSCVVVRCVQPVDVVSSVVVNCCRHPVRSVSSVSNCVVPVVVVVVVVVVVPPPPD

Secondary structure (DSSP, 8-state):
-----------------------EEEEEEEEEEESSPPTTS-SEEEEEEETTEEEEEEETTT---EEBTTGGG-SSS--HHHHHHHHHHHHHHHHHHHHHHHHHTT-TTS--EEEEEEEEEEETTEEEEEEEEEEETTEEEEEEETTTTEEEE-STTHHHHHHHHTSSHHHHHHHHHIIIIIHHHHHHHHHHHHHHHHHHHHHHTTT---/-----------------------EEEEEEEEEEESSPPTTS-SEEEEEEETTEEEEEEETTT---EEBTTGGG-SSS--HHHHHHHHHHHHHHHHHHHHHHHHHTT-TTS--EEEEEEEEEEETTEEEEEEEEEEETTEEEEEEETTTTEEEE-STTHHHHHHHHTSSHHHHHHHHHIIIIIHHHHHHHHHHHHHHHHHHHHHHGGGS--

InterPro domains:
  IPR001039 MHC class I alpha chain, alpha1 alpha2 domains [PR01638] (79-108)
  IPR001039 MHC class I alpha chain, alpha1 alpha2 domains [PR01638] (110-126)
  IPR001039 MHC class I alpha chain, alpha1 alpha2 domains [PR01638] (130-147)
  IPR001039 MHC class I alpha chain, alpha1 alpha2 domains [PR01638] (176-194)
  IPR011161 MHC class I-like antigen recognition-like [PF00129] (23-198)
  IPR011162 MHC classes I/II-like antigen recognition protein [SSF54452] (22-200)
  IPR037055 MHC class I-like antigen recognition-like superfamily [G3DSA:3.30.500.10] (22-200)
  IPR050208 Antigen-presenting and immune regulatory MHC class I-related [PTHR16675] (21-201)